Protein AF-0000000068723759 (afdb_homodimer)

Radius of gyration: 29.71 Å; Cα contacts (8 Å, |Δi|>4): 1740; chains: 2; bounding box: 50×89×69 Å

Foldseek 3Di:
DDLVVVLVVVVVVVLPDWDQDDPQRLQLLVVQVFQFPPKDWDADPVSGTIRIDGHAGAADEEEGEGQQVDAPQVNVVVCLQPQQQHLFKHKYKYFYAQDDAPGDHLVVCQQAVQLLQVQFPFDDPFADKDWQAHAHPDQTGTMIIGITGYDFFTHAAEADDQAAFDAKEKEKEWAPDDLVLSVLLVVLLCVPCCVPPPHYYYHYHYDDDPRYTDFTWIWMKMWTAHPVGAIEIFIDIFDTPPDDDGDRSNNRSNVRSVVSVQQQQLTWRHTQNCLLVNVSSQQQHAQDKHKTKGGDHDPVNVVSQVVSCSNRVWDWDKDWDQPPPDSRHGIIIMTMTGYPHHGSVSDDPD/DDLVVVLVVVVVVVLPDWDQDDPQVLQLLVVQVFQFPPKDWDADPVSGTIRIDGHAGAADEEEGEGQQVDAPQVNVVVCLLPQQQHLFKHKYKYFYAQDDAPGDHLVVCQQAVQLLQVQFPFDDPFADKDWQAHAHPDQTGTMIIGITGYDFFTHFAEADDQAAFDAKEKEKEWAPDDLVLSVLLVVLLCVPCCVPPPHYYYHYHYDDDNRYTDFTWIWMKMWTAHPVGAIEIFIDIFDTPPDDDGDRSNNRSNVRSVVSVQQQQLTWRHTQNCLLVNVSSQQQHAQDKHKTKGGDHDPVNVVSQVVSCSNRVWDWDKDWDQPPDDDRHGIIIMTMTGYPHHGSVSDDPD

InterPro domains:
  IPR000228 RNA 3'-terminal phosphate cyclase [PTHR11096] (21-342)
  IPR013791 RNA 3'-terminal phosphate cyclase, insert domain [PF05189] (160-264)
  IPR013792 RNA 3'-terminal phosphate cyclase/enolpyruvate transferase, alpha/beta [SSF55205] (10-211)
  IPR016443 RNA 3'-terminal phosphate cyclase type 2 [TIGR03400] (21-349)
  IPR016443 RNA 3'-terminal phosphate cyclase type 2 [cd00875] (21-320)
  IPR020719 RNA 3'-terminal phosphate cyclase-like, conserved site [PS01287] (134-144)
  IPR023797 RNA 3'-terminal phosphate cyclase domain [PF01137] (21-318)
  IPR036553 RNA 3'-terminal phosphate cyclase, insert domain superfamily [G3DSA:3.30.360.20] (161-261)
  IPR037136 RNA 3'-terminal phosphate cyclase domain superfamily [G3DSA:3.65.10.20] (20-320)

Structure (mmCIF, N/CA/C/O backbone):
data_AF-0000000068723759-model_v1
#
loop_
_entity.id
_entity.type
_entity.pdbx_description
1 polymer 'RNA terminal phosphate cyclase like 1'
#
loop_
_atom_site.group_PDB
_atom_site.id
_atom_site.type_symbol
_atom_site.label_atom_id
_atom_site.label_alt_id
_atom_site.label_comp_id
_atom_site.label_asym_id
_atom_site.label_entity_id
_atom_site.label_seq_id
_atom_site.pdbx_PDB_ins_code
_atom_site.Cartn_x
_atom_site.Cartn_y
_atom_site.Cartn_z
_atom_site.occupancy
_atom_site.B_iso_or_equiv
_atom_site.auth_seq_id
_atom_site.auth_comp_id
_atom_site.auth_asym_id
_atom_site.auth_atom_id
_atom_site.pdbx_PDB_model_num
ATOM 1 N N . MET A 1 1 ? -5 13.57 7.414 1 76.38 1 MET A N 1
ATOM 2 C CA . MET A 1 1 ? -5.289 13.078 6.07 1 76.38 1 MET A CA 1
ATOM 3 C C . MET A 1 1 ? -6.277 11.914 6.121 1 76.38 1 MET A C 1
ATOM 5 O O . MET A 1 1 ? -6.234 11.102 7.043 1 76.38 1 MET A O 1
ATOM 9 N N . SER A 1 2 ? -7.227 11.914 5.184 1 74.19 2 SER A N 1
ATOM 10 C CA . SER A 1 2 ? -8.086 10.742 5.023 1 74.19 2 SER A CA 1
ATOM 11 C C . SER A 1 2 ? -7.316 9.57 4.426 1 74.19 2 SER A C 1
ATOM 13 O O . SER A 1 2 ? -6.219 9.75 3.889 1 74.19 2 SER A O 1
ATOM 15 N N . SER A 1 3 ? -7.891 8.438 4.551 1 76.38 3 SER A N 1
ATOM 16 C CA . SER A 1 3 ? -7.277 7.234 3.996 1 76.38 3 SER A CA 1
ATOM 17 C C . SER A 1 3 ? -7.105 7.348 2.486 1 76.38 3 SER A C 1
ATOM 19 O O . SER A 1 3 ? -6.055 7 1.946 1 76.38 3 SER A O 1
ATOM 21 N N . VAL A 1 4 ? -8.109 7.891 1.827 1 76.44 4 VAL A N 1
ATOM 22 C CA . VAL A 1 4 ? -8.062 8.016 0.374 1 76.44 4 VAL A CA 1
ATOM 23 C C . VAL A 1 4 ? -6.973 9.008 -0.023 1 76.44 4 VAL A C 1
ATOM 25 O O . VAL A 1 4 ? -6.195 8.75 -0.947 1 76.44 4 VAL A O 1
ATOM 28 N N . ALA A 1 5 ? -6.918 10.055 0.69 1 82.06 5 ALA A N 1
ATOM 29 C CA . ALA A 1 5 ? -5.906 11.062 0.397 1 82.06 5 ALA A CA 1
ATOM 30 C C . ALA A 1 5 ? -4.5 10.508 0.597 1 82.06 5 ALA A C 1
ATOM 32 O O . ALA A 1 5 ? -3.613 10.727 -0.232 1 82.06 5 ALA A O 1
ATOM 33 N N . GLU A 1 6 ? -4.375 9.82 1.655 1 84.62 6 GLU A N 1
ATOM 34 C CA . GLU A 1 6 ? -3.084 9.203 1.943 1 84.62 6 GLU A CA 1
ATOM 35 C C . GLU A 1 6 ? -2.674 8.242 0.834 1 84.62 6 GLU A C 1
ATOM 37 O O . GLU A 1 6 ? -1.534 8.266 0.367 1 84.62 6 GLU A O 1
ATOM 42 N N . GLU A 1 7 ? -3.551 7.434 0.396 1 80.06 7 GLU A N 1
ATOM 43 C CA . GLU A 1 7 ? -3.293 6.48 -0.678 1 80.06 7 GLU A CA 1
ATOM 44 C C . GLU A 1 7 ? -2.873 7.191 -1.961 1 80.06 7 GLU A C 1
ATOM 46 O O . GLU A 1 7 ? -1.942 6.758 -2.643 1 80.06 7 GLU A O 1
ATOM 51 N N . LEU A 1 8 ? -3.531 8.242 -2.264 1 82.56 8 LEU A N 1
ATOM 52 C CA . LEU A 1 8 ? -3.258 8.977 -3.494 1 82.56 8 LEU A CA 1
ATOM 53 C C . LEU A 1 8 ? -1.903 9.672 -3.42 1 82.56 8 LEU A C 1
ATOM 55 O O . LEU A 1 8 ? -1.195 9.773 -4.426 1 82.56 8 LEU A O 1
ATOM 59 N N . VAL A 1 9 ? -1.598 10.109 -2.242 1 87.19 9 VAL A N 1
ATOM 60 C CA . VAL A 1 9 ? -0.291 10.727 -2.029 1 87.19 9 VAL A CA 1
ATOM 61 C C . VAL A 1 9 ? 0.81 9.695 -2.27 1 87.19 9 VAL A C 1
ATOM 63 O O . VAL A 1 9 ? 1.765 9.961 -3.004 1 87.19 9 VAL A O 1
ATOM 66 N N . PHE A 1 10 ? 0.662 8.57 -1.723 1 85.06 10 PHE A N 1
ATOM 67 C CA . PHE A 1 10 ? 1.65 7.512 -1.88 1 85.06 10 PHE A CA 1
ATOM 68 C C . PHE A 1 10 ? 1.758 7.086 -3.34 1 85.06 10 PHE A C 1
ATOM 70 O O . PHE A 1 10 ? 2.859 6.852 -3.844 1 85.06 10 PHE A O 1
ATOM 77 N N . LEU A 1 11 ? 0.631 7.012 -3.939 1 81.69 11 LEU A N 1
ATOM 78 C CA . LEU A 1 11 ? 0.623 6.629 -5.348 1 81.69 11 LEU A CA 1
ATOM 79 C C . LEU A 1 11 ? 1.367 7.652 -6.195 1 81.69 11 LEU A C 1
ATOM 81 O O . LEU A 1 11 ? 2.135 7.285 -7.086 1 81.69 11 LEU A O 1
ATOM 85 N N . SER A 1 12 ? 1.143 8.883 -5.945 1 82.88 12 SER A N 1
ATOM 86 C CA . SER A 1 12 ? 1.802 9.953 -6.684 1 82.88 12 SER A CA 1
ATOM 87 C C . SER A 1 12 ? 3.314 9.906 -6.496 1 82.88 12 SER A C 1
ATOM 89 O O . SER A 1 12 ? 4.07 10.102 -7.449 1 82.88 12 SER A O 1
ATOM 91 N N . LEU A 1 13 ? 3.686 9.68 -5.305 1 82.69 13 LEU A N 1
ATOM 92 C CA . LEU A 1 13 ? 5.113 9.594 -5.012 1 82.69 13 LEU A CA 1
ATOM 93 C C . LEU A 1 13 ? 5.723 8.352 -5.648 1 82.69 13 LEU A C 1
ATOM 95 O O . LEU A 1 13 ? 6.84 8.398 -6.168 1 82.69 13 LEU A O 1
ATOM 99 N N . PHE A 1 14 ? 4.988 7.332 -5.648 1 78.31 14 PHE A N 1
ATOM 100 C CA . PHE A 1 14 ? 5.461 6.082 -6.234 1 78.31 14 PHE A CA 1
ATOM 101 C C . PHE A 1 14 ? 5.711 6.246 -7.73 1 78.31 14 PHE A C 1
ATOM 103 O O . PHE A 1 14 ? 6.707 5.75 -8.258 1 78.31 14 PHE A O 1
ATOM 110 N N . MET A 1 15 ? 4.836 6.918 -8.367 1 75.69 15 MET A N 1
ATOM 111 C CA . MET A 1 15 ? 4.922 7.086 -9.82 1 75.69 15 MET A CA 1
ATOM 112 C C . MET A 1 15 ? 6.133 7.926 -10.195 1 75.69 15 MET A C 1
ATOM 114 O O . MET A 1 15 ? 6.652 7.809 -11.312 1 75.69 15 MET A O 1
ATOM 118 N N . GLY A 1 16 ? 6.566 8.656 -9.297 1 73.62 16 GLY A N 1
ATOM 119 C CA . GLY A 1 16 ? 7.703 9.516 -9.578 1 73.62 16 GLY A CA 1
ATOM 120 C C . GLY A 1 16 ? 9.031 8.891 -9.219 1 73.62 16 GLY A C 1
ATOM 121 O O . GLY A 1 16 ? 10.094 9.477 -9.445 1 73.62 16 GLY A O 1
ATOM 122 N N . ARG A 1 17 ? 8.992 7.688 -8.773 1 74.31 17 ARG A N 1
ATOM 123 C CA . ARG A 1 17 ? 10.203 7.059 -8.25 1 74.31 17 ARG A CA 1
ATOM 124 C C . ARG A 1 17 ? 10.953 6.32 -9.352 1 74.31 17 ARG A C 1
ATOM 126 O O . ARG A 1 17 ? 10.336 5.734 -10.25 1 74.31 17 ARG A O 1
ATOM 133 N N . LYS A 1 18 ? 12.273 6.461 -9.172 1 71 18 LYS A N 1
ATOM 134 C CA . LYS A 1 18 ? 13.148 5.637 -10.008 1 71 18 LYS A CA 1
ATOM 135 C C . LYS A 1 18 ? 13.266 4.223 -9.453 1 71 18 LYS A C 1
ATOM 137 O O . LYS A 1 18 ? 13.648 4.035 -8.297 1 71 18 LYS A O 1
ATOM 142 N N . LEU A 1 19 ? 12.875 3.279 -10.273 1 70.19 19 LEU A N 1
ATOM 143 C CA . LEU A 1 19 ? 12.938 1.896 -9.82 1 70.19 19 LEU A CA 1
ATOM 144 C C . LEU A 1 19 ? 14.172 1.197 -10.367 1 70.19 19 LEU A C 1
ATOM 146 O O . LEU A 1 19 ? 14.453 1.269 -11.562 1 70.19 19 LEU A O 1
ATOM 150 N N . LYS A 1 20 ? 15.047 0.812 -9.523 1 72.88 20 LYS A N 1
ATOM 151 C CA . LYS A 1 20 ? 16.109 -0.106 -9.938 1 72.88 20 LYS A CA 1
ATOM 152 C C . LYS A 1 20 ? 15.547 -1.509 -10.18 1 72.88 20 LYS A C 1
ATOM 154 O O . LYS A 1 20 ? 15.078 -2.16 -9.242 1 72.88 20 LYS A O 1
ATOM 159 N N . LEU A 1 21 ? 15.555 -1.873 -11.398 1 78.88 21 LEU A N 1
ATOM 160 C CA . LEU A 1 21 ? 14.844 -3.098 -11.75 1 78.88 21 LEU A CA 1
ATOM 161 C C . LEU A 1 21 ? 15.82 -4.195 -12.156 1 78.88 21 LEU A C 1
ATOM 163 O O . LEU A 1 21 ? 16.812 -3.932 -12.836 1 78.88 21 LEU A O 1
ATOM 167 N N . ARG A 1 22 ? 15.625 -5.406 -11.742 1 87 22 ARG A N 1
ATOM 168 C CA . ARG A 1 22 ? 16.25 -6.602 -12.297 1 87 22 ARG A CA 1
ATOM 169 C C . ARG A 1 22 ? 15.656 -6.934 -13.664 1 87 22 ARG A C 1
ATOM 171 O O . ARG A 1 22 ? 14.555 -6.484 -14 1 87 22 ARG A O 1
ATOM 178 N N . ASP A 1 23 ? 16.297 -7.703 -14.383 1 86.56 23 ASP A N 1
ATOM 179 C CA . ASP A 1 23 ? 15.914 -7.992 -15.758 1 86.56 23 ASP A CA 1
ATOM 180 C C . ASP A 1 23 ? 14.492 -8.547 -15.828 1 86.56 23 ASP A C 1
ATOM 182 O O . ASP A 1 23 ? 13.711 -8.164 -16.703 1 86.56 23 ASP A O 1
ATOM 186 N N . PHE A 1 24 ? 14.203 -9.43 -14.93 1 91.19 24 PHE A N 1
ATOM 187 C CA . PHE A 1 24 ? 12.891 -10.062 -15 1 91.19 24 PHE A CA 1
ATOM 188 C C . PHE A 1 24 ? 11.797 -9.086 -14.586 1 91.19 24 PHE A C 1
ATOM 190 O O . PHE A 1 24 ? 10.656 -9.188 -15.047 1 91.19 24 PHE A O 1
ATOM 197 N N . GLU A 1 25 ? 12.117 -8.156 -13.797 1 88.94 25 GLU A N 1
ATOM 198 C CA . GLU A 1 25 ? 11.164 -7.113 -13.43 1 88.94 25 GLU A CA 1
ATOM 199 C C . GLU A 1 25 ? 10.922 -6.152 -14.586 1 88.94 25 GLU A C 1
ATOM 201 O O . GLU A 1 25 ? 9.797 -5.711 -14.812 1 88.94 25 GLU A O 1
ATOM 206 N N . ALA A 1 26 ? 12.031 -5.84 -15.242 1 86.88 26 ALA A N 1
ATOM 207 C CA . ALA A 1 26 ? 11.883 -5.031 -16.438 1 86.88 26 ALA A CA 1
ATOM 208 C C . ALA A 1 26 ? 11.008 -5.734 -17.469 1 86.88 26 ALA A C 1
ATOM 210 O O . ALA A 1 26 ? 10.156 -5.102 -18.109 1 86.88 26 ALA A O 1
ATOM 211 N N . SER A 1 27 ? 11.258 -6.996 -17.594 1 92.06 27 SER A N 1
ATOM 212 C CA . SER A 1 27 ? 10.438 -7.797 -18.5 1 92.06 27 SER A CA 1
ATOM 213 C C . SER A 1 27 ? 8.969 -7.77 -18.078 1 92.06 27 SER A C 1
ATOM 215 O O . SER A 1 27 ? 8.078 -7.699 -18.922 1 92.06 27 SER A O 1
ATOM 217 N N . PHE A 1 28 ? 8.766 -7.758 -16.875 1 93.69 28 PHE A N 1
ATOM 218 C CA . PHE A 1 28 ? 7.406 -7.723 -16.344 1 93.69 28 PHE A CA 1
ATOM 219 C C . PHE A 1 28 ? 6.734 -6.391 -16.656 1 93.69 28 PHE A C 1
ATOM 221 O O . PHE A 1 28 ? 5.562 -6.355 -17.031 1 93.69 28 PHE A O 1
ATOM 228 N N . ILE A 1 29 ? 7.375 -5.375 -16.484 1 88.94 29 ILE A N 1
ATOM 229 C CA . ILE A 1 29 ? 6.828 -4.051 -16.766 1 88.94 29 ILE A CA 1
ATOM 230 C C . ILE A 1 29 ? 6.484 -3.941 -18.25 1 88.94 29 ILE A C 1
ATOM 232 O O . ILE A 1 29 ? 5.465 -3.354 -18.609 1 88.94 29 ILE A O 1
ATOM 236 N N . ARG A 1 30 ? 7.348 -4.512 -19.078 1 91.31 30 ARG A N 1
ATOM 237 C CA . ARG A 1 30 ? 7.059 -4.531 -20.516 1 91.31 30 ARG A CA 1
ATOM 238 C C . ARG A 1 30 ? 5.785 -5.316 -20.797 1 91.31 30 ARG A C 1
ATOM 240 O O . ARG A 1 30 ? 5.012 -4.945 -21.688 1 91.31 30 ARG A O 1
ATOM 247 N N . LEU A 1 31 ? 5.656 -6.34 -20.094 1 95.81 31 LEU A N 1
ATOM 248 C CA . LEU A 1 31 ? 4.43 -7.121 -20.219 1 95.81 31 LEU A CA 1
ATOM 249 C C . LEU A 1 31 ? 3.213 -6.289 -19.828 1 95.81 31 LEU A C 1
ATOM 251 O O . LEU A 1 31 ? 2.211 -6.27 -20.547 1 95.81 31 LEU A O 1
ATOM 255 N N . LEU A 1 32 ? 3.281 -5.613 -18.719 1 93.75 32 LEU A N 1
ATOM 256 C CA . LEU A 1 32 ? 2.182 -4.777 -18.234 1 93.75 32 LEU A CA 1
ATOM 257 C C . LEU A 1 32 ? 1.841 -3.697 -19.266 1 93.75 32 LEU A C 1
ATOM 259 O O . LEU A 1 32 ? 0.667 -3.381 -19.469 1 93.75 32 LEU A O 1
ATOM 263 N N . ASP A 1 33 ? 2.838 -3.205 -19.812 1 91.38 33 ASP A N 1
ATOM 264 C CA . ASP A 1 33 ? 2.639 -2.176 -20.828 1 91.38 33 ASP A CA 1
ATOM 265 C C . ASP A 1 33 ? 1.841 -2.721 -22.016 1 91.38 33 ASP A C 1
ATOM 267 O O . ASP A 1 33 ? 1.005 -2.016 -22.578 1 91.38 33 ASP A O 1
ATOM 271 N N . LYS A 1 34 ? 2.084 -3.918 -22.375 1 95.62 34 LYS A N 1
ATOM 272 C CA . LYS A 1 34 ? 1.424 -4.531 -23.516 1 95.62 34 LYS A CA 1
ATOM 273 C C . LYS A 1 34 ? -0.052 -4.793 -23.234 1 95.62 34 LYS A C 1
ATOM 275 O O . LYS A 1 34 ? -0.878 -4.789 -24.141 1 95.62 34 LYS A O 1
ATOM 280 N N . ILE A 1 35 ? -0.362 -4.984 -21.969 1 96 35 ILE A N 1
ATOM 281 C CA . ILE A 1 35 ? -1.723 -5.422 -21.672 1 96 35 ILE A CA 1
ATOM 282 C C . ILE A 1 35 ? -2.531 -4.254 -21.109 1 96 35 ILE A C 1
ATOM 284 O O . ILE A 1 35 ? -3.654 -4.441 -20.641 1 96 35 ILE A O 1
ATOM 288 N N . THR A 1 36 ? -2.01 -3.104 -21.062 1 92.25 36 THR A N 1
ATOM 289 C CA . THR A 1 36 ? -2.699 -1.906 -20.594 1 92.25 36 THR A CA 1
ATOM 290 C C . THR A 1 36 ? -2.754 -0.849 -21.703 1 92.25 36 THR A C 1
ATOM 292 O O . THR A 1 36 ? -2.043 -0.95 -22.703 1 92.25 36 THR A O 1
ATOM 295 N N . ASN A 1 37 ? -3.662 0.015 -21.531 1 87.44 37 ASN A N 1
ATOM 296 C CA . ASN A 1 37 ? -3.783 1.169 -22.422 1 87.44 37 ASN A CA 1
ATOM 297 C C . ASN A 1 37 ? -3.441 2.469 -21.688 1 87.44 37 ASN A C 1
ATOM 299 O O . ASN A 1 37 ? -3.975 2.744 -20.625 1 87.44 37 ASN A O 1
ATOM 303 N N . GLY A 1 38 ? -2.547 3.234 -22.234 1 82.12 38 GLY A N 1
ATOM 304 C CA . GLY A 1 38 ? -2.219 4.531 -21.672 1 82.12 38 GLY A CA 1
ATOM 305 C C . GLY A 1 38 ? -1.057 4.484 -20.703 1 82.12 38 GLY A C 1
ATOM 306 O O . GLY A 1 38 ? -0.849 5.418 -19.922 1 82.12 38 GLY A O 1
ATOM 307 N N . SER A 1 39 ? -0.367 3.383 -20.609 1 83.88 39 SER A N 1
ATOM 308 C CA . SER A 1 39 ? 0.806 3.305 -19.734 1 83.88 39 SER A CA 1
ATOM 309 C C . SER A 1 39 ? 1.962 4.129 -20.297 1 83.88 39 SER A C 1
ATOM 311 O O . SER A 1 39 ? 2.014 4.398 -21.5 1 83.88 39 SER A O 1
ATOM 313 N N . ARG A 1 40 ? 2.768 4.594 -19.391 1 80.88 40 ARG A N 1
ATOM 314 C CA . ARG A 1 40 ? 3.969 5.332 -19.781 1 80.88 40 ARG A CA 1
ATOM 315 C C . ARG A 1 40 ? 5.211 4.715 -19.141 1 80.88 40 ARG A C 1
ATOM 317 O O . ARG A 1 40 ? 5.215 4.406 -17.953 1 80.88 40 ARG A O 1
ATOM 324 N N . ILE A 1 41 ? 6.211 4.363 -20.047 1 79.38 41 ILE A N 1
ATOM 325 C CA . ILE A 1 41 ? 7.473 3.797 -19.578 1 79.38 41 ILE A CA 1
ATOM 326 C C . ILE A 1 41 ? 8.633 4.691 -20.016 1 79.38 41 ILE A C 1
ATOM 328 O O . ILE A 1 41 ? 8.719 5.078 -21.188 1 79.38 41 ILE A O 1
ATOM 332 N N . GLU A 1 42 ? 9.352 5.16 -19.031 1 74.12 42 GLU A N 1
ATOM 333 C CA . GLU A 1 42 ? 10.586 5.871 -19.344 1 74.12 42 GLU A CA 1
ATOM 334 C C . GLU A 1 42 ? 11.805 5.133 -18.797 1 74.12 42 GLU A C 1
ATOM 336 O O . GLU A 1 42 ? 11.906 4.902 -17.594 1 74.12 42 GLU A O 1
ATOM 341 N N . ILE A 1 43 ? 12.531 4.484 -19.703 1 64.75 43 ILE A N 1
ATOM 342 C CA . ILE A 1 43 ? 13.719 3.734 -19.297 1 64.75 43 ILE A CA 1
ATOM 343 C C . ILE A 1 43 ? 14.969 4.559 -19.594 1 64.75 43 ILE A C 1
ATOM 345 O O . ILE A 1 43 ? 15.094 5.145 -20.672 1 64.75 43 ILE A O 1
ATOM 349 N N . ASN A 1 44 ? 15.727 4.719 -18.547 1 62.56 44 ASN A N 1
ATOM 350 C CA . ASN A 1 44 ? 16.969 5.422 -18.812 1 62.56 44 ASN A CA 1
ATOM 351 C C . ASN A 1 44 ? 17.906 4.598 -19.703 1 62.56 44 ASN A C 1
ATOM 353 O O . ASN A 1 44 ? 17.641 3.418 -19.953 1 62.56 44 ASN A O 1
ATOM 357 N N . GLN A 1 45 ? 18.906 5.34 -20.156 1 56.09 45 GLN A N 1
ATOM 358 C CA . GLN A 1 45 ? 19.844 4.805 -21.141 1 56.09 45 GLN A CA 1
ATOM 359 C C . GLN A 1 45 ? 20.484 3.512 -20.641 1 56.09 45 GLN A C 1
ATOM 361 O O . GLN A 1 45 ? 20.688 2.576 -21.406 1 56.09 45 GLN A O 1
ATOM 366 N N . THR A 1 46 ? 20.719 3.561 -19.312 1 55.12 46 THR A N 1
ATOM 367 C CA . THR A 1 46 ? 21.438 2.404 -18.781 1 55.12 46 THR A CA 1
ATOM 368 C C . THR A 1 46 ? 20.469 1.249 -18.516 1 55.12 46 THR A C 1
ATOM 370 O O . THR A 1 46 ? 20.906 0.141 -18.188 1 55.12 46 THR A O 1
ATOM 373 N N . GLY A 1 47 ? 19.203 1.452 -18.781 1 56.06 47 GLY A N 1
ATOM 374 C CA . GLY A 1 47 ? 18.188 0.432 -18.656 1 56.06 47 GLY A CA 1
ATOM 375 C C . GLY A 1 47 ? 17.844 0.078 -17.219 1 56.06 47 GLY A C 1
ATOM 376 O O . GLY A 1 47 ? 17.078 -0.851 -16.969 1 56.06 47 GLY A O 1
ATOM 377 N N . THR A 1 48 ? 18.594 0.781 -16.281 1 55.84 48 THR A N 1
ATOM 378 C CA . THR A 1 48 ? 18.5 0.332 -14.898 1 55.84 48 THR A CA 1
ATOM 379 C C . THR A 1 48 ? 17.422 1.117 -14.148 1 55.84 48 THR A C 1
ATOM 381 O O . THR A 1 48 ? 16.984 0.703 -13.078 1 55.84 48 THR A O 1
ATOM 384 N N . THR A 1 49 ? 17.125 2.203 -14.703 1 59.62 49 THR A N 1
ATOM 385 C CA . THR A 1 49 ? 16.156 2.994 -13.953 1 59.62 49 THR A CA 1
ATOM 386 C C . THR A 1 49 ? 14.93 3.314 -14.805 1 59.62 49 THR A C 1
ATOM 388 O O . THR A 1 49 ? 15.062 3.658 -15.984 1 59.62 49 THR A O 1
ATOM 391 N N . LEU A 1 50 ? 13.75 2.887 -14.273 1 70.12 50 LEU A N 1
ATOM 392 C CA . LEU A 1 50 ? 12.531 3.027 -15.062 1 70.12 50 LEU A CA 1
ATOM 393 C C . LEU A 1 50 ? 11.477 3.816 -14.297 1 70.12 50 LEU A C 1
ATOM 395 O O . LEU A 1 50 ? 11.359 3.689 -13.078 1 70.12 50 LEU A O 1
ATOM 399 N N . TYR A 1 51 ? 10.961 4.887 -15.07 1 70 51 TYR A N 1
ATOM 400 C CA . TYR A 1 51 ? 9.703 5.492 -14.656 1 70 51 TYR A CA 1
ATOM 401 C C . TYR A 1 51 ? 8.523 4.801 -15.328 1 70 51 TYR A C 1
ATOM 403 O O . TYR A 1 51 ? 8.531 4.582 -16.547 1 70 51 TYR A O 1
ATOM 411 N N . TYR A 1 52 ? 7.629 4.316 -14.453 1 76.88 52 TYR A N 1
ATOM 412 C CA . TYR A 1 52 ? 6.484 3.59 -14.992 1 76.88 52 TYR A CA 1
ATOM 413 C C . TYR A 1 52 ? 5.176 4.188 -14.484 1 76.88 52 TYR A C 1
ATOM 415 O O . TYR A 1 52 ? 4.996 4.379 -13.281 1 76.88 52 TYR A O 1
ATOM 423 N N . GLN A 1 53 ? 4.305 4.602 -15.367 1 77.62 53 GLN A N 1
ATOM 424 C CA . GLN A 1 53 ? 2.92 4.973 -15.094 1 77.62 53 GLN A CA 1
ATOM 425 C C . GLN A 1 53 ? 1.95 3.938 -15.656 1 77.62 53 GLN A C 1
ATOM 427 O O . GLN A 1 53 ? 1.834 3.787 -16.875 1 77.62 53 GLN A O 1
ATOM 432 N N . PRO A 1 54 ? 1.257 3.266 -14.734 1 80.19 54 PRO A N 1
ATOM 433 C CA . PRO A 1 54 ? 0.354 2.221 -15.227 1 80.19 54 PRO A CA 1
ATOM 434 C C . PRO A 1 54 ? -0.832 2.783 -16 1 80.19 54 PRO A C 1
ATOM 436 O O . PRO A 1 54 ? -1.326 3.869 -15.688 1 80.19 54 PRO A O 1
ATOM 439 N N . GLY A 1 55 ? -1.226 2.076 -16.969 1 81.88 55 GLY A N 1
ATOM 440 C CA . GLY A 1 55 ? -2.439 2.387 -17.703 1 81.88 55 GLY A CA 1
ATOM 441 C C . GLY A 1 55 ? -3.631 1.554 -17.266 1 81.88 55 GLY A C 1
ATOM 442 O O . GLY A 1 55 ? -3.586 0.886 -16.234 1 81.88 55 GLY A O 1
ATOM 443 N N . LEU A 1 56 ? -4.723 1.696 -18.031 1 83.94 56 LEU A N 1
ATOM 444 C CA . LEU A 1 56 ? -5.914 0.905 -17.75 1 83.94 56 LEU A CA 1
ATOM 445 C C . LEU A 1 56 ? -5.781 -0.499 -18.328 1 83.94 56 LEU A C 1
ATOM 447 O O . LEU A 1 56 ? -5.281 -0.671 -19.438 1 83.94 56 LEU A O 1
ATOM 451 N N . LEU A 1 57 ? -6.234 -1.489 -17.609 1 89.88 57 LEU A N 1
ATOM 452 C CA . LEU A 1 57 ? -6.188 -2.871 -18.078 1 89.88 57 LEU A CA 1
ATOM 453 C C . LEU A 1 57 ? -6.984 -3.039 -19.359 1 89.88 57 LEU A C 1
ATOM 455 O O . LEU A 1 57 ? -8.156 -2.672 -19.422 1 89.88 57 LEU A O 1
ATOM 459 N N . TYR A 1 58 ? -6.383 -3.598 -20.359 1 92.75 58 TYR A N 1
ATOM 460 C CA . TYR A 1 58 ? -6.984 -3.643 -21.688 1 92.75 58 TYR A CA 1
ATOM 461 C C . TYR A 1 58 ? -7.176 -5.082 -22.156 1 92.75 58 TYR A C 1
ATOM 463 O O . TYR A 1 58 ? -8.289 -5.496 -22.484 1 92.75 58 TYR A O 1
ATOM 471 N N . GLY A 1 59 ? -6.164 -5.941 -22.156 1 95.31 59 GLY A N 1
ATOM 472 C CA . GLY A 1 59 ? -6.207 -7.316 -22.609 1 95.31 59 GLY A CA 1
ATOM 473 C C . GLY A 1 59 ? -5.949 -7.457 -24.109 1 95.31 59 GLY A C 1
ATOM 474 O O . GLY A 1 59 ? -5.051 -6.816 -24.641 1 95.31 59 GLY A O 1
ATOM 475 N N . GLY A 1 60 ? -6.645 -8.367 -24.734 1 96.19 60 GLY A N 1
ATOM 476 C CA . GLY A 1 60 ? -6.438 -8.602 -26.156 1 96.19 60 GLY A CA 1
ATOM 477 C C . GLY A 1 60 ? -5.453 -9.719 -26.453 1 96.19 60 GLY A C 1
ATOM 478 O O . GLY A 1 60 ? -5.207 -10.57 -25.594 1 96.19 60 GLY A O 1
ATOM 479 N N . SER A 1 61 ? -5.051 -9.781 -27.734 1 97.94 61 SER A N 1
ATOM 480 C CA . SER A 1 61 ? -4.094 -10.789 -28.188 1 97.94 61 SER A CA 1
ATOM 481 C C . SER A 1 61 ? -2.668 -10.25 -28.156 1 97.94 61 SER A C 1
ATOM 483 O O . SER A 1 61 ? -2.332 -9.32 -28.875 1 97.94 61 SER A O 1
ATOM 485 N N . VAL A 1 62 ? -1.838 -10.898 -27.297 1 97.94 62 VAL A N 1
ATOM 486 C CA . VAL A 1 62 ? -0.49 -10.375 -27.094 1 97.94 62 VAL A CA 1
ATOM 487 C C . VAL A 1 62 ? 0.508 -11.531 -27.031 1 97.94 62 VAL A C 1
ATOM 489 O O . VAL A 1 62 ? 0.119 -12.688 -26.859 1 97.94 62 VAL A O 1
ATOM 492 N N . GLU A 1 63 ? 1.72 -11.227 -27.312 1 98.62 63 GLU A N 1
ATOM 493 C CA . GLU A 1 63 ? 2.836 -12.148 -27.109 1 98.62 63 GLU A CA 1
ATOM 494 C C . GLU A 1 63 ? 3.928 -11.508 -26.25 1 98.62 63 GLU A C 1
ATOM 496 O O . GLU A 1 63 ? 4.141 -10.297 -26.312 1 98.62 63 GLU A O 1
ATOM 501 N N . HIS A 1 64 ? 4.602 -12.312 -25.5 1 98.5 64 HIS A N 1
ATOM 502 C CA . HIS A 1 64 ? 5.641 -11.773 -24.625 1 98.5 64 HIS A CA 1
ATOM 503 C C . HIS A 1 64 ? 6.762 -12.789 -24.406 1 98.5 64 HIS A C 1
ATOM 505 O O . HIS A 1 64 ? 6.5 -13.953 -24.094 1 98.5 64 HIS A O 1
ATOM 511 N N . ASP A 1 65 ? 7.957 -12.336 -24.547 1 98.19 65 ASP A N 1
ATOM 512 C CA . ASP A 1 65 ? 9.141 -13.133 -24.219 1 98.19 65 ASP A CA 1
ATOM 513 C C . ASP A 1 65 ? 9.602 -12.859 -22.797 1 98.19 65 ASP A C 1
ATOM 515 O O . ASP A 1 65 ? 10.164 -11.797 -22.5 1 98.19 65 ASP A O 1
ATOM 519 N N . CYS A 1 66 ? 9.453 -13.852 -21.953 1 97.75 66 CYS A N 1
ATOM 520 C CA . CYS A 1 66 ? 9.805 -13.711 -20.547 1 97.75 66 CYS A CA 1
ATOM 521 C C . CYS A 1 66 ? 11.312 -13.828 -20.344 1 97.75 66 CYS A C 1
ATOM 523 O O . CYS A 1 66 ? 11.992 -14.531 -21.109 1 97.75 66 CYS A O 1
ATOM 525 N N . SER A 1 67 ? 11.82 -13.125 -19.297 1 95.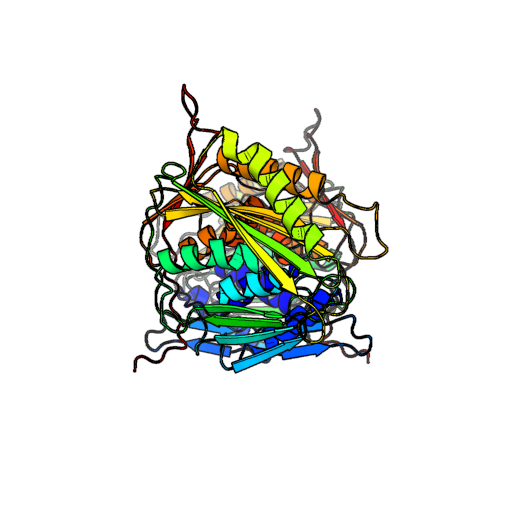94 67 SER A N 1
ATOM 526 C CA . SER A 1 67 ? 13.203 -13.359 -18.891 1 95.94 67 SER A CA 1
ATOM 527 C C . SER A 1 67 ? 13.406 -14.789 -18.391 1 95.94 67 SER A C 1
ATOM 529 O O . SER A 1 67 ? 12.555 -15.32 -17.672 1 95.94 67 SER A O 1
ATOM 531 N N . VAL A 1 68 ? 14.523 -15.383 -18.703 1 96.06 68 VAL A N 1
ATOM 532 C CA . VAL A 1 68 ? 14.773 -16.781 -18.344 1 96.06 68 VAL A CA 1
ATOM 533 C C . VAL A 1 68 ? 15.195 -16.859 -16.875 1 96.06 68 VAL A C 1
ATOM 535 O O . VAL A 1 68 ? 15.312 -17.969 -16.328 1 96.06 68 VAL A O 1
ATOM 538 N N . LEU A 1 69 ? 15.344 -15.727 -16.281 1 94.81 69 LEU A N 1
ATOM 539 C CA . LEU A 1 69 ? 15.766 -15.703 -14.883 1 94.81 69 LEU A CA 1
ATOM 540 C C . LEU A 1 69 ? 14.625 -16.094 -13.953 1 94.81 69 LEU A C 1
ATOM 542 O O . LEU A 1 69 ? 14.844 -16.422 -12.789 1 94.81 69 LEU A O 1
ATOM 546 N N . ARG A 1 70 ? 13.445 -15.992 -14.5 1 96.25 70 ARG A N 1
ATOM 547 C CA . ARG A 1 70 ? 12.25 -16.438 -13.789 1 96.25 70 ARG A CA 1
ATOM 548 C C . ARG A 1 70 ? 11.383 -17.328 -14.68 1 96.25 70 ARG A C 1
ATOM 550 O O . ARG A 1 70 ? 11.492 -17.266 -15.906 1 96.25 70 ARG A O 1
ATOM 557 N N . GLY A 1 71 ? 10.625 -18.141 -14.023 1 97.44 71 GLY A N 1
ATOM 558 C CA . GLY A 1 71 ? 9.703 -18.969 -14.781 1 97.44 71 GLY A CA 1
ATOM 559 C C . GLY A 1 71 ? 8.508 -18.203 -15.305 1 97.44 71 GLY A C 1
ATOM 560 O O . GLY A 1 71 ? 8.203 -17.109 -14.828 1 97.44 71 GLY A O 1
ATOM 561 N N . ILE A 1 72 ? 7.891 -18.812 -16.297 1 98.19 72 ILE A N 1
ATOM 562 C CA . ILE A 1 72 ? 6.672 -18.234 -16.844 1 98.19 72 ILE A CA 1
ATOM 563 C C . ILE A 1 72 ? 5.621 -18.094 -15.75 1 98.19 72 ILE A C 1
ATOM 565 O O . ILE A 1 72 ? 4.797 -17.188 -15.781 1 98.19 72 ILE A O 1
ATOM 569 N N . GLY A 1 73 ? 5.707 -18.953 -14.781 1 97.69 73 GLY A N 1
ATOM 570 C CA . GLY A 1 73 ? 4.785 -18.891 -13.656 1 97.69 73 GLY A CA 1
ATOM 571 C C . GLY A 1 73 ? 4.812 -17.562 -12.938 1 97.69 73 GLY A C 1
ATOM 572 O O . GLY A 1 73 ? 3.781 -17.094 -12.438 1 97.69 73 GLY A O 1
ATOM 573 N N . TYR A 1 74 ? 5.984 -16.922 -12.906 1 96.69 74 TYR A N 1
ATOM 574 C CA . TYR A 1 74 ? 6.152 -15.609 -12.312 1 96.69 74 TYR A CA 1
ATOM 575 C C . TYR A 1 74 ? 5.242 -14.586 -12.984 1 96.69 74 TYR A C 1
ATOM 577 O O . TYR A 1 74 ? 4.594 -13.781 -12.312 1 96.69 74 TYR A O 1
ATOM 585 N N . TYR A 1 75 ? 5.113 -14.641 -14.203 1 97.75 75 TYR A N 1
ATOM 586 C CA . TYR A 1 75 ? 4.305 -13.719 -15 1 97.75 75 TYR A CA 1
ATOM 587 C C . TYR A 1 75 ? 2.836 -14.125 -14.969 1 97.75 75 TYR A C 1
ATOM 589 O O . TYR A 1 75 ? 1.954 -13.273 -14.828 1 97.75 75 TYR A O 1
ATOM 597 N N . LEU A 1 76 ? 2.709 -15.383 -15.016 1 97.5 76 LEU A N 1
ATOM 598 C CA . LEU A 1 76 ? 1.357 -15.93 -15.086 1 97.5 76 LEU A CA 1
ATOM 599 C C . LEU A 1 76 ? 0.589 -15.633 -13.797 1 97.5 76 LEU A C 1
ATOM 601 O O . LEU A 1 76 ? -0.615 -15.367 -13.836 1 97.5 76 LEU A O 1
ATOM 605 N N . GLU A 1 77 ? 1.209 -15.727 -12.711 1 96.38 77 GLU A N 1
ATOM 606 C CA . GLU A 1 77 ? 0.555 -15.414 -11.445 1 96.38 77 GLU A CA 1
ATOM 607 C C . GLU A 1 77 ? -0.069 -14.023 -11.469 1 96.38 77 GLU A C 1
ATOM 609 O O . GLU A 1 77 ? -1.192 -13.828 -11 1 96.38 77 GLU A O 1
ATOM 614 N N . SER A 1 78 ? 0.64 -13.086 -12.016 1 96.12 78 SER A N 1
ATOM 615 C CA . SER A 1 78 ? 0.134 -11.719 -12.125 1 96.12 78 SER A CA 1
ATOM 616 C C . SER A 1 78 ? -1.02 -11.633 -13.117 1 96.12 78 SER A C 1
ATOM 618 O O . SER A 1 78 ? -2.006 -10.938 -12.875 1 96.12 78 SER A O 1
ATOM 620 N N . LEU A 1 79 ? -0.855 -12.359 -14.172 1 97.62 79 LEU A N 1
ATOM 621 C CA . LEU A 1 79 ? -1.894 -12.344 -15.203 1 97.62 79 LEU A CA 1
ATOM 622 C C . LEU A 1 79 ? -3.189 -12.945 -14.672 1 97.62 79 LEU A C 1
ATOM 624 O O . LEU A 1 79 ? -4.281 -12.477 -15.008 1 97.62 79 LEU A O 1
ATOM 628 N N . LEU A 1 80 ? -3.029 -13.961 -13.875 1 97.31 80 LEU A N 1
ATOM 629 C CA . LEU A 1 80 ? -4.203 -14.609 -13.289 1 97.31 80 LEU A CA 1
ATOM 630 C C . LEU A 1 80 ? -4.961 -13.633 -12.391 1 97.31 80 LEU A C 1
ATOM 632 O O . LEU A 1 80 ? -6.188 -13.711 -12.281 1 97.31 80 LEU A O 1
ATOM 636 N N . CYS A 1 81 ? -4.254 -12.734 -11.812 1 95.81 81 CYS A N 1
ATOM 637 C CA . CYS A 1 81 ? -4.844 -11.727 -10.938 1 95.81 81 CYS A CA 1
ATOM 638 C C . CYS A 1 81 ? -5.539 -10.641 -11.742 1 95.81 81 CYS A C 1
ATOM 640 O O . CYS A 1 81 ? -6.523 -10.055 -11.297 1 95.81 81 CYS A O 1
ATOM 642 N N . LEU A 1 82 ? -5.094 -10.344 -12.953 1 95.31 82 LEU A N 1
ATOM 643 C CA . LEU A 1 82 ? -5.48 -9.133 -13.664 1 95.31 82 LEU A CA 1
ATOM 644 C C . LEU A 1 82 ? -6.457 -9.445 -14.789 1 95.31 82 LEU A C 1
ATOM 646 O O . LEU A 1 82 ? -7.367 -8.664 -15.062 1 95.31 82 LEU A O 1
ATOM 650 N N . ALA A 1 83 ? -6.312 -10.578 -15.414 1 96 83 ALA A N 1
ATOM 651 C CA . ALA A 1 83 ? -6.941 -10.883 -16.688 1 96 83 ALA A CA 1
ATOM 652 C C . ALA A 1 83 ? -8.461 -10.805 -16.594 1 96 83 ALA A C 1
ATOM 654 O O . ALA A 1 83 ? -9.117 -10.266 -17.5 1 96 83 ALA A O 1
ATOM 655 N N . PRO A 1 84 ? -9.039 -11.258 -15.516 1 94.25 84 PRO A N 1
ATOM 656 C CA . PRO A 1 84 ? -10.5 -11.227 -15.438 1 94.25 84 PRO A CA 1
ATOM 657 C C . PRO A 1 84 ? -11.062 -9.805 -15.445 1 94.25 84 PRO A C 1
ATOM 659 O O . PRO A 1 84 ? -12.258 -9.617 -15.672 1 94.25 84 PRO A O 1
ATOM 662 N N . PHE A 1 85 ? -10.242 -8.828 -15.25 1 91.75 85 PHE A N 1
ATOM 663 C CA . PHE A 1 85 ? -10.734 -7.469 -15.039 1 91.75 85 PHE A CA 1
ATOM 664 C C . PHE A 1 85 ? -10.312 -6.559 -16.188 1 91.75 85 PHE A C 1
ATOM 666 O O . PHE A 1 85 ? -10.414 -5.336 -16.094 1 91.75 85 PHE A O 1
ATOM 673 N N . MET A 1 86 ? -9.875 -7.145 -17.188 1 92.19 86 MET A N 1
ATOM 674 C CA . MET A 1 86 ? -9.43 -6.367 -18.328 1 92.19 86 MET A CA 1
ATOM 675 C C . MET A 1 86 ? -10.617 -5.945 -19.188 1 92.19 86 MET A C 1
ATOM 677 O O . MET A 1 86 ? -11.734 -6.43 -19 1 92.19 86 MET A O 1
ATOM 681 N N . LYS A 1 87 ? -10.422 -4.969 -20.078 1 90.75 87 LYS A N 1
ATOM 682 C CA . LYS A 1 87 ? -11.453 -4.473 -20.984 1 90.75 87 LYS A CA 1
ATOM 683 C C . LYS A 1 87 ? -11.852 -5.539 -22 1 90.75 87 LYS A C 1
ATOM 685 O O . LYS A 1 87 ? -13.031 -5.695 -22.312 1 90.75 87 LYS A O 1
ATOM 690 N N . HIS A 1 88 ? -10.859 -6.238 -22.531 1 93.81 88 HIS A N 1
ATOM 691 C CA . HIS A 1 88 ? -11.055 -7.324 -23.484 1 93.81 88 HIS A CA 1
ATOM 692 C C . HIS A 1 88 ? -10.453 -8.625 -22.969 1 93.81 88 HIS A C 1
ATOM 694 O O . HIS A 1 88 ? -9.461 -8.609 -22.25 1 93.81 88 HIS A O 1
ATOM 700 N N . PRO A 1 89 ? -11.07 -9.75 -23.359 1 95.75 89 PRO A N 1
ATOM 701 C CA . PRO A 1 89 ? -10.453 -11.031 -23 1 95.75 89 PRO A CA 1
ATOM 702 C C . PRO A 1 89 ? -8.984 -11.117 -23.406 1 95.75 89 PRO A C 1
ATOM 704 O O . PRO A 1 89 ? -8.602 -10.602 -24.469 1 95.75 89 PRO A O 1
ATOM 707 N N . LEU A 1 90 ? -8.25 -11.742 -22.594 1 97.38 90 LEU A N 1
ATOM 708 C CA . LEU A 1 90 ? -6.816 -11.859 -22.828 1 97.38 90 LEU A CA 1
ATOM 709 C C . LEU A 1 90 ? -6.484 -13.172 -23.531 1 97.38 90 LEU A C 1
ATOM 711 O O . LEU A 1 90 ? -6.977 -14.234 -23.125 1 97.38 90 LEU A O 1
ATOM 715 N N . LYS A 1 91 ? -5.801 -13.141 -24.578 1 98.44 91 LYS A N 1
ATOM 716 C CA . LYS A 1 91 ? -5.098 -14.273 -25.188 1 98.44 91 LYS A CA 1
ATOM 717 C C . LYS A 1 91 ? -3.611 -13.969 -25.344 1 98.44 91 LYS A C 1
ATOM 719 O O . LYS A 1 91 ? -3.227 -13.125 -26.156 1 98.44 91 LYS A O 1
ATOM 724 N N . ILE A 1 92 ? -2.785 -14.734 -24.625 1 98.69 92 ILE A N 1
ATOM 725 C CA . ILE A 1 92 ? -1.379 -14.344 -24.625 1 98.69 92 ILE A CA 1
ATOM 726 C C . ILE A 1 92 ? -0.499 -15.578 -24.828 1 98.69 92 ILE A C 1
ATOM 728 O O . ILE A 1 92 ? -0.793 -16.656 -24.297 1 98.69 92 ILE A O 1
ATOM 732 N N . VAL A 1 93 ? 0.518 -15.375 -25.594 1 98.81 93 VAL A N 1
ATOM 733 C CA . VAL A 1 93 ? 1.582 -16.359 -25.75 1 98.81 93 VAL A CA 1
ATOM 734 C C . VAL A 1 93 ? 2.801 -15.938 -24.938 1 98.81 93 VAL A C 1
ATOM 736 O O . VAL A 1 93 ? 3.354 -14.852 -25.141 1 98.81 93 VAL A O 1
ATOM 739 N N . LEU A 1 94 ? 3.201 -16.781 -24 1 98.69 94 LEU A N 1
ATOM 740 C CA . LEU A 1 94 ? 4.379 -16.531 -23.172 1 98.69 94 LEU A CA 1
ATOM 741 C C . LEU A 1 94 ? 5.508 -17.484 -23.531 1 98.69 94 LEU A C 1
ATOM 743 O O . LEU A 1 94 ? 5.281 -18.703 -23.656 1 98.69 94 LEU A O 1
ATOM 747 N N . ARG A 1 95 ? 6.645 -16.953 -23.688 1 98.56 95 ARG A N 1
ATOM 748 C CA . ARG A 1 95 ? 7.805 -17.781 -24 1 98.56 95 ARG A CA 1
ATOM 749 C C . ARG A 1 95 ? 8.883 -17.641 -22.922 1 98.56 95 ARG A C 1
ATOM 751 O O . ARG A 1 95 ? 9.117 -16.531 -22.422 1 98.56 95 ARG A O 1
ATOM 758 N N . GLY A 1 96 ? 9.5 -18.766 -22.562 1 97.94 96 GLY A N 1
ATOM 759 C CA . GLY A 1 96 ? 10.539 -18.766 -21.562 1 97.94 96 GLY A CA 1
ATOM 760 C C . GLY A 1 96 ? 10.695 -20.094 -20.844 1 97.94 96 GLY A C 1
ATOM 761 O O . GLY A 1 96 ? 10.711 -21.141 -21.469 1 97.94 96 GLY A O 1
ATOM 762 N N . VAL A 1 97 ? 10.906 -20.016 -19.531 1 97.94 97 VAL A N 1
ATOM 763 C CA . VAL A 1 97 ? 11.094 -21.203 -18.688 1 97.94 97 VAL A CA 1
ATOM 764 C C . VAL A 1 97 ? 9.75 -21.656 -18.125 1 97.94 97 VAL A C 1
ATOM 766 O O . VAL A 1 97 ? 9.094 -20.906 -17.391 1 97.94 97 VAL A O 1
ATOM 769 N N . THR A 1 98 ? 9.297 -22.844 -18.469 1 97.5 98 THR A N 1
ATOM 770 C CA . THR A 1 98 ? 7.973 -23.312 -18.047 1 97.5 98 THR A CA 1
ATOM 771 C C . THR A 1 98 ? 8.016 -23.875 -16.641 1 97.5 98 THR A C 1
ATOM 773 O O . THR A 1 98 ? 7.012 -23.859 -15.922 1 97.5 98 THR A O 1
ATOM 776 N N . ASN A 1 99 ? 9.172 -24.453 -16.297 1 95.81 99 ASN A N 1
ATOM 777 C CA . ASN A 1 99 ? 9.328 -25.109 -15.008 1 95.81 99 ASN A CA 1
ATOM 778 C C . ASN A 1 99 ? 10.695 -24.812 -14.391 1 95.81 99 ASN A C 1
ATOM 780 O O . ASN A 1 99 ? 11.727 -25 -15.039 1 95.81 99 ASN A O 1
ATOM 784 N N . ASP A 1 100 ? 10.664 -24.328 -13.219 1 94.88 100 ASP A N 1
ATOM 785 C CA . ASP A 1 100 ? 11.898 -24.141 -12.453 1 94.88 100 ASP A CA 1
ATOM 786 C C . ASP A 1 100 ? 11.68 -24.453 -10.977 1 94.88 100 ASP A C 1
ATOM 788 O O . ASP A 1 100 ? 10.695 -25.109 -10.609 1 94.88 100 ASP A O 1
ATOM 792 N N . GLN A 1 101 ? 12.625 -24.141 -10.164 1 94.25 101 GLN A N 1
ATOM 793 C CA . GLN A 1 101 ? 12.555 -24.516 -8.758 1 94.25 101 GLN A CA 1
ATOM 794 C C . GLN A 1 101 ? 12.078 -23.344 -7.902 1 94.25 101 GLN A C 1
ATOM 796 O O . GLN A 1 101 ? 11.859 -23.5 -6.699 1 94.25 101 GLN A O 1
ATOM 801 N N . VAL A 1 102 ? 11.836 -22.203 -8.523 1 92.94 102 VAL A N 1
ATOM 802 C CA . VAL A 1 102 ? 11.586 -20.984 -7.766 1 92.94 102 VAL A CA 1
ATOM 803 C C . VAL A 1 102 ? 10.117 -20.594 -7.879 1 92.94 102 VAL A C 1
ATOM 805 O O . VAL A 1 102 ? 9.453 -20.359 -6.867 1 92.94 102 VAL A O 1
ATOM 808 N N . ASP A 1 103 ? 9.609 -20.594 -9.055 1 95.56 103 ASP A N 1
ATOM 809 C CA . ASP A 1 103 ? 8.258 -20.125 -9.32 1 95.56 103 ASP A CA 1
ATOM 810 C C . ASP A 1 103 ? 7.285 -21.297 -9.492 1 95.56 103 ASP A C 1
ATOM 812 O O . ASP A 1 103 ? 7.688 -22.391 -9.891 1 95.56 103 ASP A O 1
ATOM 816 N N . PRO A 1 104 ? 6.027 -21.031 -9.18 1 96.31 104 PRO A N 1
ATOM 817 C CA . PRO A 1 104 ? 5.066 -22.078 -9.516 1 96.31 104 PRO A CA 1
ATOM 818 C C . PRO A 1 104 ? 5.09 -22.453 -11 1 96.31 104 PRO A C 1
ATOM 820 O O . PRO A 1 104 ? 5.172 -21.578 -11.859 1 96.31 104 PRO A O 1
ATOM 823 N N . SER A 1 105 ? 5.039 -23.719 -11.242 1 97.19 105 SER A N 1
ATOM 824 C CA . SER A 1 105 ? 5.09 -24.156 -12.633 1 97.19 105 SER A CA 1
ATOM 825 C C . SER A 1 105 ? 3.756 -23.938 -13.336 1 97.19 105 SER A C 1
ATOM 827 O O . SER A 1 105 ? 2.725 -23.766 -12.688 1 97.19 105 SER A O 1
ATOM 829 N N . VAL A 1 106 ? 3.814 -23.938 -14.617 1 97.38 106 VAL A N 1
ATOM 830 C CA . VAL A 1 106 ? 2.615 -23.812 -15.438 1 97.38 106 VAL A CA 1
ATOM 831 C C . VAL A 1 106 ? 1.675 -24.984 -15.18 1 97.38 106 VAL A C 1
ATOM 833 O O . VAL A 1 106 ? 0.454 -24.812 -15.156 1 97.38 106 VAL A O 1
ATOM 836 N N . ASP A 1 107 ? 2.234 -26.125 -14.906 1 97.12 107 ASP A N 1
ATOM 837 C CA . ASP A 1 107 ? 1.438 -27.328 -14.625 1 97.12 107 ASP A CA 1
ATOM 838 C C . ASP A 1 107 ? 0.599 -27.141 -13.359 1 97.12 107 ASP A C 1
ATOM 840 O O . ASP A 1 107 ? -0.6 -27.422 -13.359 1 97.12 107 ASP A O 1
ATOM 844 N N . VAL A 1 108 ? 1.237 -26.672 -12.391 1 97.06 108 VAL A N 1
ATOM 845 C CA . VAL A 1 108 ? 0.571 -26.516 -11.102 1 97.06 108 VAL A CA 1
ATOM 846 C C . VAL A 1 108 ? -0.492 -25.422 -11.203 1 97.06 108 VAL A C 1
ATOM 848 O O . VAL A 1 108 ? -1.602 -25.578 -10.688 1 97.06 108 VAL A O 1
ATOM 851 N N . LEU A 1 109 ? -0.18 -24.344 -11.82 1 97.69 109 LEU A N 1
ATOM 852 C CA . LEU A 1 109 ? -1.138 -23.25 -11.977 1 97.69 109 LEU A CA 1
ATOM 853 C C . LEU A 1 109 ? -2.346 -23.703 -12.789 1 97.69 109 LEU A C 1
ATOM 855 O O . LEU A 1 109 ? -3.482 -23.359 -12.469 1 97.69 109 LEU A O 1
ATOM 859 N N . LYS A 1 110 ? -2.078 -24.484 -13.789 1 97.44 110 LYS A N 1
ATOM 860 C CA . LYS A 1 110 ? -3.16 -25.031 -14.609 1 97.44 110 LYS A CA 1
ATOM 861 C C . LYS A 1 110 ? -4.086 -25.906 -13.773 1 97.44 110 LYS A C 1
ATOM 863 O O . LYS A 1 110 ? -5.309 -25.812 -13.883 1 97.44 110 LYS A O 1
ATOM 868 N N . ALA A 1 111 ? -3.535 -26.625 -12.945 1 96.94 111 ALA A N 1
ATOM 869 C CA . ALA A 1 111 ? -4.285 -27.641 -12.211 1 96.94 111 ALA A CA 1
ATOM 870 C C . ALA A 1 111 ? -4.988 -27.031 -11 1 96.94 111 ALA A C 1
ATOM 872 O O . ALA A 1 111 ? -6.008 -27.562 -10.539 1 96.94 111 ALA A O 1
ATOM 873 N N . THR A 1 112 ? -4.453 -25.969 -10.508 1 97.69 112 THR A N 1
ATOM 874 C CA . THR A 1 112 ? -4.973 -25.5 -9.219 1 97.69 112 THR A CA 1
ATOM 875 C C . THR A 1 112 ? -5.57 -24.109 -9.344 1 97.69 112 THR A C 1
ATOM 877 O O . THR A 1 112 ? -6.645 -23.844 -8.805 1 97.69 112 THR A O 1
ATOM 880 N N . ALA A 1 113 ? -4.934 -23.203 -10.039 1 97.56 113 ALA A N 1
ATOM 881 C CA . ALA A 1 113 ? -5.387 -21.828 -10.117 1 97.56 113 ALA A CA 1
ATOM 882 C C . ALA A 1 113 ? -6.641 -21.703 -10.977 1 97.56 113 ALA A C 1
ATOM 884 O O . ALA A 1 113 ? -7.562 -20.953 -10.641 1 97.56 113 ALA A O 1
ATOM 885 N N . LEU A 1 114 ? -6.664 -22.438 -12.086 1 97.12 114 LEU A N 1
ATOM 886 C CA . LEU A 1 114 ? -7.785 -22.312 -13.008 1 97.12 114 LEU A CA 1
ATOM 887 C C . LEU A 1 114 ? -9.086 -22.766 -12.352 1 97.12 114 LEU A C 1
ATOM 889 O O . LEU A 1 114 ? -10.086 -22.047 -12.383 1 97.12 114 LEU A O 1
ATOM 893 N N . PRO A 1 115 ? -9.086 -23.922 -11.75 1 96.31 115 PRO A N 1
ATOM 894 C CA . PRO A 1 115 ? -10.312 -24.312 -11.055 1 96.31 115 PRO A CA 1
ATOM 895 C C . PRO A 1 115 ? -10.719 -23.328 -9.969 1 96.31 115 PRO A C 1
ATOM 897 O O . PRO A 1 115 ? -11.914 -23.125 -9.734 1 96.31 115 PRO A O 1
ATOM 900 N N . LEU A 1 116 ? -9.781 -22.781 -9.305 1 97.12 116 LEU A N 1
ATOM 901 C CA . LEU A 1 116 ? -10.07 -21.781 -8.289 1 97.12 116 LEU A CA 1
ATOM 902 C C . LEU A 1 116 ? -10.781 -20.578 -8.898 1 97.12 116 LEU A C 1
ATOM 904 O O . LEU A 1 116 ? -11.781 -20.094 -8.352 1 97.12 116 LEU A O 1
ATOM 908 N N . LEU A 1 117 ? -10.242 -20.062 -10.008 1 97.56 117 LEU A N 1
ATOM 909 C CA . LEU A 1 117 ? -10.859 -18.938 -10.703 1 97.56 117 LEU A CA 1
ATOM 910 C C . LEU A 1 117 ? -12.289 -19.266 -11.117 1 97.56 117 LEU A C 1
ATOM 912 O O . LEU A 1 117 ? -13.18 -18.422 -11.047 1 97.56 117 LEU A O 1
ATOM 916 N N . LYS A 1 118 ? -12.484 -20.516 -11.492 1 96.31 118 LYS A N 1
ATOM 917 C CA . LYS A 1 118 ? -13.812 -20.953 -11.898 1 96.31 118 LYS A CA 1
ATOM 918 C C . LYS A 1 118 ? -14.805 -20.875 -10.734 1 96.31 118 LYS A C 1
ATOM 920 O O . LYS A 1 118 ? -15.984 -20.594 -10.938 1 96.31 118 LYS A O 1
ATOM 925 N N . GLN A 1 119 ? -14.359 -21.094 -9.555 1 95.94 119 GLN A N 1
ATOM 926 C CA . GLN A 1 119 ? -15.203 -20.984 -8.367 1 95.94 119 GLN A CA 1
ATOM 927 C C . GLN A 1 119 ? -15.727 -19.562 -8.195 1 95.94 119 GLN A C 1
ATOM 929 O O . GLN A 1 119 ? -16.797 -19.359 -7.617 1 95.94 119 GLN A O 1
ATOM 934 N N . PHE A 1 120 ? -15 -18.578 -8.695 1 96.5 120 PHE A N 1
ATOM 935 C CA . PHE A 1 120 ? -15.383 -17.188 -8.57 1 96.5 120 PHE A CA 1
ATOM 936 C C . PHE A 1 120 ? -16.203 -16.734 -9.781 1 96.5 120 PHE A C 1
ATOM 938 O O . PHE A 1 120 ? -16.531 -15.555 -9.914 1 96.5 120 PHE A O 1
ATOM 945 N N . GLY A 1 121 ? -16.422 -17.656 -10.688 1 94.5 121 GLY A N 1
ATOM 946 C CA . GLY A 1 121 ? -17.297 -17.359 -11.82 1 94.5 121 GLY A CA 1
ATOM 947 C C . GLY A 1 121 ? -16.531 -17.062 -13.094 1 94.5 121 GLY A C 1
ATOM 948 O O . GLY A 1 121 ? -17.141 -16.688 -14.109 1 94.5 121 GLY A O 1
ATOM 949 N N . ILE A 1 122 ? -15.289 -17.109 -13.016 1 94.69 122 ILE A N 1
ATOM 950 C CA . ILE A 1 122 ? -14.492 -16.906 -14.227 1 94.69 122 ILE A CA 1
ATOM 951 C C . ILE A 1 122 ? -14.445 -18.203 -15.039 1 94.69 122 ILE A C 1
ATOM 953 O O . ILE A 1 122 ? -13.641 -19.094 -14.75 1 94.69 122 ILE A O 1
ATOM 957 N N . ASP A 1 123 ? -15.461 -18.172 -15.82 1 87.25 123 ASP A N 1
ATOM 958 C CA . ASP A 1 123 ? -15.602 -19.391 -16.609 1 87.25 123 ASP A CA 1
ATOM 959 C C . ASP A 1 123 ? -15.992 -19.078 -18.047 1 87.25 123 ASP A C 1
ATOM 961 O O . ASP A 1 123 ? -16.281 -17.922 -18.375 1 87.25 123 ASP A O 1
ATOM 965 N N . GLY A 1 124 ? -15.578 -19.828 -18.984 1 82.31 124 GLY A N 1
ATOM 966 C CA . GLY A 1 124 ? -15.883 -19.641 -20.391 1 82.31 124 GLY A CA 1
ATOM 967 C C . GLY A 1 124 ? -15.102 -20.578 -21.297 1 82.31 124 GLY A C 1
ATOM 968 O O . GLY A 1 124 ? -14.117 -21.188 -20.875 1 82.31 124 GLY A O 1
ATOM 969 N N . GLU A 1 125 ? -15.578 -20.594 -22.422 1 81.19 125 GLU A N 1
ATOM 970 C CA . GLU A 1 125 ? -15.016 -21.547 -23.375 1 81.19 125 GLU A CA 1
ATOM 971 C C . GLU A 1 125 ? -13.57 -21.188 -23.719 1 81.19 125 GLU A C 1
ATOM 973 O O . GLU A 1 125 ? -12.758 -22.078 -23.984 1 81.19 125 GLU A O 1
ATOM 978 N N . SER A 1 126 ? -13.305 -19.922 -23.516 1 88.88 126 SER A N 1
ATOM 979 C CA . SER A 1 126 ? -11.969 -19.516 -23.953 1 88.88 126 SER A CA 1
ATOM 980 C C . SER A 1 126 ? -10.992 -19.5 -22.781 1 88.88 126 SER A C 1
ATOM 982 O O . SER A 1 126 ? -9.812 -19.188 -22.953 1 88.88 126 SER A O 1
ATOM 984 N N . PHE A 1 127 ? -11.43 -20 -21.625 1 95.75 127 PHE A N 1
ATOM 985 C CA . PHE A 1 127 ? -10.547 -20 -20.469 1 95.75 127 PHE A CA 1
ATOM 986 C C . PHE A 1 127 ? -9.633 -21.219 -20.484 1 95.75 127 PHE A C 1
ATOM 988 O O . PHE A 1 127 ? -10.078 -22.344 -20.219 1 95.75 127 PHE A O 1
ATOM 995 N N . GLU A 1 128 ? -8.32 -20.984 -20.828 1 96.38 128 GLU A N 1
ATOM 996 C CA . GLU A 1 128 ? -7.441 -22.125 -21.031 1 96.38 128 GLU A CA 1
ATOM 997 C C . GLU A 1 128 ? -5.984 -21.766 -20.781 1 96.38 128 GLU A C 1
ATOM 999 O O . GLU A 1 128 ? -5.586 -20.609 -20.984 1 96.38 128 GLU A O 1
ATOM 1004 N N . LEU A 1 129 ? -5.258 -22.688 -20.266 1 97.81 129 LEU A N 1
ATOM 1005 C CA . LEU A 1 129 ? -3.805 -22.641 -20.141 1 97.81 129 LEU A CA 1
ATOM 1006 C C . LEU A 1 129 ? -3.168 -23.875 -20.766 1 97.81 129 LEU A C 1
ATOM 1008 O O . LEU A 1 129 ? -3.389 -25 -20.297 1 97.81 129 LEU A O 1
ATOM 1012 N N . LYS A 1 130 ? -2.395 -23.625 -21.828 1 97.06 130 LYS A N 1
ATOM 1013 C CA . LYS A 1 130 ? -1.847 -24.734 -22.594 1 97.06 130 LYS A CA 1
ATOM 1014 C C . LYS A 1 130 ? -0.327 -24.641 -22.703 1 97.06 130 LYS A C 1
ATOM 1016 O O . LYS A 1 130 ? 0.212 -23.594 -23.047 1 97.06 130 LYS A O 1
ATOM 1021 N N . ILE A 1 131 ? 0.292 -25.75 -22.375 1 95.94 131 ILE A N 1
ATOM 1022 C CA . ILE A 1 131 ? 1.731 -25.844 -22.594 1 95.94 131 ILE A CA 1
ATOM 1023 C C . ILE A 1 131 ? 2.008 -26.344 -24 1 95.94 131 ILE A C 1
ATOM 1025 O O . ILE A 1 131 ? 1.688 -27.484 -24.328 1 95.94 131 ILE A O 1
ATOM 1029 N N . VAL A 1 132 ? 2.574 -25.547 -24.844 1 95.56 132 VAL A N 1
ATOM 1030 C CA . VAL A 1 132 ? 2.877 -25.906 -26.219 1 95.56 132 VAL A CA 1
ATOM 1031 C C . VAL A 1 132 ? 4.234 -26.594 -26.281 1 95.56 132 VAL A C 1
ATOM 1033 O O . VAL A 1 132 ? 4.391 -27.609 -26.984 1 95.56 132 VAL A O 1
ATOM 1036 N N . ARG A 1 133 ? 5.129 -26 -25.594 1 95.25 133 ARG A N 1
ATOM 1037 C CA . ARG A 1 133 ? 6.5 -26.484 -25.5 1 95.25 133 ARG A CA 1
ATOM 1038 C C . ARG A 1 133 ? 7.086 -26.219 -24.109 1 95.25 133 ARG A C 1
ATOM 1040 O O . ARG A 1 133 ? 6.867 -25.156 -23.531 1 95.25 133 ARG A O 1
ATOM 1047 N N . ARG A 1 134 ? 7.82 -27.312 -23.703 1 96.12 134 ARG A N 1
ATOM 1048 C CA . ARG A 1 134 ? 8.438 -27.125 -22.391 1 96.12 134 ARG A CA 1
ATOM 1049 C C . ARG A 1 134 ? 9.844 -26.547 -22.516 1 96.12 134 ARG A C 1
ATOM 1051 O O . ARG A 1 134 ? 10.555 -26.828 -23.469 1 96.12 134 ARG A O 1
ATOM 1058 N N . GLY A 1 135 ? 10.156 -25.672 -21.594 1 96.44 135 GLY A N 1
ATOM 1059 C CA . GLY A 1 135 ? 11.484 -25.094 -21.516 1 96.44 135 GLY A CA 1
ATOM 1060 C C . GLY A 1 135 ? 12.047 -25.094 -20.094 1 96.44 135 GLY A C 1
ATOM 1061 O O . GLY A 1 135 ? 11.43 -24.562 -19.172 1 96.44 135 GLY A O 1
ATOM 1062 N N . MET A 1 136 ? 13.273 -25.641 -19.953 1 96.19 136 MET A N 1
ATOM 1063 C CA . MET A 1 136 ? 13.961 -25.703 -18.656 1 96.19 136 MET A CA 1
ATOM 1064 C C . MET A 1 136 ? 15.055 -24.656 -18.562 1 96.19 136 MET A C 1
ATOM 1066 O O . MET A 1 136 ? 15.539 -24.172 -19.594 1 96.19 136 MET A O 1
ATOM 1070 N N . PRO A 1 137 ? 15.281 -24.25 -17.328 1 95.62 137 PRO A N 1
ATOM 1071 C CA . PRO A 1 137 ? 16.453 -23.375 -17.188 1 95.62 137 PRO A CA 1
ATOM 1072 C C . PRO A 1 137 ? 17.766 -24.109 -17.484 1 95.62 137 PRO A C 1
ATOM 1074 O O . PRO A 1 137 ? 17.844 -25.328 -17.312 1 95.62 137 PRO A O 1
ATOM 1077 N N . PRO A 1 138 ? 18.781 -23.328 -17.875 1 95.25 138 PRO A N 1
ATOM 1078 C CA . PRO A 1 138 ? 18.859 -21.875 -17.984 1 95.25 138 PRO A CA 1
ATOM 1079 C C . PRO A 1 138 ? 18.422 -21.375 -19.359 1 95.25 138 PRO A C 1
ATOM 1081 O O . PRO A 1 138 ? 18.25 -20.156 -19.562 1 95.25 138 PRO A O 1
ATOM 1084 N N . GLY A 1 139 ? 18.266 -22.281 -20.312 1 95.19 139 GLY A N 1
ATOM 1085 C CA . GLY A 1 139 ? 18.094 -21.859 -21.703 1 95.19 139 GLY A CA 1
ATOM 1086 C C . GLY A 1 139 ? 16.641 -21.531 -22.047 1 95.19 139 GLY A C 1
ATOM 1087 O O . GLY A 1 139 ? 16.375 -20.875 -23.062 1 95.19 139 GLY A O 1
ATOM 1088 N N . GLY A 1 140 ? 15.789 -22 -21.344 1 96.38 140 GLY A N 1
ATOM 1089 C CA . GLY A 1 140 ? 14.375 -21.766 -21.609 1 96.38 140 GLY A CA 1
ATOM 1090 C C . GLY A 1 140 ? 13.898 -22.375 -22.906 1 96.38 140 GLY A C 1
ATOM 1091 O O . GLY A 1 140 ? 14.133 -23.562 -23.156 1 96.38 140 GLY A O 1
ATOM 1092 N N . GLY A 1 141 ? 13.18 -21.609 -23.656 1 96.12 141 GLY A N 1
ATOM 1093 C CA . GLY A 1 141 ? 12.688 -22.109 -24.922 1 96.12 141 GLY A CA 1
ATOM 1094 C C . GLY A 1 141 ? 11.281 -22.672 -24.844 1 96.12 141 GLY A C 1
ATOM 1095 O O . GLY A 1 141 ? 10.797 -23.297 -25.797 1 96.12 141 GLY A O 1
ATOM 1096 N N . GLY A 1 142 ? 10.641 -22.547 -23.812 1 97.31 142 GLY A N 1
ATOM 1097 C CA . GLY A 1 142 ? 9.266 -23 -23.656 1 97.31 142 GLY A CA 1
ATOM 1098 C C . GLY A 1 142 ? 8.25 -22.016 -24.188 1 97.31 142 GLY A C 1
ATOM 1099 O O . GLY A 1 142 ? 8.586 -20.859 -24.484 1 97.31 142 GLY A O 1
ATOM 1100 N N . GLU A 1 143 ? 7.07 -22.516 -24.297 1 97.69 143 GLU A N 1
ATOM 1101 C CA . GLU A 1 143 ? 5.973 -21.703 -24.812 1 97.69 143 GLU A CA 1
ATOM 1102 C C . GLU A 1 143 ? 4.641 -22.141 -24.203 1 97.69 143 GLU A C 1
ATOM 1104 O O . GLU A 1 143 ? 4.332 -23.328 -24.141 1 97.69 143 GLU A O 1
ATOM 1109 N N . VAL A 1 144 ? 3.924 -21.156 -23.797 1 98.12 144 VAL A N 1
ATOM 1110 C CA . VAL A 1 144 ? 2.635 -21.375 -23.156 1 98.12 144 VAL A CA 1
ATOM 1111 C C . VAL A 1 144 ? 1.596 -20.422 -23.719 1 98.12 144 VAL A C 1
ATOM 1113 O O . VAL A 1 144 ? 1.908 -19.266 -24.016 1 98.12 144 VAL A O 1
ATOM 1116 N N . VAL A 1 145 ? 0.396 -20.891 -23.891 1 98.5 145 VAL A N 1
ATOM 1117 C CA . VAL A 1 145 ? -0.721 -20.047 -24.312 1 98.5 145 VAL A CA 1
ATOM 1118 C C . VAL A 1 145 ? -1.73 -19.938 -23.172 1 98.5 145 VAL A C 1
ATOM 1120 O O . VAL A 1 145 ? -2.182 -20.953 -22.625 1 98.5 145 VAL A O 1
ATOM 1123 N N . PHE A 1 146 ? -2.031 -18.766 -22.828 1 98.56 146 PHE A N 1
ATOM 1124 C CA . PHE A 1 146 ? -3.008 -18.484 -21.781 1 98.56 146 PHE A CA 1
ATOM 1125 C C . PHE A 1 146 ? -4.145 -17.625 -22.312 1 98.56 146 PHE A C 1
ATOM 1127 O O . PHE A 1 146 ? -3.9 -16.594 -22.953 1 98.56 146 PHE A O 1
ATOM 1134 N N . SER A 1 147 ? -5.301 -18.094 -22.141 1 98.25 147 SER A N 1
ATOM 1135 C CA . SER A 1 147 ? -6.504 -17.359 -22.516 1 98.25 147 SER A CA 1
ATOM 1136 C C . SER A 1 147 ? -7.461 -17.219 -21.328 1 98.25 147 SER A C 1
ATOM 1138 O O . SER A 1 147 ? -7.734 -18.203 -20.641 1 98.25 147 SER A O 1
ATOM 1140 N N . CYS A 1 148 ? -7.977 -16.047 -21.141 1 97.44 148 CYS A N 1
ATOM 1141 C CA . CYS A 1 148 ? -8.852 -15.797 -20 1 97.44 148 CYS A CA 1
ATOM 1142 C C . CYS A 1 148 ? -9.977 -14.844 -20.375 1 97.44 148 CYS A C 1
ATOM 1144 O O . CYS A 1 148 ? -9.727 -13.766 -20.922 1 97.44 148 CYS A O 1
ATOM 1146 N N . PRO A 1 149 ? -11.203 -15.211 -20.125 1 95.94 149 PRO A N 1
ATOM 1147 C CA . PRO A 1 149 ? -12.328 -14.297 -20.344 1 95.94 149 PRO A CA 1
ATOM 1148 C C . PRO A 1 149 ? -12.391 -13.195 -19.281 1 95.94 149 PRO A C 1
ATOM 1150 O O . PRO A 1 149 ? -11.688 -13.258 -18.266 1 95.94 149 PRO A O 1
ATOM 1153 N N . VAL A 1 150 ? -13.211 -12.18 -19.547 1 93.44 150 VAL A N 1
ATOM 1154 C CA . VAL A 1 150 ? -13.422 -11.086 -18.609 1 93.44 150 VAL A CA 1
ATOM 1155 C C . VAL A 1 150 ? -14.758 -11.273 -17.891 1 93.44 150 VAL A C 1
ATOM 1157 O O . VAL A 1 150 ? -15.68 -11.891 -18.422 1 93.44 150 VAL A O 1
ATOM 1160 N N . ARG A 1 151 ? -14.766 -10.82 -16.719 1 89.75 151 ARG A N 1
ATOM 1161 C CA . ARG A 1 151 ? -16 -10.891 -15.938 1 89.75 151 ARG A CA 1
ATOM 1162 C C . ARG A 1 151 ? -16.312 -9.539 -15.305 1 89.75 151 ARG A C 1
ATOM 1164 O O . ARG A 1 151 ? -15.422 -8.859 -14.797 1 89.75 151 ARG A O 1
ATOM 1171 N N . LYS A 1 152 ? -17.594 -9.211 -15.305 1 85.38 152 LYS A N 1
ATOM 1172 C CA . LYS A 1 152 ? -18 -7.938 -14.719 1 85.38 152 LYS A CA 1
ATOM 1173 C C . LYS A 1 152 ? -17.953 -7.996 -13.195 1 85.38 152 LYS A C 1
ATOM 1175 O O . LYS A 1 152 ? -17.516 -7.047 -12.547 1 85.38 152 LYS A O 1
ATOM 1180 N N . VAL A 1 153 ? -18.453 -9.148 -12.727 1 89 153 VAL A N 1
ATOM 1181 C CA . VAL A 1 153 ? -18.516 -9.281 -11.273 1 89 153 VAL A CA 1
ATOM 1182 C C . VAL A 1 153 ? -18.078 -10.68 -10.859 1 89 153 VAL A C 1
ATOM 1184 O O . VAL A 1 153 ? -18.375 -11.664 -11.539 1 89 153 VAL A O 1
ATOM 1187 N N . LEU A 1 154 ? -17.391 -10.742 -9.734 1 93.56 154 LEU A N 1
ATOM 1188 C CA . LEU A 1 154 ? -16.984 -12.023 -9.164 1 93.56 154 LEU A CA 1
ATOM 1189 C C . LEU A 1 154 ? -18.031 -12.531 -8.172 1 93.56 154 LEU A C 1
ATOM 1191 O O . LEU A 1 154 ? -18.594 -11.75 -7.41 1 93.56 154 LEU A O 1
ATOM 1195 N N . LYS A 1 155 ? -18.234 -13.781 -8.172 1 94.19 155 LYS A N 1
ATOM 1196 C CA . LYS A 1 155 ? -19.188 -14.406 -7.254 1 94.19 155 LYS A CA 1
ATOM 1197 C C . LYS A 1 155 ? -18.562 -14.633 -5.879 1 94.19 155 LYS A C 1
ATOM 1199 O O . LYS A 1 155 ? -17.422 -15.055 -5.773 1 94.19 155 LYS A O 1
ATOM 1204 N N . PRO A 1 156 ? -19.391 -14.242 -4.828 1 96.5 156 PRO A N 1
ATOM 1205 C CA . PRO A 1 156 ? -18.891 -14.609 -3.5 1 96.5 156 PRO A CA 1
ATOM 1206 C C . PRO A 1 156 ? -18.781 -16.125 -3.307 1 96.5 156 PRO A C 1
ATOM 1208 O O . PRO A 1 156 ? -19.531 -16.875 -3.922 1 96.5 156 PRO A O 1
ATOM 1211 N N . ILE A 1 157 ? -17.922 -16.562 -2.43 1 97.31 157 ILE A N 1
ATOM 1212 C CA . ILE A 1 157 ? -17.703 -18 -2.275 1 97.31 157 ILE A CA 1
ATOM 1213 C C . ILE A 1 157 ? -17.906 -18.406 -0.815 1 97.31 157 ILE A C 1
ATOM 1215 O O . ILE A 1 157 ? -17.781 -17.562 0.084 1 97.31 157 ILE A O 1
ATOM 1219 N N . GLN A 1 158 ? -18.281 -19.641 -0.607 1 97.38 158 GLN A N 1
ATOM 1220 C CA . GLN A 1 158 ? -18.328 -20.328 0.679 1 97.38 158 GLN A CA 1
ATOM 1221 C C . GLN A 1 158 ? -17.547 -21.641 0.623 1 97.38 158 GLN A C 1
ATOM 1223 O O . GLN A 1 158 ? -18.125 -22.703 0.431 1 97.38 158 GLN A O 1
ATOM 1228 N N . LEU A 1 159 ? -16.266 -21.547 0.807 1 97.25 159 LEU A N 1
ATOM 1229 C CA . LEU A 1 159 ? -15.383 -22.719 0.765 1 97.25 159 LEU A CA 1
ATOM 1230 C C . LEU A 1 159 ? -14.891 -23.078 2.162 1 97.25 159 LEU A C 1
ATOM 1232 O O . LEU A 1 159 ? -13.781 -22.688 2.547 1 97.25 159 LEU A O 1
ATOM 1236 N N . THR A 1 160 ? -15.633 -23.828 2.883 1 95.69 160 THR A N 1
ATOM 1237 C CA . THR A 1 160 ? -15.305 -24.078 4.281 1 95.69 160 THR A CA 1
ATOM 1238 C C . THR A 1 160 ? -15.133 -25.578 4.531 1 95.69 160 THR A C 1
ATOM 1240 O O . THR A 1 160 ? -14.758 -25.984 5.633 1 95.69 160 THR A O 1
ATOM 1243 N N . ASP A 1 161 ? -15.375 -26.375 3.533 1 93.94 161 ASP A N 1
ATOM 1244 C CA . ASP A 1 161 ? -15.203 -27.828 3.635 1 93.94 161 ASP A CA 1
ATOM 1245 C C . ASP A 1 161 ? -14.156 -28.328 2.645 1 93.94 161 ASP A C 1
ATOM 1247 O O . ASP A 1 161 ? -14.438 -28.453 1.45 1 93.94 161 ASP A O 1
ATOM 1251 N N . PRO A 1 162 ? -13.055 -28.688 3.121 1 92.25 162 PRO A N 1
ATOM 1252 C CA . PRO A 1 162 ? -12.008 -29.141 2.207 1 92.25 162 PRO A CA 1
ATOM 1253 C C . PRO A 1 162 ? -12.328 -30.5 1.571 1 92.25 162 PRO A C 1
ATOM 1255 O O . PRO A 1 162 ? -11.82 -30.812 0.492 1 92.25 162 PRO A O 1
ATOM 1258 N N . GLY A 1 163 ? -13.109 -31.281 2.266 1 92.75 163 GLY A N 1
ATOM 1259 C CA . GLY A 1 163 ? -13.406 -32.625 1.762 1 92.75 163 GLY A CA 1
ATOM 1260 C C . GLY A 1 163 ? -12.281 -33.594 1.989 1 92.75 163 GLY A C 1
ATOM 1261 O O . GLY A 1 163 ? -11.305 -33.312 2.67 1 92.75 163 GLY A O 1
ATOM 1262 N N . LYS A 1 164 ? -12.469 -34.844 1.475 1 94.06 164 LYS A N 1
ATOM 1263 C CA . LYS A 1 164 ? -11.477 -35.906 1.543 1 94.06 164 LYS A CA 1
ATOM 1264 C C . LYS A 1 164 ? -10.75 -36.062 0.209 1 94.06 164 LYS A C 1
ATOM 1266 O O . LYS A 1 164 ? -11.281 -35.688 -0.841 1 94.06 164 LYS A O 1
ATOM 1271 N N . ILE A 1 165 ? -9.562 -36.562 0.303 1 96.31 165 ILE A N 1
ATOM 1272 C CA . ILE A 1 165 ? -8.812 -36.781 -0.927 1 96.31 165 ILE A CA 1
ATOM 1273 C C . ILE A 1 165 ? -9.469 -37.875 -1.754 1 96.31 165 ILE A C 1
ATOM 1275 O O . ILE A 1 165 ? -9.633 -39 -1.278 1 96.31 165 ILE A O 1
ATOM 1279 N N . LYS A 1 166 ? -9.82 -37.531 -2.938 1 96.62 166 LYS A N 1
ATOM 1280 C CA . LYS A 1 166 ? -10.508 -38.438 -3.859 1 96.62 166 LYS A CA 1
ATOM 1281 C C . LYS A 1 166 ? -9.516 -39.156 -4.762 1 96.62 166 LYS A C 1
ATOM 1283 O O . LYS A 1 166 ? -9.664 -40.344 -5.016 1 96.62 166 LYS A O 1
ATOM 1288 N N . ARG A 1 167 ? -8.602 -38.469 -5.234 1 98.19 167 ARG A N 1
ATOM 1289 C CA . ARG A 1 167 ? -7.617 -39 -6.16 1 98.19 167 ARG A CA 1
ATOM 1290 C C . ARG A 1 167 ? -6.402 -38.094 -6.281 1 98.19 167 ARG A C 1
ATOM 1292 O O . ARG A 1 167 ? -6.449 -36.938 -5.891 1 98.19 167 ARG A O 1
ATOM 1299 N N . ILE A 1 168 ? -5.34 -38.688 -6.836 1 98.62 168 ILE A N 1
ATOM 1300 C CA . ILE A 1 168 ? -4.113 -37.938 -7.09 1 98.62 168 ILE A CA 1
ATOM 1301 C C . ILE A 1 168 ? -3.738 -38.062 -8.562 1 98.62 168 ILE A C 1
ATOM 1303 O O . ILE A 1 168 ? -3.797 -39.156 -9.148 1 98.62 168 ILE A O 1
ATOM 1307 N N . ARG A 1 169 ? -3.531 -36.969 -9.156 1 98.38 169 ARG A N 1
ATOM 1308 C CA . ARG A 1 169 ? -3.006 -36.906 -10.516 1 98.38 169 ARG A CA 1
ATOM 1309 C C . ARG A 1 169 ? -1.648 -36.219 -10.547 1 98.38 169 ARG A C 1
ATOM 1311 O O . ARG A 1 169 ? -1.265 -35.562 -9.578 1 98.38 169 ARG A O 1
ATOM 1318 N N . GLY A 1 170 ? -0.951 -36.469 -11.648 1 98.31 170 GLY A N 1
ATOM 1319 C CA . GLY A 1 170 ? 0.346 -35.812 -11.758 1 98.31 170 GLY A CA 1
ATOM 1320 C C . GLY A 1 170 ? 0.87 -35.75 -13.18 1 98.31 170 GLY A C 1
ATOM 1321 O O . GLY A 1 170 ? 0.236 -36.281 -14.102 1 98.31 170 GLY A O 1
ATOM 1322 N N . MET A 1 171 ? 1.961 -35.031 -13.328 1 98.19 171 MET A N 1
ATOM 1323 C CA . MET A 1 171 ? 2.688 -34.906 -14.586 1 98.19 171 MET A CA 1
ATOM 1324 C C . MET A 1 171 ? 4.191 -35 -14.359 1 98.19 171 MET A C 1
ATOM 1326 O O . MET A 1 171 ? 4.797 -34.156 -13.727 1 98.19 171 MET A O 1
ATOM 1330 N N . ALA A 1 172 ? 4.742 -36.125 -14.805 1 98.5 172 ALA A N 1
ATOM 1331 C CA . ALA A 1 172 ? 6.191 -36.281 -14.844 1 98.5 172 ALA A CA 1
ATOM 1332 C C . ALA A 1 172 ? 6.742 -35.906 -16.219 1 98.5 172 ALA A C 1
ATOM 1334 O O . ALA A 1 172 ? 6.348 -36.469 -17.234 1 98.5 172 ALA A O 1
ATOM 1335 N N . TYR A 1 173 ? 7.621 -34.969 -16.25 1 97 173 TYR A N 1
ATOM 1336 C CA . TYR A 1 173 ? 8.133 -34.5 -17.547 1 97 173 TYR A CA 1
ATOM 1337 C C . TYR A 1 173 ? 9.641 -34.688 -17.625 1 97 173 TYR A C 1
ATOM 1339 O O . TYR A 1 173 ? 10.336 -34.688 -16.609 1 97 173 TYR A O 1
ATOM 1347 N N . SER A 1 174 ? 10.117 -34.938 -18.797 1 96 174 SER A N 1
ATOM 1348 C CA . SER A 1 174 ? 11.531 -35 -19.156 1 96 174 SER A CA 1
ATOM 1349 C C . SER A 1 174 ? 11.828 -34.281 -20.453 1 96 174 SER A C 1
ATOM 1351 O O . SER A 1 174 ? 11.156 -34.469 -21.453 1 96 174 SER A O 1
ATOM 1353 N N . VAL A 1 175 ? 12.742 -33.375 -20.406 1 95.12 175 VAL A N 1
ATOM 1354 C CA . VAL A 1 175 ? 13.094 -32.531 -21.547 1 95.12 175 VAL A CA 1
ATOM 1355 C C . VAL A 1 175 ? 14.555 -32.781 -21.922 1 95.12 175 VAL A C 1
ATOM 1357 O O . VAL A 1 175 ? 15.461 -32.531 -21.109 1 95.12 175 VAL A O 1
ATOM 1360 N N . ARG A 1 176 ? 14.836 -33.219 -23.125 1 94 176 ARG A N 1
ATOM 1361 C CA . ARG A 1 176 ? 16.172 -33.438 -23.672 1 94 176 ARG A CA 1
ATOM 1362 C C . ARG A 1 176 ? 16.969 -34.406 -22.828 1 94 176 ARG A C 1
ATOM 1364 O O . ARG A 1 176 ? 18.188 -34.281 -22.688 1 94 176 ARG A O 1
ATOM 1371 N N . VAL A 1 177 ? 16.344 -35.25 -22.141 1 93.44 177 VAL A N 1
ATOM 1372 C CA . VAL A 1 177 ? 16.938 -36.375 -21.406 1 93.44 177 VAL A CA 1
ATOM 1373 C C . VAL A 1 177 ? 16.188 -37.656 -21.75 1 93.44 177 VAL A C 1
ATOM 1375 O O . VAL A 1 177 ? 15.195 -37.625 -22.484 1 93.44 177 VAL A O 1
ATOM 1378 N N . SER A 1 178 ? 16.641 -38.75 -21.188 1 92.88 178 SER A N 1
ATOM 1379 C CA . SER A 1 178 ? 16.016 -40.031 -21.484 1 92.88 178 SER A CA 1
ATOM 1380 C C . SER A 1 178 ? 14.586 -40.094 -20.969 1 92.88 178 SER A C 1
ATOM 1382 O O . SER A 1 178 ? 14.289 -39.594 -19.875 1 92.88 178 SER A O 1
ATOM 1384 N N . PRO A 1 179 ? 13.68 -40.594 -21.812 1 92.81 179 PRO A N 1
ATOM 1385 C CA . PRO A 1 179 ? 12.305 -40.781 -21.359 1 92.81 179 PRO A CA 1
ATOM 1386 C C . PRO A 1 179 ? 12.203 -41.656 -20.109 1 92.81 179 PRO A C 1
ATOM 1388 O O . PRO A 1 179 ? 11.234 -41.531 -19.359 1 92.81 179 PRO A O 1
ATOM 1391 N N . GLN A 1 180 ? 13.227 -42.469 -19.906 1 95.19 180 GLN A N 1
ATOM 1392 C CA . GLN A 1 180 ? 13.258 -43.344 -18.734 1 95.19 180 GLN A CA 1
ATOM 1393 C C . GLN A 1 180 ? 13.25 -42.531 -17.438 1 95.19 180 GLN A C 1
ATOM 1395 O O . GLN A 1 180 ? 12.758 -43 -16.422 1 95.19 180 GLN A O 1
ATOM 1400 N N . MET A 1 181 ? 13.742 -41.375 -17.531 1 94.94 181 MET A N 1
ATOM 1401 C CA . MET A 1 181 ? 13.781 -40.531 -16.359 1 94.94 181 MET A CA 1
ATOM 1402 C C . MET A 1 181 ? 12.383 -40.312 -15.805 1 94.94 181 MET A C 1
ATOM 1404 O O . MET A 1 181 ? 12.148 -40.438 -14.602 1 94.94 181 MET A O 1
ATOM 1408 N N . ALA A 1 182 ? 11.445 -40 -16.672 1 96.62 182 ALA A N 1
ATOM 1409 C CA . ALA A 1 182 ? 10.07 -39.75 -16.266 1 96.62 182 ALA A CA 1
ATOM 1410 C C . ALA A 1 182 ? 9.445 -41 -15.648 1 96.62 182 ALA A C 1
ATOM 1412 O O . ALA A 1 182 ? 8.727 -40.938 -14.648 1 96.62 182 ALA A O 1
ATOM 1413 N N . ASN A 1 183 ? 9.75 -42.125 -16.188 1 97.25 183 ASN A N 1
ATOM 1414 C CA . ASN A 1 183 ? 9.203 -43.375 -15.68 1 97.25 183 ASN A CA 1
ATOM 1415 C C . ASN A 1 183 ? 9.727 -43.688 -14.281 1 97.25 183 ASN A C 1
ATOM 1417 O O . ASN A 1 183 ? 8.969 -44.156 -13.422 1 97.25 183 ASN A O 1
ATOM 1421 N N . ARG A 1 184 ? 10.969 -43.469 -14.156 1 97.94 184 ARG A N 1
ATOM 1422 C CA . ARG A 1 184 ? 11.586 -43.656 -12.852 1 97.94 184 ARG A CA 1
ATOM 1423 C C . ARG A 1 184 ? 10.969 -42.75 -11.797 1 97.94 184 ARG A C 1
ATOM 1425 O O . ARG A 1 184 ? 10.75 -43.188 -10.656 1 97.94 184 ARG A O 1
ATOM 1432 N N . ILE A 1 185 ? 10.664 -41.594 -12.148 1 98.5 185 ILE A N 1
ATOM 1433 C CA . ILE A 1 185 ? 10.023 -40.625 -11.266 1 98.5 185 ILE A CA 1
ATOM 1434 C C . ILE A 1 185 ? 8.633 -41.125 -10.883 1 98.5 185 ILE A C 1
ATOM 1436 O O . ILE A 1 185 ? 8.266 -41.094 -9.703 1 98.5 185 ILE A O 1
ATOM 1440 N N . VAL A 1 186 ? 7.891 -41.594 -11.867 1 98.5 186 VAL A N 1
ATOM 1441 C CA . VAL A 1 186 ? 6.527 -42.062 -11.664 1 98.5 186 VAL A CA 1
ATOM 1442 C C . VAL A 1 186 ? 6.531 -43.219 -10.672 1 98.5 186 VAL A C 1
ATOM 1444 O O . VAL A 1 186 ? 5.773 -43.219 -9.695 1 98.5 186 VAL A O 1
ATOM 1447 N N . ASP A 1 187 ? 7.438 -44.125 -10.898 1 98.38 187 ASP A N 1
ATOM 1448 C CA . ASP A 1 187 ? 7.504 -45.312 -10.07 1 98.38 187 ASP A CA 1
ATOM 1449 C C . ASP A 1 187 ? 7.84 -44.969 -8.625 1 98.38 187 ASP A C 1
ATOM 1451 O O . ASP A 1 187 ? 7.23 -45.469 -7.688 1 98.38 187 ASP A O 1
ATOM 1455 N N . SER A 1 188 ? 8.766 -44.156 -8.508 1 98.38 188 SER A N 1
ATOM 1456 C CA . SER A 1 188 ? 9.211 -43.781 -7.168 1 98.38 188 SER A CA 1
ATOM 1457 C C . SER A 1 188 ? 8.133 -43 -6.426 1 98.38 188 SER A C 1
ATOM 1459 O O . SER A 1 188 ? 7.938 -43.188 -5.223 1 98.38 188 SER A O 1
ATOM 1461 N N . ALA A 1 189 ? 7.449 -42.062 -7.07 1 98.69 189 ALA A N 1
ATOM 1462 C CA . ALA A 1 189 ? 6.363 -41.312 -6.453 1 98.69 189 ALA A CA 1
ATOM 1463 C C . ALA A 1 189 ? 5.227 -42.219 -6.02 1 98.69 189 ALA A C 1
ATOM 1465 O O . ALA A 1 189 ? 4.707 -42.094 -4.91 1 98.69 189 ALA A O 1
ATOM 1466 N N . ARG A 1 190 ? 4.875 -43.125 -6.859 1 98.06 190 ARG A N 1
ATOM 1467 C CA . ARG A 1 190 ? 3.785 -44.062 -6.59 1 98.06 190 ARG A CA 1
ATOM 1468 C C . ARG A 1 190 ? 4.129 -44.969 -5.422 1 98.06 190 ARG A C 1
ATOM 1470 O O . ARG A 1 190 ? 3.24 -45.406 -4.672 1 98.06 190 ARG A O 1
ATOM 1477 N N . SER A 1 191 ? 5.383 -45.312 -5.34 1 97.88 191 SER A N 1
ATOM 1478 C CA . SER A 1 191 ? 5.812 -46.188 -4.25 1 97.88 191 SER A CA 1
ATOM 1479 C C . SER A 1 191 ? 5.449 -45.594 -2.893 1 97.88 191 SER A C 1
ATOM 1481 O O . SER A 1 191 ? 5.219 -46.312 -1.932 1 97.88 191 SER A O 1
ATOM 1483 N N . ILE A 1 192 ? 5.402 -44.344 -2.82 1 98.25 192 ILE A N 1
ATOM 1484 C CA . ILE A 1 192 ? 5.059 -43.656 -1.58 1 98.25 192 ILE A CA 1
ATOM 1485 C C . ILE A 1 192 ? 3.549 -43.438 -1.509 1 98.25 192 ILE A C 1
ATOM 1487 O O . ILE A 1 192 ? 2.912 -43.812 -0.518 1 98.25 192 ILE A O 1
ATOM 1491 N N . LEU A 1 193 ? 2.943 -42.969 -2.533 1 98.38 193 LEU A N 1
ATOM 1492 C CA . LEU A 1 193 ? 1.573 -42.438 -2.525 1 98.38 193 LEU A CA 1
ATOM 1493 C C . LEU A 1 193 ? 0.573 -43.594 -2.482 1 98.38 193 LEU A C 1
ATOM 1495 O O . LEU A 1 193 ? -0.51 -43.469 -1.907 1 98.38 193 LEU A O 1
ATOM 1499 N N . ASN A 1 194 ? 0.967 -44.688 -3.012 1 97.44 194 ASN A N 1
ATOM 1500 C CA . ASN A 1 194 ? 0.062 -45.844 -3.078 1 97.44 194 ASN A CA 1
ATOM 1501 C C . ASN A 1 194 ? -0.229 -46.406 -1.691 1 97.44 194 ASN A C 1
ATOM 1503 O O . ASN A 1 194 ? -1.184 -47.156 -1.514 1 97.44 194 ASN A O 1
ATOM 1507 N N . LYS A 1 195 ? 0.559 -46.062 -0.787 1 96.62 195 LYS A N 1
ATOM 1508 C CA . LYS A 1 195 ? 0.323 -46.5 0.589 1 96.62 195 LYS A CA 1
ATOM 1509 C C . LYS A 1 195 ? -0.889 -45.781 1.186 1 96.62 195 LYS A C 1
ATOM 1511 O O . LYS A 1 195 ? -1.457 -46.25 2.18 1 96.62 195 LYS A O 1
ATOM 1516 N N . PHE A 1 196 ? -1.297 -44.781 0.612 1 94.94 196 PHE A N 1
ATOM 1517 C CA . PHE A 1 196 ? -2.312 -43.938 1.237 1 94.94 196 PHE A CA 1
ATOM 1518 C C . PHE A 1 196 ? -3.605 -43.969 0.429 1 94.94 196 PHE A C 1
ATOM 1520 O O . PHE A 1 196 ? -4.699 -43.906 0.994 1 94.94 196 PHE A O 1
ATOM 1527 N N . ILE A 1 197 ? -3.469 -44 -0.873 1 95.12 197 ILE A N 1
ATOM 1528 C CA . ILE A 1 197 ? -4.652 -44 -1.726 1 95.12 197 ILE A CA 1
ATOM 1529 C C . ILE A 1 197 ? -4.387 -44.781 -2.996 1 95.12 197 ILE A C 1
ATOM 1531 O O . ILE A 1 197 ? -3.289 -44.75 -3.553 1 95.12 197 ILE A O 1
ATOM 1535 N N . PRO A 1 198 ? -5.344 -45.438 -3.471 1 94.94 198 PRO A N 1
ATOM 1536 C CA . PRO A 1 198 ? -5.137 -46.312 -4.629 1 94.94 198 PRO A CA 1
ATO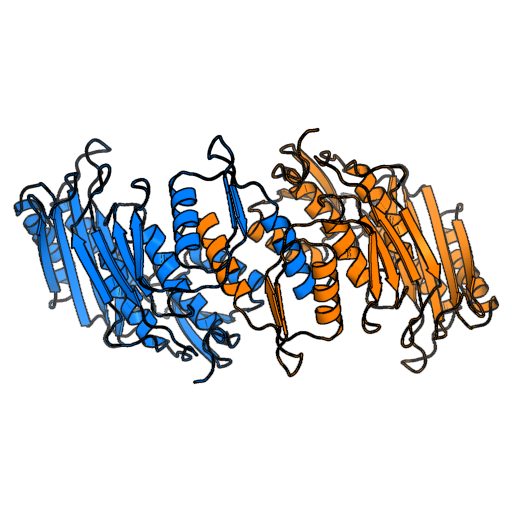M 1537 C C . PRO A 1 198 ? -5.273 -45.594 -5.957 1 94.94 198 PRO A C 1
ATOM 1539 O O . PRO A 1 198 ? -4.621 -45.938 -6.941 1 94.94 198 PRO A O 1
ATOM 1542 N N . ASP A 1 199 ? -6.141 -44.562 -6.07 1 97.56 199 ASP A N 1
ATOM 1543 C CA . ASP A 1 199 ? -6.426 -43.906 -7.336 1 97.56 199 ASP A CA 1
ATOM 1544 C C . ASP A 1 199 ? -5.379 -42.812 -7.641 1 97.56 199 ASP A C 1
ATOM 1546 O O . ASP A 1 199 ? -5.621 -41.625 -7.43 1 97.56 199 ASP A O 1
ATOM 1550 N N . ILE A 1 200 ? -4.312 -43.312 -8.125 1 98.12 200 ILE A N 1
ATOM 1551 C CA . ILE A 1 200 ? -3.201 -42.438 -8.5 1 98.12 200 ILE A CA 1
ATOM 1552 C C . ILE A 1 200 ? -2.893 -42.625 -9.992 1 98.12 200 ILE A C 1
ATOM 1554 O O . ILE A 1 200 ? -2.777 -43.75 -10.477 1 98.12 200 ILE A O 1
ATOM 1558 N N . TYR A 1 201 ? -2.824 -41.594 -10.711 1 98.19 201 TYR A N 1
ATOM 1559 C CA . TYR A 1 201 ? -2.383 -41.625 -12.102 1 98.19 201 TYR A CA 1
ATOM 1560 C C . TYR A 1 201 ? -1.437 -40.469 -12.414 1 98.19 201 TYR A C 1
ATOM 1562 O O . TYR A 1 201 ? -1.799 -39.312 -12.258 1 98.19 201 TYR A O 1
ATOM 1570 N N . ILE A 1 202 ? -0.25 -40.812 -12.828 1 98.31 202 ILE A N 1
ATOM 1571 C CA . ILE A 1 202 ? 0.759 -39.812 -13.188 1 98.31 202 ILE A CA 1
ATOM 1572 C C . ILE A 1 202 ? 1.075 -39.938 -14.68 1 98.31 202 ILE A C 1
ATOM 1574 O O . ILE A 1 202 ? 1.583 -40.938 -15.141 1 98.31 202 ILE A O 1
ATOM 1578 N N . TYR A 1 203 ? 0.789 -38.844 -15.367 1 97.56 203 TYR A N 1
ATOM 1579 C CA . TYR A 1 203 ? 1.091 -38.812 -16.797 1 97.56 203 TYR A CA 1
ATOM 1580 C C . TYR A 1 203 ? 2.576 -38.562 -17.031 1 97.56 203 TYR A C 1
ATOM 1582 O O . TYR A 1 203 ? 3.266 -38 -16.156 1 97.56 203 TYR A O 1
ATOM 1590 N N . THR A 1 204 ? 3.037 -39 -18.172 1 96.81 204 THR A N 1
ATOM 1591 C CA . THR A 1 204 ? 4.41 -38.719 -18.578 1 96.81 204 THR A CA 1
ATOM 1592 C C . THR A 1 204 ? 4.441 -37.844 -19.828 1 96.81 204 THR A C 1
ATOM 1594 O O . THR A 1 204 ? 3.646 -38.031 -20.75 1 96.81 204 THR A O 1
ATOM 1597 N N . ASP A 1 205 ? 5.207 -36.812 -19.75 1 94.69 205 ASP A N 1
ATOM 1598 C CA . ASP A 1 205 ? 5.41 -35.906 -20.875 1 94.69 205 ASP A CA 1
ATOM 1599 C C . ASP A 1 205 ? 6.883 -35.844 -21.266 1 94.69 205 ASP A C 1
ATOM 1601 O O . ASP A 1 205 ? 7.672 -35.156 -20.625 1 94.69 205 ASP A O 1
ATOM 1605 N N . HIS A 1 206 ? 7.223 -36.5 -22.328 1 93.62 206 HIS A N 1
ATOM 1606 C CA . HIS A 1 206 ? 8.594 -36.5 -22.828 1 93.62 206 HIS A CA 1
ATOM 1607 C C . HIS A 1 206 ? 8.719 -35.656 -24.094 1 93.62 206 HIS A C 1
ATOM 1609 O O . HIS A 1 206 ? 8.047 -35.906 -25.094 1 93.62 206 HIS A O 1
ATOM 1615 N N . MET A 1 207 ? 9.523 -34.656 -24 1 89.19 207 MET A N 1
ATOM 1616 C CA . MET A 1 207 ? 9.695 -33.75 -25.125 1 89.19 207 MET A CA 1
ATOM 1617 C C . MET A 1 207 ? 11.117 -33.812 -25.672 1 89.19 207 MET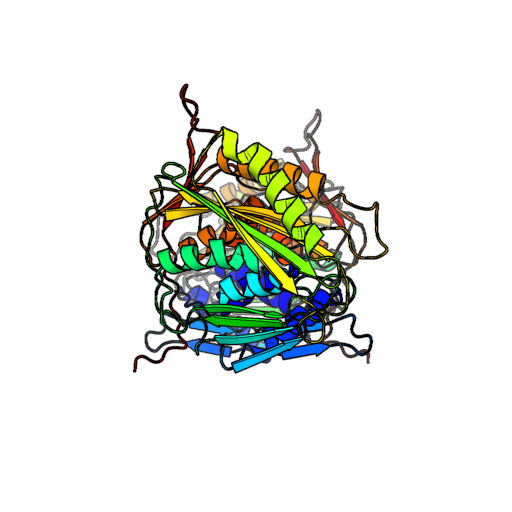 A C 1
ATOM 1619 O O . MET A 1 207 ? 12.078 -33.812 -24.906 1 89.19 207 MET A O 1
ATOM 1623 N N . LYS A 1 208 ? 11.164 -33.938 -27.016 1 85.69 208 LYS A N 1
ATOM 1624 C CA . LYS A 1 208 ? 12.453 -34 -27.703 1 85.69 208 LYS A CA 1
ATOM 1625 C C . LYS A 1 208 ? 12.414 -33.156 -29 1 85.69 208 LYS A C 1
ATOM 1627 O O . LYS A 1 208 ? 11.336 -32.781 -29.453 1 85.69 208 LYS A O 1
ATOM 1632 N N . GLY A 1 209 ? 13.516 -32.812 -29.438 1 83.5 209 GLY A N 1
ATOM 1633 C CA . GLY A 1 209 ? 13.633 -32.125 -30.719 1 83.5 209 GLY A CA 1
ATOM 1634 C C . GLY A 1 209 ? 13.07 -30.734 -30.703 1 83.5 209 GLY A C 1
ATOM 1635 O O . GLY A 1 209 ? 13.398 -29.938 -29.812 1 83.5 209 GLY A O 1
ATOM 1636 N N . VAL A 1 210 ? 12.195 -30.422 -31.625 1 80.12 210 VAL A N 1
ATOM 1637 C CA . VAL A 1 210 ? 11.703 -29.062 -31.859 1 80.12 210 VAL A CA 1
ATOM 1638 C C . VAL A 1 210 ? 10.688 -28.688 -30.781 1 80.12 210 VAL A C 1
ATOM 1640 O O . VAL A 1 210 ? 10.492 -27.516 -30.484 1 80.12 210 VAL A O 1
ATOM 1643 N N . ASN A 1 211 ? 10.211 -29.688 -30.203 1 82.5 211 ASN A N 1
ATOM 1644 C CA . ASN A 1 211 ? 9.18 -29.453 -29.203 1 82.5 211 ASN A CA 1
ATOM 1645 C C . ASN A 1 211 ? 9.789 -29.266 -27.812 1 82.5 211 ASN A C 1
ATOM 1647 O O . ASN A 1 211 ? 9.062 -29.094 -26.828 1 82.5 211 ASN A O 1
ATOM 1651 N N . SER A 1 212 ? 11.062 -29.375 -27.828 1 88.44 212 SER A N 1
ATOM 1652 C CA . SER A 1 212 ? 11.75 -29.219 -26.562 1 88.44 212 SER A CA 1
ATOM 1653 C C . SER A 1 212 ? 12.453 -27.875 -26.469 1 88.44 212 SER A C 1
ATOM 1655 O O . SER A 1 212 ? 12.844 -27.297 -27.484 1 88.44 212 SER A O 1
ATOM 1657 N N . GLY A 1 213 ? 12.586 -27.328 -25.297 1 92.75 213 GLY A N 1
ATOM 1658 C CA . GLY A 1 213 ? 13.336 -26.109 -25.062 1 92.75 213 GLY A CA 1
ATOM 1659 C C . GLY A 1 213 ? 14.828 -26.266 -25.297 1 92.75 213 GLY A C 1
ATOM 1660 O O . GLY A 1 213 ? 15.258 -27.141 -26.047 1 92.75 213 GLY A O 1
ATOM 1661 N N . LYS A 1 214 ? 15.531 -25.422 -24.75 1 94.62 214 LYS A N 1
ATOM 1662 C CA . LYS A 1 214 ? 16.953 -25.297 -25.078 1 94.62 214 LYS A CA 1
ATOM 1663 C C . LYS A 1 214 ? 17.812 -25.984 -24.031 1 94.62 214 LYS A C 1
ATOM 1665 O O . LYS A 1 214 ? 19.031 -26.109 -24.203 1 94.62 214 LYS A O 1
ATOM 1670 N N . SER A 1 215 ? 17.234 -26.438 -22.938 1 95.19 215 SER A N 1
ATOM 1671 C CA . SER A 1 215 ? 18.016 -27.016 -21.844 1 95.19 215 SER A CA 1
ATOM 1672 C C . SER A 1 215 ? 17.406 -28.328 -21.375 1 95.19 215 SER A C 1
ATOM 1674 O O . SER A 1 215 ? 16.188 -28.516 -21.406 1 95.19 215 SER A O 1
ATOM 1676 N N . PRO A 1 216 ? 18.266 -29.219 -20.969 1 94.94 216 PRO A N 1
ATOM 1677 C CA . PRO A 1 216 ? 17.734 -30.484 -20.406 1 94.94 216 PRO A CA 1
ATOM 1678 C C . PRO A 1 216 ? 17.188 -30.312 -18.984 1 94.94 216 PRO A C 1
ATOM 1680 O O . PRO A 1 216 ? 17.578 -29.375 -18.281 1 94.94 216 PRO A O 1
ATOM 1683 N N . GLY A 1 217 ? 16.312 -31.203 -18.609 1 95.19 217 GLY A N 1
ATOM 1684 C CA . GLY A 1 217 ? 15.766 -31.203 -17.266 1 95.19 217 GLY A CA 1
ATOM 1685 C C . GLY A 1 217 ? 14.586 -32.156 -17.109 1 95.19 217 GLY A C 1
ATOM 1686 O O . GLY A 1 217 ? 14.117 -32.719 -18.094 1 95.19 217 GLY A O 1
ATOM 1687 N N . PHE A 1 218 ? 14.203 -32.406 -15.906 1 96.62 218 PHE A N 1
ATOM 1688 C CA . PHE A 1 218 ? 13.031 -33.219 -15.602 1 96.62 218 PHE A CA 1
ATOM 1689 C C . PHE A 1 218 ? 12.383 -32.75 -14.297 1 96.62 218 PHE A C 1
ATOM 1691 O O . PHE A 1 218 ? 12.969 -31.984 -13.547 1 96.62 218 PHE A O 1
ATOM 1698 N N . GLY A 1 219 ? 11.172 -33.219 -14.102 1 97.75 219 GLY A N 1
ATOM 1699 C CA . GLY A 1 219 ? 10.445 -32.812 -12.898 1 97.75 219 GLY A CA 1
ATOM 1700 C C . GLY A 1 219 ? 9.109 -33.5 -12.75 1 97.75 219 GLY A C 1
ATOM 1701 O O . GLY A 1 219 ? 8.773 -34.406 -13.539 1 97.75 219 GLY A O 1
ATOM 1702 N N . LEU A 1 220 ? 8.453 -33.188 -11.664 1 98.62 220 LEU A N 1
ATOM 1703 C CA . LEU A 1 220 ? 7.18 -33.812 -11.305 1 98.62 220 LEU A CA 1
ATOM 1704 C C . LEU A 1 220 ? 6.242 -32.812 -10.656 1 98.62 220 LEU A C 1
ATOM 1706 O O . LEU A 1 220 ? 6.668 -32 -9.805 1 98.62 220 LEU A O 1
ATOM 1710 N N . SER A 1 221 ? 5.059 -32.75 -11.18 1 98.5 221 SER A N 1
ATOM 1711 C CA . SER A 1 221 ? 3.975 -32.062 -10.5 1 98.5 221 SER A CA 1
ATOM 1712 C C . SER A 1 221 ? 2.867 -33.031 -10.086 1 98.5 221 SER A C 1
ATOM 1714 O O . SER A 1 221 ? 2.484 -33.906 -10.867 1 98.5 221 SER A O 1
ATOM 1716 N N . LEU A 1 222 ? 2.441 -32.906 -8.852 1 98.75 222 LEU A N 1
ATOM 1717 C CA . LEU A 1 222 ? 1.378 -33.75 -8.305 1 98.75 222 LEU A CA 1
ATOM 1718 C C . LEU A 1 222 ? 0.205 -32.906 -7.828 1 98.75 222 LEU A C 1
ATOM 1720 O O . LEU A 1 222 ? 0.402 -31.781 -7.312 1 98.75 222 LEU A O 1
ATOM 1724 N N . VAL A 1 223 ? -1.004 -33.406 -7.984 1 98.62 223 VAL A N 1
ATOM 1725 C CA . VAL A 1 223 ? -2.205 -32.688 -7.562 1 98.62 223 VAL A CA 1
ATOM 1726 C C . VAL A 1 223 ? -3.172 -33.656 -6.891 1 98.62 223 VAL A C 1
ATOM 1728 O O . VAL A 1 223 ? -3.523 -34.688 -7.465 1 98.62 223 VAL A O 1
ATOM 1731 N N . ALA A 1 224 ? -3.533 -33.375 -5.719 1 98.5 224 ALA A N 1
ATOM 1732 C CA . ALA A 1 224 ? -4.57 -34.125 -5.012 1 98.5 224 ALA A CA 1
ATOM 1733 C C . ALA A 1 224 ? -5.926 -33.438 -5.141 1 98.5 224 ALA A C 1
ATOM 1735 O O . ALA A 1 224 ? -6.062 -32.281 -4.824 1 98.5 224 ALA A O 1
ATOM 1736 N N . GLU A 1 225 ? -6.836 -34.156 -5.613 1 97.88 225 GLU A N 1
ATOM 1737 C CA . GLU A 1 225 ? -8.203 -33.656 -5.746 1 97.88 225 GLU A CA 1
ATOM 1738 C C . GLU A 1 225 ? -9.086 -34.156 -4.609 1 97.88 225 GLU A C 1
ATOM 1740 O O . GLU A 1 225 ? -9.047 -35.344 -4.266 1 97.88 225 GLU A O 1
ATOM 1745 N N . THR A 1 226 ? -9.852 -33.281 -4.008 1 96.88 226 THR A N 1
ATOM 1746 C CA . THR A 1 226 ? -10.734 -33.656 -2.918 1 96.88 226 THR A CA 1
ATOM 1747 C C . THR A 1 226 ? -12.164 -33.844 -3.424 1 96.88 226 THR A C 1
ATOM 1749 O O . THR A 1 226 ? -12.484 -33.5 -4.559 1 96.88 226 THR A O 1
ATOM 1752 N N . THR A 1 227 ? -13.031 -34.344 -2.6 1 96.31 227 THR A N 1
ATOM 1753 C CA . THR A 1 227 ? -14.438 -34.594 -2.92 1 96.31 227 THR A CA 1
ATOM 1754 C C . THR A 1 227 ? -15.195 -33.25 -3.023 1 96.31 227 THR A C 1
ATOM 1756 O O . THR A 1 227 ? -16.25 -33.188 -3.645 1 96.31 227 THR A O 1
ATOM 1759 N N . SER A 1 228 ? -14.672 -32.219 -2.496 1 94.94 228 SER A N 1
ATOM 1760 C CA . SER A 1 228 ? -15.328 -30.922 -2.498 1 94.94 228 SER A CA 1
ATOM 1761 C C . SER A 1 228 ? -14.812 -30.047 -3.639 1 94.94 228 SER A C 1
ATOM 1763 O O . SER A 1 228 ? -15.18 -28.875 -3.74 1 94.94 228 SER A O 1
ATOM 1765 N N . GLY A 1 229 ? -13.945 -30.547 -4.438 1 93.44 229 GLY A N 1
ATOM 1766 C CA . GLY A 1 229 ? -13.469 -29.812 -5.594 1 93.44 229 GLY A CA 1
ATOM 1767 C C . GLY A 1 229 ? -12.25 -28.953 -5.297 1 93.44 229 GLY A C 1
ATOM 1768 O O . GLY A 1 229 ? -11.984 -27.984 -6 1 93.44 229 GLY A O 1
ATOM 1769 N N . THR A 1 230 ? -11.57 -29.281 -4.227 1 95 230 THR A N 1
ATOM 1770 C CA . THR A 1 230 ? -10.32 -28.609 -3.881 1 95 230 THR A CA 1
ATOM 1771 C C . THR A 1 230 ? -9.125 -29.344 -4.496 1 95 230 THR A C 1
ATOM 1773 O O . THR A 1 230 ? -9.102 -30.578 -4.535 1 95 230 THR A O 1
ATOM 1776 N N . PHE A 1 231 ? -8.188 -28.578 -4.938 1 97.88 231 PHE A N 1
ATOM 1777 C CA . PHE A 1 231 ? -6.965 -29.141 -5.512 1 97.88 231 PHE A CA 1
ATOM 1778 C C . PHE A 1 231 ? -5.742 -28.688 -4.715 1 97.88 231 PHE A C 1
ATOM 1780 O O . PHE A 1 231 ? -5.508 -27.5 -4.547 1 97.88 231 PHE A O 1
ATOM 1787 N N . LEU A 1 232 ? -5 -29.641 -4.207 1 97.81 232 LEU A N 1
ATOM 1788 C CA . LEU A 1 232 ? -3.75 -29.406 -3.494 1 97.81 232 LEU A CA 1
ATOM 1789 C C . LEU A 1 232 ? -2.561 -29.906 -4.305 1 97.81 232 LEU A C 1
ATOM 1791 O O . LEU A 1 232 ? -2.596 -31.016 -4.848 1 97.81 232 LEU A O 1
ATOM 1795 N N . SER A 1 233 ? -1.539 -29.078 -4.363 1 98.19 233 SER A N 1
ATOM 1796 C CA . SER A 1 233 ? -0.497 -29.453 -5.312 1 98.19 233 SER A CA 1
ATOM 1797 C C . SER A 1 233 ? 0.882 -29.422 -4.66 1 98.19 233 SER A C 1
ATOM 1799 O O . SER A 1 233 ? 1.056 -28.812 -3.598 1 98.19 233 SER A O 1
ATOM 1801 N N . ALA A 1 234 ? 1.791 -30.094 -5.266 1 98.19 234 ALA A N 1
ATOM 1802 C CA . ALA A 1 234 ? 3.225 -30.078 -4.992 1 98.19 234 ALA A CA 1
ATOM 1803 C C . ALA A 1 234 ? 4.031 -30.328 -6.262 1 98.19 234 ALA A C 1
ATOM 1805 O O . ALA A 1 234 ? 3.545 -30.984 -7.191 1 98.19 234 ALA A O 1
ATOM 1806 N N . GLU A 1 235 ? 5.215 -29.781 -6.258 1 98.38 235 GLU A N 1
ATOM 1807 C CA . GLU A 1 235 ? 6.039 -29.984 -7.449 1 98.38 235 GLU A CA 1
ATOM 1808 C C . GLU A 1 235 ? 7.527 -29.906 -7.105 1 98.38 235 GLU A C 1
ATOM 1810 O O . GLU A 1 235 ? 7.91 -29.328 -6.09 1 98.38 235 GLU A O 1
ATOM 1815 N N . LEU A 1 236 ? 8.305 -30.562 -7.895 1 97.81 236 LEU A N 1
ATOM 1816 C CA . LEU A 1 236 ? 9.758 -30.516 -7.812 1 97.81 236 LEU A CA 1
ATOM 1817 C C . LEU A 1 236 ? 10.383 -30.609 -9.203 1 97.81 236 LEU A C 1
ATOM 1819 O O . LEU A 1 236 ? 9.867 -31.312 -10.078 1 97.81 236 LEU A O 1
ATOM 1823 N N . ALA A 1 237 ? 11.422 -29.906 -9.406 1 96.88 237 ALA A N 1
ATOM 1824 C CA . ALA A 1 237 ? 12.156 -29.922 -10.672 1 96.88 237 ALA A CA 1
ATOM 1825 C C . ALA A 1 237 ? 13.641 -30.219 -10.43 1 96.88 237 ALA A C 1
ATOM 1827 O O . ALA A 1 237 ? 14.164 -29.969 -9.344 1 96.88 237 ALA A O 1
ATOM 1828 N N . SER A 1 238 ? 14.258 -30.75 -11.422 1 95.81 238 SER A N 1
ATOM 1829 C CA . SER A 1 238 ? 15.688 -31 -11.359 1 95.81 238 SER A CA 1
ATOM 1830 C C . SER A 1 238 ? 16.484 -29.703 -11.367 1 95.81 238 SER A C 1
ATOM 1832 O O . SER A 1 238 ? 15.938 -28.641 -11.695 1 95.81 238 SER A O 1
ATOM 1834 N N . ASN A 1 239 ? 17.719 -29.828 -10.977 1 94.25 239 ASN A N 1
ATOM 1835 C CA . ASN A 1 239 ? 18.609 -28.656 -11.031 1 94.25 239 ASN A CA 1
ATOM 1836 C C . ASN A 1 239 ? 18.906 -28.25 -12.469 1 94.25 239 ASN A C 1
ATOM 1838 O O . ASN A 1 239 ? 19 -29.109 -13.352 1 94.25 239 ASN A O 1
ATOM 1842 N N . PRO A 1 240 ? 19.016 -26.953 -12.633 1 92.19 240 PRO A N 1
ATOM 1843 C CA . PRO A 1 240 ? 19.422 -26.547 -13.977 1 92.19 240 PRO A CA 1
ATOM 1844 C C . PRO A 1 240 ? 20.766 -27.156 -14.398 1 92.19 240 PRO A C 1
ATOM 1846 O O . PRO A 1 240 ? 21.609 -27.422 -13.547 1 92.19 240 PRO A O 1
ATOM 1849 N N . GLN A 1 241 ? 20.797 -27.281 -15.664 1 88.12 241 GLN A N 1
ATOM 1850 C CA . GLN A 1 241 ? 22.016 -27.875 -16.188 1 88.12 241 GLN A CA 1
ATOM 1851 C C . GLN A 1 241 ? 23.25 -27.109 -15.727 1 88.12 241 GLN A C 1
ATOM 1853 O O . GLN A 1 241 ? 23.312 -25.891 -15.844 1 88.12 241 GLN A O 1
ATOM 1858 N N . GLY A 1 242 ? 24.109 -27.781 -15.219 1 85.38 242 GLY A N 1
ATOM 1859 C CA . GLY A 1 242 ? 25.375 -27.203 -14.812 1 85.38 242 GLY A CA 1
ATOM 1860 C C . GLY A 1 242 ? 25.328 -26.594 -13.422 1 85.38 242 GLY A C 1
ATOM 1861 O O . GLY A 1 242 ? 26.312 -26 -12.969 1 85.38 242 GLY A O 1
ATOM 1862 N N . GLN A 1 243 ? 24.234 -26.625 -12.812 1 86.31 243 GLN A N 1
ATOM 1863 C CA . GLN A 1 243 ? 24.094 -26 -11.5 1 86.31 243 GLN A CA 1
ATOM 1864 C C . GLN A 1 243 ? 23.688 -27.016 -10.445 1 86.31 243 GLN A C 1
ATOM 1866 O O . GLN A 1 243 ? 22.688 -27.719 -10.609 1 86.31 243 GLN A O 1
ATOM 1871 N N . GLY A 1 244 ? 24.438 -27.078 -9.406 1 84.19 244 GLY A N 1
ATOM 1872 C CA . GLY A 1 244 ? 24.078 -27.906 -8.273 1 84.19 244 GLY A CA 1
ATOM 1873 C C . GLY A 1 244 ? 24.391 -29.375 -8.484 1 84.19 244 GLY A C 1
ATOM 1874 O O . GLY A 1 244 ? 25 -29.734 -9.492 1 84.19 244 GLY A O 1
ATOM 1875 N N . ALA A 1 245 ? 24.047 -30.219 -7.508 1 85.31 245 ALA A N 1
ATOM 1876 C CA . ALA A 1 245 ? 24.266 -31.656 -7.555 1 85.31 245 ALA A CA 1
ATOM 1877 C C . ALA A 1 245 ? 23.203 -32.344 -8.406 1 85.31 245 ALA A C 1
ATOM 1879 O O . ALA A 1 245 ? 22.078 -31.844 -8.539 1 85.31 245 ALA A O 1
ATOM 1880 N N . ALA A 1 246 ? 23.656 -33.406 -9.055 1 85.12 246 ALA A N 1
ATOM 1881 C CA . ALA A 1 246 ? 22.719 -34.188 -9.859 1 85.12 246 ALA A CA 1
ATOM 1882 C C . ALA A 1 246 ? 21.578 -34.75 -9.008 1 85.12 246 ALA A C 1
ATOM 1884 O O . ALA A 1 246 ? 21.812 -35.219 -7.895 1 85.12 246 ALA A O 1
ATOM 1885 N N . VAL A 1 247 ? 20.406 -34.562 -9.43 1 90.31 247 VAL A N 1
ATOM 1886 C CA . VAL A 1 247 ? 19.219 -35.094 -8.758 1 90.31 247 VAL A CA 1
ATOM 1887 C C . VAL A 1 247 ? 18.797 -36.406 -9.383 1 90.31 247 VAL A C 1
ATOM 1889 O O . VAL A 1 247 ? 18.625 -36.5 -10.594 1 90.31 247 VAL A O 1
ATOM 1892 N N . LEU A 1 248 ? 18.734 -37.406 -8.531 1 94.62 248 LEU A N 1
ATOM 1893 C CA . LEU A 1 248 ? 18.25 -38.688 -9.016 1 94.62 248 LEU A CA 1
ATOM 1894 C C . LEU A 1 248 ? 16.734 -38.688 -9.188 1 94.62 248 LEU A C 1
ATOM 1896 O O . LEU A 1 248 ? 16.016 -38.188 -8.328 1 94.62 248 LEU A O 1
ATOM 1900 N N . PRO A 1 249 ? 16.297 -39.219 -10.297 1 96.81 249 PRO A N 1
ATOM 1901 C CA . PRO A 1 249 ? 14.844 -39.25 -10.539 1 96.81 249 PRO A CA 1
ATOM 1902 C C . PRO A 1 249 ? 14.07 -39.906 -9.398 1 96.81 249 PRO A C 1
ATOM 1904 O O . PRO A 1 249 ? 12.969 -39.438 -9.055 1 96.81 249 PRO A O 1
ATOM 1907 N N . GLU A 1 250 ? 14.656 -40.938 -8.844 1 97.88 250 GLU A N 1
ATOM 1908 C CA . GLU A 1 250 ? 14 -41.656 -7.742 1 97.88 250 GLU A CA 1
ATOM 1909 C C . GLU A 1 250 ? 13.805 -40.75 -6.539 1 97.88 250 GLU A C 1
ATOM 1911 O O . GLU A 1 250 ? 12.734 -40.719 -5.93 1 97.88 250 GLU A O 1
ATOM 1916 N N . ASP A 1 251 ? 14.805 -40.062 -6.273 1 97.56 251 ASP A N 1
ATOM 1917 C CA . ASP A 1 251 ? 14.727 -39.125 -5.145 1 97.56 251 ASP A CA 1
ATOM 1918 C C . ASP A 1 251 ? 13.727 -38 -5.418 1 97.56 251 ASP A C 1
ATOM 1920 O O . ASP A 1 251 ? 12.977 -37.594 -4.523 1 97.56 251 ASP A O 1
ATOM 1924 N N . LEU A 1 252 ? 13.758 -37.531 -6.57 1 98.06 252 LEU A N 1
ATOM 1925 C CA . LEU A 1 252 ? 12.828 -36.469 -6.957 1 98.06 252 LEU A CA 1
ATOM 1926 C C . LEU A 1 252 ? 11.383 -36.938 -6.809 1 98.06 252 LEU A C 1
ATOM 1928 O O . LEU A 1 252 ? 10.555 -36.219 -6.246 1 98.06 252 LEU A O 1
ATOM 1932 N N . GLY A 1 253 ? 11.086 -38.125 -7.305 1 98.5 253 GLY A N 1
ATOM 1933 C CA . GLY A 1 253 ? 9.742 -38.688 -7.188 1 98.5 253 GLY A CA 1
ATOM 1934 C C . GLY A 1 253 ? 9.289 -38.844 -5.75 1 98.5 253 GLY A C 1
ATOM 1935 O O . GLY A 1 253 ? 8.188 -38.438 -5.387 1 98.5 253 GLY A O 1
ATOM 1936 N N . ARG A 1 254 ? 10.188 -39.406 -4.93 1 98.38 254 ARG A N 1
ATOM 1937 C CA . ARG A 1 254 ? 9.859 -39.625 -3.525 1 98.38 254 ARG A CA 1
ATOM 1938 C C . ARG A 1 254 ? 9.656 -38.312 -2.791 1 98.38 254 ARG A C 1
ATOM 1940 O O . ARG A 1 254 ? 8.688 -38.156 -2.047 1 98.38 254 ARG A O 1
ATOM 1947 N N . ASN A 1 255 ? 10.578 -37.469 -3.008 1 98.25 255 ASN A N 1
ATOM 1948 C CA . ASN A 1 255 ? 10.516 -36.156 -2.32 1 98.25 255 ASN A CA 1
ATOM 1949 C C . ASN A 1 255 ? 9.266 -35.375 -2.705 1 98.25 255 ASN A C 1
ATOM 1951 O O . ASN A 1 255 ? 8.656 -34.719 -1.858 1 98.25 255 ASN A O 1
ATOM 1955 N N . CYS A 1 256 ? 8.922 -35.438 -3.973 1 98.62 256 CYS A N 1
ATOM 1956 C CA . CYS A 1 256 ? 7.723 -34.719 -4.422 1 98.62 256 CYS A CA 1
ATOM 1957 C C . CYS A 1 256 ? 6.477 -35.344 -3.787 1 98.62 256 CYS A C 1
ATOM 1959 O O . CYS A 1 256 ? 5.555 -34.625 -3.4 1 98.62 256 CYS A O 1
ATOM 1961 N N . ALA A 1 257 ? 6.449 -36.625 -3.705 1 98.69 257 ALA A N 1
ATOM 1962 C CA . ALA A 1 257 ? 5.336 -37.312 -3.053 1 98.69 257 ALA A CA 1
ATOM 1963 C C . ALA A 1 257 ? 5.195 -36.875 -1.601 1 98.69 257 ALA A C 1
ATOM 1965 O O . ALA A 1 257 ? 4.09 -36.594 -1.135 1 98.69 257 ALA A O 1
ATOM 1966 N N . TRP A 1 258 ? 6.301 -36.781 -0.96 1 98.31 258 TRP A N 1
ATOM 1967 C CA . TRP A 1 258 ? 6.289 -36.344 0.431 1 98.31 258 TRP A CA 1
ATOM 1968 C C . TRP A 1 258 ? 5.793 -34.906 0.543 1 98.31 258 TRP A C 1
ATOM 1970 O O . TRP A 1 258 ? 5.07 -34.562 1.481 1 98.31 258 TRP A O 1
ATOM 1980 N N . LEU A 1 259 ? 6.211 -34.094 -0.351 1 98.12 259 LEU A N 1
ATOM 1981 C CA . LEU A 1 259 ? 5.758 -32.719 -0.354 1 98.12 259 LEU A CA 1
ATOM 1982 C C . LEU A 1 259 ? 4.242 -32.625 -0.526 1 98.12 259 LEU A C 1
ATOM 1984 O O . LEU A 1 259 ? 3.586 -31.797 0.089 1 98.12 259 LEU A O 1
ATOM 1988 N N . LEU A 1 260 ? 3.738 -33.469 -1.392 1 98.5 260 LEU A N 1
ATOM 1989 C CA . LEU A 1 260 ? 2.289 -33.469 -1.568 1 98.5 260 LEU A CA 1
ATOM 1990 C C . LEU A 1 260 ? 1.59 -33.906 -0.279 1 98.5 260 LEU A C 1
ATOM 1992 O O . LEU A 1 260 ? 0.575 -33.312 0.1 1 98.5 260 LEU A O 1
ATOM 1996 N N . LEU A 1 261 ? 2.143 -34.906 0.383 1 97.69 261 LEU A N 1
ATOM 1997 C CA . LEU A 1 261 ? 1.56 -35.344 1.64 1 97.69 261 LEU A CA 1
ATOM 1998 C C . LEU A 1 261 ? 1.599 -34.25 2.691 1 97.69 261 LEU A C 1
ATOM 2000 O O . LEU A 1 261 ? 0.661 -34.094 3.479 1 97.69 261 LEU A O 1
ATOM 2004 N N . GLU A 1 262 ? 2.625 -33.531 2.688 1 96.56 262 GLU A N 1
ATOM 2005 C CA . GLU A 1 262 ? 2.709 -32.406 3.582 1 96.56 262 GLU A CA 1
ATOM 2006 C C . GLU A 1 262 ? 1.625 -31.359 3.266 1 96.56 262 GLU A C 1
ATOM 2008 O O . GLU A 1 262 ? 1.011 -30.797 4.176 1 96.56 262 GLU A O 1
ATOM 2013 N N . GLU A 1 263 ? 1.457 -31.094 1.994 1 96.75 263 GLU A N 1
ATOM 2014 C CA . GLU A 1 263 ? 0.421 -30.156 1.572 1 96.75 263 GLU A CA 1
ATOM 2015 C C . GLU A 1 263 ? -0.965 -30.641 1.985 1 96.75 263 GLU A C 1
ATOM 2017 O O . GLU A 1 263 ? -1.804 -29.859 2.422 1 96.75 263 GLU A O 1
ATOM 2022 N N . ILE A 1 264 ? -1.16 -31.891 1.835 1 96.06 264 ILE A N 1
ATOM 2023 C CA . ILE A 1 264 ? -2.426 -32.5 2.234 1 96.06 264 ILE A CA 1
ATOM 2024 C C . ILE A 1 264 ? -2.617 -32.344 3.742 1 96.06 264 ILE A C 1
ATOM 2026 O O . ILE A 1 264 ? -3.721 -32.062 4.211 1 96.06 264 ILE A O 1
ATOM 2030 N N . TYR A 1 265 ? -1.543 -32.5 4.449 1 94.56 265 TYR A N 1
ATOM 2031 C CA . TYR A 1 265 ? -1.581 -32.344 5.898 1 94.56 265 TYR A CA 1
ATOM 2032 C C . TYR A 1 265 ? -1.951 -30.906 6.285 1 94.56 265 TYR A C 1
ATOM 2034 O O . TYR A 1 265 ? -2.736 -30.688 7.211 1 94.56 265 TYR A O 1
ATOM 2042 N N . ARG A 1 266 ? -1.34 -29.922 5.645 1 93.44 266 ARG A N 1
ATOM 2043 C CA . ARG A 1 266 ? -1.688 -28.516 5.883 1 93.44 266 ARG A CA 1
ATOM 2044 C C . ARG A 1 266 ? -3.168 -28.266 5.609 1 93.44 266 ARG A C 1
ATOM 2046 O O . ARG A 1 266 ? -3.838 -27.578 6.375 1 93.44 266 ARG A O 1
ATOM 2053 N N . GLY A 1 267 ? -3.602 -28.797 4.465 1 92.75 267 GLY A N 1
ATOM 2054 C CA . GLY A 1 267 ? -5.023 -28.828 4.148 1 92.75 267 GLY A CA 1
ATOM 2055 C C . GLY A 1 267 ? -5.566 -27.484 3.717 1 92.75 267 GLY A C 1
ATOM 2056 O O . GLY A 1 267 ? -4.828 -26.641 3.189 1 92.75 267 GLY A O 1
ATOM 2057 N N . GLY A 1 268 ? -6.922 -27.328 3.953 1 94.62 268 GLY A N 1
ATOM 2058 C CA . GLY A 1 268 ? -7.625 -26.141 3.5 1 94.62 268 GLY A CA 1
ATOM 2059 C C . GLY A 1 268 ? -8.352 -26.344 2.182 1 94.62 268 GLY A C 1
ATOM 2060 O O . GLY A 1 268 ? -8.25 -27.406 1.568 1 94.62 268 GLY A O 1
ATOM 2061 N N . CYS A 1 269 ? -9.07 -25.375 1.823 1 97.25 269 CYS A N 1
ATOM 2062 C CA . CYS A 1 269 ? -9.867 -25.438 0.604 1 97.25 269 CYS A CA 1
ATOM 2063 C C . CYS A 1 269 ? -9.109 -24.859 -0.582 1 97.25 269 CYS A C 1
ATOM 2065 O O . CYS A 1 269 ? -9.586 -24.922 -1.718 1 97.25 269 CYS A O 1
ATOM 2067 N N . VAL A 1 270 ? -7.988 -24.25 -0.347 1 97.25 270 VAL A N 1
ATOM 2068 C CA . VAL A 1 270 ? -7.082 -23.703 -1.354 1 97.25 270 VAL A CA 1
ATOM 2069 C C . VAL A 1 270 ? -5.645 -24.094 -1.021 1 97.25 270 VAL A C 1
ATOM 2071 O O . VAL A 1 270 ? -5.238 -24.062 0.143 1 97.25 270 VAL A O 1
ATOM 2074 N N . ASP A 1 271 ? -4.945 -24.531 -1.999 1 95.62 271 ASP A N 1
ATOM 2075 C CA . ASP A 1 271 ? -3.568 -24.938 -1.729 1 95.62 271 ASP A CA 1
ATOM 2076 C C . ASP A 1 271 ? -2.713 -23.734 -1.337 1 95.62 271 ASP A C 1
ATOM 2078 O O . ASP A 1 271 ? -3.1 -22.578 -1.573 1 95.62 271 ASP A O 1
ATOM 2082 N N . SER A 1 272 ? -1.54 -23.953 -0.828 1 94.25 272 SER A N 1
ATOM 2083 C CA . SER A 1 272 ? -0.651 -22.906 -0.304 1 94.25 272 SER A CA 1
ATOM 2084 C C . SER A 1 272 ? -0.244 -21.922 -1.396 1 94.25 272 SER A C 1
ATOM 2086 O O . SER A 1 272 ? -0.077 -20.734 -1.133 1 94.25 272 SER A O 1
ATOM 2088 N N . THR A 1 273 ? -0.132 -22.359 -2.596 1 93.5 273 THR A N 1
ATOM 2089 C CA . THR A 1 273 ? 0.35 -21.547 -3.711 1 93.5 273 THR A CA 1
ATOM 2090 C C . THR A 1 273 ? -0.68 -20.5 -4.102 1 93.5 273 THR A C 1
ATOM 2092 O O . THR A 1 273 ? -0.32 -19.406 -4.555 1 93.5 273 THR A O 1
ATOM 2095 N N . ASN A 1 274 ? -1.929 -20.797 -3.842 1 96.44 274 ASN A N 1
ATOM 2096 C CA . ASN A 1 274 ? -2.98 -19.938 -4.387 1 96.44 274 ASN A CA 1
ATOM 2097 C C . ASN A 1 274 ? -3.721 -19.188 -3.281 1 96.44 274 ASN A C 1
ATOM 2099 O O . ASN A 1 274 ? -4.781 -18.609 -3.521 1 96.44 274 ASN A O 1
ATOM 2103 N N . GLN A 1 275 ? -3.256 -19.219 -2.102 1 96.94 275 GLN A N 1
ATOM 2104 C CA . GLN A 1 275 ? -3.93 -18.531 -1.007 1 96.94 275 GLN A CA 1
ATOM 2105 C C . GLN A 1 275 ? -4.148 -17.062 -1.338 1 96.94 275 GLN A C 1
ATOM 2107 O O . GLN A 1 275 ? -5.258 -16.547 -1.186 1 96.94 275 GLN A O 1
ATOM 2112 N N . SER A 1 276 ? -3.098 -16.406 -1.79 1 96.12 276 SER A N 1
ATOM 2113 C CA . SER A 1 276 ? -3.154 -14.977 -2.078 1 96.12 276 SER A CA 1
ATOM 2114 C C . SER A 1 276 ? -4.141 -14.672 -3.201 1 96.12 276 SER A C 1
ATOM 2116 O O . SER A 1 276 ? -4.863 -13.68 -3.15 1 96.12 276 SER A O 1
ATOM 2118 N N . LEU A 1 277 ? -4.145 -15.562 -4.176 1 96.94 277 LEU A N 1
ATOM 2119 C CA . LEU A 1 277 ? -5.082 -15.391 -5.281 1 96.94 277 LEU A CA 1
ATOM 2120 C C . LEU A 1 277 ? -6.523 -15.461 -4.785 1 96.94 277 LEU A C 1
ATOM 2122 O O . LEU A 1 277 ? -7.352 -14.625 -5.156 1 96.94 277 LEU A O 1
ATOM 2126 N N . ALA A 1 278 ? -6.805 -16.391 -3.977 1 98 278 ALA A N 1
ATOM 2127 C CA . ALA A 1 278 ? -8.141 -16.531 -3.408 1 98 278 ALA A CA 1
ATOM 2128 C C . ALA A 1 278 ? -8.547 -15.281 -2.633 1 98 278 ALA A C 1
ATOM 2130 O O . ALA A 1 278 ? -9.648 -14.766 -2.809 1 98 278 ALA A O 1
ATOM 2131 N N . LEU A 1 279 ? -7.676 -14.82 -1.862 1 97.81 279 LEU A N 1
ATOM 2132 C CA . LEU A 1 279 ? -7.957 -13.664 -1.02 1 97.81 279 LEU A CA 1
ATOM 2133 C C . LEU A 1 279 ? -8.172 -12.414 -1.867 1 97.81 279 LEU A C 1
ATOM 2135 O O . LEU A 1 279 ? -9.023 -11.586 -1.548 1 97.81 279 LEU A O 1
ATOM 2139 N N . LEU A 1 280 ? -7.406 -12.273 -2.869 1 96.94 280 LEU A N 1
ATOM 2140 C CA . LEU A 1 280 ? -7.582 -11.148 -3.787 1 96.94 280 LEU A CA 1
ATOM 2141 C C . LEU A 1 280 ? -8.961 -11.195 -4.434 1 96.94 280 LEU A C 1
ATOM 2143 O O . LEU A 1 280 ? -9.664 -10.18 -4.477 1 96.94 280 LEU A O 1
ATOM 2147 N N . LEU A 1 281 ? -9.32 -12.352 -4.902 1 97.19 281 LEU A N 1
ATOM 2148 C CA . LEU A 1 281 ? -10.594 -12.5 -5.594 1 97.19 281 LEU A CA 1
ATOM 2149 C C . LEU A 1 281 ? -11.758 -12.258 -4.645 1 97.19 281 LEU A C 1
ATOM 2151 O O . LEU A 1 281 ? -12.773 -11.672 -5.035 1 97.19 281 LEU A O 1
ATOM 2155 N N . MET A 1 282 ? -11.586 -12.711 -3.439 1 97.81 282 MET A N 1
ATOM 2156 C CA . MET A 1 282 ? -12.586 -12.414 -2.422 1 97.81 282 MET A CA 1
ATOM 2157 C C . MET A 1 282 ? -12.727 -10.914 -2.217 1 97.81 282 MET A C 1
ATOM 2159 O O . MET A 1 282 ? -13.836 -10.391 -2.111 1 97.81 282 MET A O 1
ATOM 2163 N N . THR A 1 283 ? -11.594 -10.266 -2.168 1 96.19 283 THR A N 1
ATOM 2164 C CA . THR A 1 283 ? -11.547 -8.828 -1.939 1 96.19 283 THR A CA 1
ATOM 2165 C C . THR A 1 283 ? -12.25 -8.078 -3.068 1 96.19 283 THR A C 1
ATOM 2167 O O . THR A 1 283 ? -13.055 -7.176 -2.818 1 96.19 283 THR A O 1
ATOM 2170 N N . LEU A 1 284 ? -12.008 -8.477 -4.281 1 93.88 284 LEU A N 1
ATOM 2171 C CA . LEU A 1 284 ? -12.516 -7.773 -5.457 1 93.88 284 LEU A CA 1
ATOM 2172 C C . LEU A 1 284 ? -13.938 -8.227 -5.793 1 93.88 284 LEU A C 1
ATOM 2174 O O . LEU A 1 284 ? -14.547 -7.723 -6.738 1 93.88 284 LEU A O 1
ATOM 2178 N N . GLY A 1 285 ? -14.445 -9.133 -5.059 1 93.56 285 GLY A N 1
ATOM 2179 C CA . GLY A 1 285 ? -15.773 -9.688 -5.305 1 93.56 285 GLY A CA 1
ATOM 2180 C C . GLY A 1 285 ? -16.891 -8.727 -4.941 1 93.56 285 GLY A C 1
ATOM 2181 O O . GLY A 1 285 ? -16.641 -7.605 -4.508 1 93.56 285 GLY A O 1
ATOM 2182 N N . GLN A 1 286 ? -18.109 -9.219 -5.156 1 92.12 286 GLN A N 1
ATOM 2183 C CA . GLN A 1 286 ? -19.297 -8.453 -4.828 1 92.12 286 GLN A CA 1
ATOM 2184 C C . GLN A 1 286 ? -19.359 -8.141 -3.336 1 92.12 286 GLN A C 1
ATOM 2186 O O . GLN A 1 286 ? -18.734 -8.82 -2.527 1 92.12 286 GLN A O 1
ATOM 2191 N N . GLN A 1 287 ? -20.125 -7.074 -3.07 1 91.69 287 GLN A N 1
ATOM 2192 C CA . GLN A 1 287 ? -20.297 -6.695 -1.671 1 91.69 287 GLN A CA 1
ATOM 2193 C C . GLN A 1 287 ? -21.172 -7.699 -0.929 1 91.69 287 GLN A C 1
ATOM 2195 O O . GLN A 1 287 ? -22.281 -7.367 -0.499 1 91.69 287 GLN A O 1
ATOM 2200 N N . ASP A 1 288 ? -20.672 -8.844 -0.785 1 95.25 288 ASP A N 1
ATOM 2201 C CA . ASP A 1 288 ? -21.266 -9.984 -0.095 1 95.25 288 ASP A CA 1
ATOM 2202 C C . ASP A 1 288 ? -20.219 -10.773 0.675 1 95.25 288 ASP A C 1
ATOM 2204 O O . ASP A 1 288 ? -19.016 -10.656 0.398 1 95.25 288 ASP A O 1
ATOM 2208 N N . VAL A 1 289 ? -20.656 -11.539 1.606 1 97.12 289 VAL A N 1
ATOM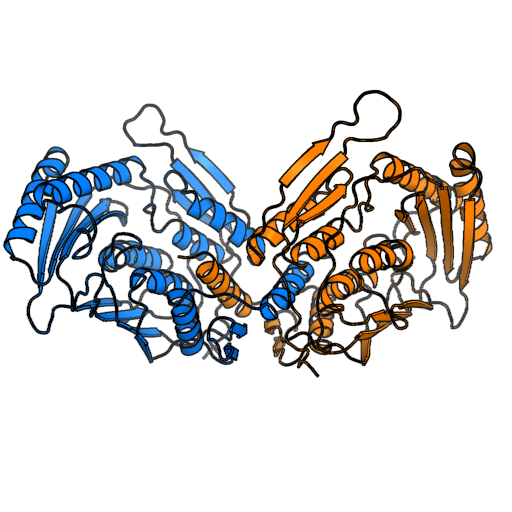 2209 C CA . VAL A 1 289 ? -19.734 -12.25 2.49 1 97.12 289 VAL A CA 1
ATOM 2210 C C . VAL A 1 289 ? -19.125 -13.445 1.755 1 97.12 289 VAL A C 1
ATOM 2212 O O . VAL A 1 289 ? -19.859 -14.227 1.134 1 97.12 289 VAL A O 1
ATOM 2215 N N . SER A 1 290 ? -17.844 -13.547 1.769 1 98 290 SER A N 1
ATOM 2216 C CA . SER A 1 290 ? -17.125 -14.727 1.303 1 98 290 SER A CA 1
ATOM 2217 C C . SER A 1 290 ? -16.328 -15.375 2.438 1 98 290 SER A C 1
ATOM 2219 O O . SER A 1 290 ? -15.828 -14.68 3.328 1 98 290 SER A O 1
ATOM 2221 N N . LYS A 1 291 ? -16.234 -16.688 2.416 1 98.25 291 LYS A N 1
ATOM 2222 C CA . LYS A 1 291 ? -15.492 -17.469 3.402 1 98.25 291 LYS A CA 1
ATOM 2223 C C . LYS A 1 291 ? -14.609 -18.516 2.727 1 98.25 291 LYS A C 1
ATOM 2225 O O . LYS A 1 291 ? -15.016 -19.141 1.739 1 98.25 291 LYS A O 1
ATOM 2230 N N . VAL A 1 292 ? -13.461 -18.672 3.275 1 98.25 292 VAL A N 1
ATOM 2231 C CA . VAL A 1 292 ? -12.586 -19.719 2.77 1 98.25 292 VAL A CA 1
ATOM 2232 C C . VAL A 1 292 ? -11.758 -20.297 3.914 1 98.25 292 VAL A C 1
ATOM 2234 O O . VAL A 1 292 ? -11.234 -19.562 4.75 1 98.25 292 VAL A O 1
ATOM 2237 N N . LEU A 1 293 ? -11.742 -21.578 4.023 1 97.56 293 LEU A N 1
ATOM 2238 C CA . LEU A 1 293 ? -10.898 -22.281 4.984 1 97.56 293 LEU A CA 1
ATOM 2239 C C . LEU A 1 293 ? -9.523 -22.578 4.387 1 97.56 293 LEU A C 1
ATOM 2241 O O . LEU A 1 293 ? -9.414 -23.297 3.391 1 97.56 293 LEU A O 1
ATOM 2245 N N . LEU A 1 294 ? -8.516 -22.016 4.996 1 97.19 294 LEU A N 1
ATOM 2246 C CA . LEU A 1 294 ? -7.152 -22.188 4.5 1 97.19 294 LEU A CA 1
ATOM 2247 C C . LEU A 1 294 ? -6.309 -22.984 5.5 1 97.19 294 LEU A C 1
ATOM 2249 O O . LEU A 1 294 ? -6.684 -23.109 6.668 1 97.19 294 LEU A O 1
ATOM 2253 N N . GLY A 1 295 ? -5.25 -23.609 4.973 1 95.56 295 GLY A N 1
ATOM 2254 C CA . GLY A 1 295 ? -4.207 -24.062 5.883 1 95.56 295 GLY A CA 1
ATOM 2255 C C . GLY A 1 295 ? -3.438 -22.922 6.52 1 95.56 295 GLY A C 1
ATOM 2256 O O . GLY A 1 295 ? -3.809 -21.766 6.367 1 95.56 295 GLY A O 1
ATOM 2257 N N . PRO A 1 296 ? -2.369 -23.297 7.191 1 94.25 296 PRO A N 1
ATOM 2258 C CA . PRO A 1 296 ? -1.542 -22.219 7.746 1 94.25 296 PRO A CA 1
ATOM 2259 C C . PRO A 1 296 ? -1.14 -21.188 6.695 1 94.25 296 PRO A C 1
ATOM 2261 O O . PRO A 1 296 ? -0.76 -21.547 5.582 1 94.25 296 PRO A O 1
ATOM 2264 N N . LEU A 1 297 ? -1.242 -19.984 7.074 1 94 297 LEU A N 1
ATOM 2265 C CA . LEU A 1 297 ? -0.907 -18.922 6.133 1 94 297 LEU A CA 1
ATOM 2266 C C . LEU A 1 297 ? 0.599 -18.844 5.902 1 94 297 LEU A C 1
ATOM 2268 O O . LEU A 1 297 ? 1.38 -18.891 6.855 1 94 297 LEU A O 1
ATOM 2272 N N . SER A 1 298 ? 0.917 -18.797 4.668 1 89.81 298 SER A N 1
ATOM 2273 C CA . SER A 1 298 ? 2.328 -18.578 4.352 1 89.81 298 SER A CA 1
ATOM 2274 C C . SER A 1 298 ? 2.762 -17.156 4.676 1 89.81 298 SER A C 1
ATOM 2276 O O . SER A 1 298 ? 1.929 -16.25 4.762 1 89.81 298 SER A O 1
ATOM 2278 N N . PRO A 1 299 ? 4.062 -16.906 4.879 1 85.88 299 PRO A N 1
ATOM 2279 C CA . PRO A 1 299 ? 4.555 -15.547 5.062 1 85.88 299 PRO A CA 1
ATOM 2280 C C . PRO A 1 299 ? 4.168 -14.617 3.914 1 85.88 299 PRO A C 1
ATOM 2282 O O . PRO A 1 299 ? 3.857 -13.445 4.137 1 85.88 299 PRO A O 1
ATOM 2285 N N . TYR A 1 300 ? 4.207 -15.156 2.787 1 86.94 300 TYR A N 1
ATOM 2286 C CA . TYR A 1 300 ? 3.799 -14.391 1.615 1 86.94 300 TYR A CA 1
ATOM 2287 C C . TYR A 1 300 ? 2.344 -13.953 1.729 1 86.94 300 TYR A C 1
ATOM 2289 O O . TYR A 1 300 ? 2.01 -12.797 1.44 1 86.94 300 TYR A O 1
ATOM 2297 N N . THR A 1 301 ? 1.545 -14.812 2.135 1 92.75 301 THR A N 1
ATOM 2298 C CA . THR A 1 301 ? 0.121 -14.523 2.244 1 92.75 301 THR A CA 1
ATOM 2299 C C . THR A 1 301 ? -0.134 -13.469 3.322 1 92.75 301 THR A C 1
ATOM 2301 O O . THR A 1 301 ? -0.992 -12.602 3.156 1 92.75 301 THR A O 1
ATOM 2304 N N . ILE A 1 302 ? 0.594 -13.539 4.348 1 89.81 302 ILE A N 1
ATOM 2305 C CA . ILE A 1 302 ? 0.454 -12.57 5.43 1 89.81 302 ILE A CA 1
ATOM 2306 C C . ILE A 1 302 ? 0.786 -11.172 4.91 1 89.81 302 ILE A C 1
ATOM 2308 O O . ILE A 1 302 ? 0.047 -10.219 5.164 1 89.81 302 ILE A O 1
ATOM 2312 N N . GLU A 1 303 ? 1.871 -11.117 4.234 1 84.81 303 GLU A N 1
ATOM 2313 C CA . GLU A 1 303 ? 2.258 -9.836 3.646 1 84.81 303 GLU A CA 1
ATOM 2314 C C . GLU A 1 303 ? 1.235 -9.375 2.611 1 84.81 303 GLU A C 1
ATOM 2316 O O . GLU A 1 303 ? 0.955 -8.18 2.5 1 84.81 303 GLU A O 1
ATOM 2321 N N . PHE A 1 304 ? 0.734 -10.289 1.959 1 90.69 304 PHE A N 1
ATOM 2322 C CA . PHE A 1 304 ? -0.262 -10 0.935 1 90.69 304 PHE A CA 1
ATOM 2323 C C . PHE A 1 304 ? -1.519 -9.398 1.557 1 90.69 304 PHE A C 1
ATOM 2325 O O . PHE A 1 304 ? -2.111 -8.477 1 1 90.69 304 PHE A O 1
ATOM 2332 N N . LEU A 1 305 ? -1.871 -9.891 2.721 1 91.75 305 LEU A N 1
ATOM 2333 C CA . LEU A 1 305 ? -3.029 -9.391 3.451 1 91.75 305 LEU A CA 1
ATOM 2334 C C . LEU A 1 305 ? -2.828 -7.934 3.852 1 91.75 305 LEU A C 1
ATOM 2336 O O . LEU A 1 305 ? -3.77 -7.137 3.805 1 91.75 305 LEU A O 1
ATOM 2340 N N . ARG A 1 306 ? -1.694 -7.664 4.188 1 84.69 306 ARG A N 1
ATOM 2341 C CA . ARG A 1 306 ? -1.378 -6.281 4.539 1 84.69 306 ARG A CA 1
ATOM 2342 C C . ARG A 1 306 ? -1.526 -5.359 3.332 1 84.69 306 ARG A C 1
ATOM 2344 O O . ARG A 1 306 ? -2.008 -4.234 3.461 1 84.69 306 ARG A O 1
ATOM 2351 N N . HIS A 1 307 ? -1.13 -5.82 2.229 1 85.38 307 HIS A N 1
ATOM 2352 C CA . HIS A 1 307 ? -1.282 -5.055 0.998 1 85.38 307 HIS A CA 1
ATOM 2353 C C . HIS A 1 307 ? -2.754 -4.859 0.648 1 85.38 307 HIS A C 1
ATOM 2355 O O . HIS A 1 307 ? -3.156 -3.775 0.221 1 85.38 307 HIS A O 1
ATOM 2361 N N . LEU A 1 308 ? -3.486 -5.875 0.836 1 90.12 308 LEU A N 1
ATOM 2362 C CA . LEU A 1 308 ? -4.914 -5.777 0.558 1 90.12 308 LEU A CA 1
ATOM 2363 C C . LEU A 1 308 ? -5.566 -4.703 1.42 1 90.12 308 LEU A C 1
ATOM 2365 O O . LEU A 1 308 ? -6.398 -3.932 0.937 1 90.12 308 LEU A O 1
ATOM 2369 N N . LYS A 1 309 ? -5.195 -4.664 2.615 1 86.5 309 LYS A N 1
ATOM 2370 C CA . LYS A 1 309 ? -5.727 -3.652 3.523 1 86.5 309 LYS A CA 1
ATOM 2371 C C . LYS A 1 309 ? -5.312 -2.25 3.088 1 86.5 309 LYS A C 1
ATOM 2373 O O . LYS A 1 309 ? -6.137 -1.332 3.064 1 86.5 309 LYS A O 1
ATOM 2378 N N . SER A 1 310 ? -4.082 -2.172 2.744 1 77.62 310 SER A N 1
ATOM 2379 C CA . SER A 1 310 ? -3.531 -0.862 2.412 1 77.62 310 SER A CA 1
ATOM 2380 C C . SER A 1 310 ? -4.133 -0.323 1.118 1 77.62 310 SER A C 1
ATOM 2382 O O . SER A 1 310 ? -4.43 0.869 1.014 1 77.62 310 SER A O 1
ATOM 2384 N N . PHE A 1 311 ? -4.352 -1.139 0.156 1 79.25 311 PHE A N 1
ATOM 2385 C CA . PHE A 1 311 ? -4.773 -0.684 -1.164 1 79.25 311 PHE A CA 1
ATOM 2386 C C . PHE A 1 311 ? -6.293 -0.637 -1.262 1 79.25 311 PHE A C 1
ATOM 2388 O O . PHE A 1 311 ? -6.852 0.204 -1.971 1 79.25 311 PHE A O 1
ATOM 2395 N N . PHE A 1 312 ? -6.938 -1.522 -0.54 1 83.62 312 PHE A N 1
ATOM 2396 C CA . PHE A 1 312 ? -8.375 -1.637 -0.758 1 83.62 312 PHE A CA 1
ATOM 2397 C C . PHE A 1 312 ? -9.141 -1.399 0.539 1 83.62 312 PHE A C 1
ATOM 2399 O O . PHE A 1 312 ? -10.367 -1.483 0.564 1 83.62 312 PHE A O 1
ATOM 2406 N N . GLN A 1 313 ? -8.445 -1.163 1.628 1 79.25 313 GLN A N 1
ATOM 2407 C CA . GLN A 1 313 ? -9.039 -0.878 2.93 1 79.25 313 GLN A CA 1
ATOM 2408 C C . GLN A 1 313 ? -9.961 -2.01 3.375 1 79.25 313 GLN A C 1
ATOM 2410 O O . GLN A 1 313 ? -11.07 -1.764 3.846 1 79.25 313 GLN A O 1
ATOM 2415 N N . ILE A 1 314 ? -9.539 -3.203 3.152 1 87.81 314 ILE A N 1
ATOM 2416 C CA . ILE A 1 314 ? -10.344 -4.359 3.533 1 87.81 314 ILE A CA 1
ATOM 2417 C C . ILE A 1 314 ? -9.656 -5.109 4.672 1 87.81 314 ILE A C 1
ATOM 2419 O O . ILE A 1 314 ? -8.43 -5.184 4.727 1 87.81 314 ILE A O 1
ATOM 2423 N N . MET A 1 315 ? -10.484 -5.531 5.605 1 89.62 315 MET A N 1
ATOM 2424 C CA . MET A 1 315 ? -9.984 -6.355 6.703 1 89.62 315 MET A CA 1
ATOM 2425 C C . MET A 1 315 ? -10.648 -7.73 6.695 1 89.62 315 MET A C 1
ATOM 2427 O O . MET A 1 315 ? -11.867 -7.832 6.555 1 89.62 315 MET A O 1
ATOM 2431 N N . PHE A 1 316 ? -9.844 -8.758 6.828 1 95.94 316 PHE A N 1
ATOM 2432 C CA . PHE A 1 316 ? -10.352 -10.117 6.93 1 95.94 316 PHE A CA 1
ATOM 2433 C C . PHE A 1 316 ? -10.57 -10.516 8.383 1 95.94 316 PHE A C 1
ATOM 2435 O O . PHE A 1 316 ? -9.75 -10.188 9.25 1 95.94 316 PHE A O 1
ATOM 2442 N N . LYS A 1 317 ? -11.711 -11.07 8.711 1 97.12 317 LYS A N 1
ATOM 2443 C CA . LYS A 1 317 ? -11.852 -11.789 9.977 1 97.12 317 LYS A CA 1
ATOM 2444 C C . LYS A 1 317 ? -11.109 -13.125 9.938 1 97.12 317 LYS A C 1
ATOM 2446 O O . LYS A 1 317 ? -11.391 -13.977 9.086 1 97.12 317 LYS A O 1
ATOM 2451 N N . ILE A 1 318 ? -10.172 -13.297 10.797 1 95.75 318 ILE A N 1
ATOM 2452 C CA . ILE A 1 318 ? -9.32 -14.484 10.812 1 95.75 318 ILE A CA 1
ATOM 2453 C C . ILE A 1 318 ? -9.625 -15.32 12.055 1 95.75 318 ILE A C 1
ATOM 2455 O O . ILE A 1 318 ? -9.469 -14.836 13.18 1 95.75 318 ILE A O 1
ATOM 2459 N N . GLU A 1 319 ? -10.07 -16.469 11.859 1 95.31 319 GLU A N 1
ATOM 2460 C CA . GLU A 1 319 ? -10.367 -17.391 12.961 1 95.31 319 GLU A CA 1
ATOM 2461 C C . GLU A 1 319 ? -9.555 -18.672 12.844 1 95.31 319 GLU A C 1
ATOM 2463 O O . GLU A 1 319 ? -9.648 -19.375 11.844 1 95.31 319 GLU A O 1
ATOM 2468 N N . THR A 1 320 ? -8.82 -18.906 13.867 1 91.62 320 THR A N 1
ATOM 2469 C CA . THR A 1 320 ? -8.086 -20.156 13.883 1 91.62 320 THR A CA 1
ATOM 2470 C C . THR A 1 320 ? -8.992 -21.312 14.273 1 91.62 320 THR A C 1
ATOM 2472 O O . THR A 1 320 ? -9.766 -21.219 15.234 1 91.62 320 THR A O 1
ATOM 2475 N N . LYS A 1 321 ? -8.977 -22.281 13.508 1 85.5 321 LYS A N 1
ATOM 2476 C CA . LYS A 1 321 ? -9.719 -23.5 13.789 1 85.5 321 LYS A CA 1
ATOM 2477 C C . LYS A 1 321 ? -8.781 -24.656 14.133 1 85.5 321 LYS A C 1
ATOM 2479 O O . LYS A 1 321 ? -8.148 -25.234 13.242 1 85.5 321 LYS A O 1
ATOM 2484 N N . PRO A 1 322 ? -8.695 -24.766 15.492 1 77.31 322 PRO A N 1
ATOM 2485 C CA . PRO A 1 322 ? -7.812 -25.859 15.867 1 77.31 322 PRO A CA 1
ATOM 2486 C C . PRO A 1 322 ? -8.32 -27.219 15.391 1 77.31 322 PRO A C 1
ATOM 2488 O O . PRO A 1 322 ? -9.531 -27.438 15.281 1 77.31 322 PRO A O 1
ATOM 2491 N N . CYS A 1 323 ? -7.488 -27.906 14.781 1 66.94 323 CYS A N 1
ATOM 2492 C CA . CYS A 1 323 ? -7.855 -29.266 14.359 1 66.94 323 CYS A CA 1
ATOM 2493 C C . CYS A 1 323 ? -8.148 -30.156 15.562 1 66.94 323 CYS A C 1
ATOM 2495 O O . CYS A 1 323 ? -7.359 -30.203 16.516 1 66.94 323 CYS A O 1
ATOM 2497 N N . GLY A 1 324 ? -9.352 -30.031 16.234 1 55.84 324 GLY A N 1
ATOM 2498 C CA . GLY A 1 324 ? -9.633 -30.938 17.328 1 55.84 324 GLY A CA 1
ATOM 2499 C C . GLY A 1 324 ? -8.828 -32.219 17.266 1 55.84 324 GLY A C 1
ATOM 2500 O O . GLY A 1 324 ? -7.93 -32.344 16.422 1 55.84 324 GLY A O 1
ATOM 2501 N N . GLU A 1 325 ? -9.094 -33.156 18.266 1 51.22 325 GLU A N 1
ATOM 2502 C CA . GLU A 1 325 ? -8.492 -34.469 18.438 1 51.22 325 GLU A CA 1
ATOM 2503 C C . GLU A 1 325 ? -8.281 -35.156 17.078 1 51.22 325 GLU A C 1
ATOM 2505 O O . GLU A 1 325 ? -7.516 -36.125 16.984 1 51.22 325 GLU A O 1
ATOM 2510 N N . GLU A 1 326 ? -9.281 -35.156 16.094 1 49.22 326 GLU A N 1
ATOM 2511 C CA . GLU A 1 326 ? -9.234 -36.125 15 1 49.22 326 GLU A CA 1
ATOM 2512 C C . GLU A 1 326 ? -8.227 -35.688 13.938 1 49.22 326 GLU A C 1
ATOM 2514 O O . GLU A 1 326 ? -7.898 -34.5 13.828 1 49.22 326 GLU A O 1
ATOM 2519 N N . LEU A 1 327 ? -7.422 -36.594 13.188 1 54.69 327 LEU A N 1
ATOM 2520 C CA . LEU A 1 327 ? -6.457 -36.875 12.133 1 54.69 327 LEU A CA 1
ATOM 2521 C C . LEU A 1 327 ? -6.668 -35.938 10.953 1 54.69 327 LEU A C 1
ATOM 2523 O O . LEU A 1 327 ? -6.5 -36.312 9.797 1 54.69 327 LEU A O 1
ATOM 2527 N N . LYS A 1 328 ? -7.223 -34.75 11.266 1 60.81 328 LYS A N 1
ATOM 2528 C CA . LYS A 1 328 ? -7.633 -34.031 10.039 1 60.81 328 LYS A CA 1
ATOM 2529 C C . LYS A 1 328 ? -6.598 -33 9.633 1 60.81 328 LYS A C 1
ATOM 2531 O O . LYS A 1 328 ? -6.934 -32 8.977 1 60.81 328 LYS A O 1
ATOM 2536 N N . GLY A 1 329 ? -5.32 -33.188 10.102 1 73 329 GLY A N 1
ATOM 2537 C CA . GLY A 1 329 ? -4.281 -32.344 9.531 1 73 329 GLY A CA 1
ATOM 2538 C C . GLY A 1 329 ? -3.908 -31.156 10.43 1 73 329 GLY A C 1
ATOM 2539 O O . GLY A 1 329 ? -4.078 -31.234 11.648 1 73 329 GLY A O 1
ATOM 2540 N N . GLY A 1 330 ? -3.164 -30.219 10 1 81.56 330 GLY A N 1
ATOM 2541 C CA . GLY A 1 330 ? -2.678 -29.078 10.742 1 81.56 330 GLY A CA 1
ATOM 2542 C C . GLY A 1 330 ? -3.76 -28.062 11.047 1 81.56 330 GLY A C 1
ATOM 2543 O O . GLY A 1 330 ? -4.914 -28.234 10.656 1 81.56 330 GLY A O 1
ATOM 2544 N N . ASP A 1 331 ? -3.482 -27.156 11.891 1 88 331 ASP A N 1
ATOM 2545 C CA . ASP A 1 331 ? -4.402 -26.078 12.211 1 88 331 ASP A CA 1
ATOM 2546 C C . ASP A 1 331 ? -4.848 -25.328 10.953 1 88 331 ASP A C 1
ATOM 2548 O O . ASP A 1 331 ? -4.066 -25.172 10.008 1 88 331 ASP A O 1
ATOM 2552 N N . LYS A 1 332 ? -6.102 -25.047 10.938 1 93.69 332 LYS A N 1
ATOM 2553 C CA . LYS A 1 332 ? -6.66 -24.328 9.797 1 93.69 332 LYS A CA 1
ATOM 2554 C C . LYS A 1 332 ? -7.059 -22.906 10.188 1 93.69 332 LYS A C 1
ATOM 2556 O O . LYS A 1 332 ? -7.113 -22.578 11.367 1 93.69 332 LYS A O 1
ATOM 2561 N N . VAL A 1 333 ? -7.207 -22.109 9.195 1 96.12 333 VAL A N 1
ATOM 2562 C CA . VAL A 1 333 ? -7.574 -20.719 9.406 1 96.12 333 VAL A CA 1
ATOM 2563 C C . VAL A 1 333 ? -8.789 -20.375 8.547 1 96.12 333 VAL A C 1
ATOM 2565 O O . VAL A 1 333 ? -8.75 -20.531 7.32 1 96.12 333 VAL A O 1
ATOM 2568 N N . LEU A 1 334 ? -9.859 -19.938 9.188 1 97.5 334 LEU A N 1
ATOM 2569 C CA . LEU A 1 334 ? -11.039 -19.5 8.461 1 97.5 334 LEU A CA 1
ATOM 2570 C C . LEU A 1 334 ? -10.961 -18 8.164 1 97.5 334 LEU A C 1
ATOM 2572 O O . LEU A 1 334 ? -10.875 -17.188 9.086 1 97.5 334 LEU A O 1
ATOM 2576 N N . MET A 1 335 ? -10.977 -17.672 6.91 1 98.19 335 MET A N 1
ATOM 2577 C CA . MET A 1 335 ? -10.93 -16.281 6.457 1 98.19 335 MET A CA 1
ATOM 2578 C C . MET A 1 335 ? -12.305 -15.805 6 1 98.19 335 MET A C 1
ATOM 2580 O O . MET A 1 335 ? -12.961 -16.469 5.195 1 98.19 335 MET A O 1
ATOM 2584 N N . THR A 1 336 ? -12.742 -14.664 6.512 1 98.31 336 THR A N 1
ATOM 2585 C CA . THR A 1 336 ? -14.031 -14.094 6.148 1 98.31 336 THR A CA 1
ATOM 2586 C C . THR A 1 336 ? -13.891 -12.617 5.781 1 98.31 336 THR A C 1
ATOM 2588 O O . THR A 1 336 ? -13.164 -11.875 6.441 1 98.31 336 THR A O 1
ATOM 2591 N N . CYS A 1 337 ? -14.516 -12.188 4.684 1 97.31 337 CYS A N 1
ATOM 2592 C CA . CYS A 1 337 ? -14.531 -10.773 4.348 1 97.31 337 CYS A CA 1
ATOM 2593 C C . CYS A 1 337 ? -15.734 -10.43 3.488 1 97.31 337 CYS A C 1
ATOM 2595 O O . CYS A 1 337 ? -16.438 -11.32 3.016 1 97.31 337 CYS A O 1
ATOM 2597 N N . VAL A 1 338 ? -16.016 -9.172 3.4 1 96.44 338 VAL A N 1
ATOM 2598 C CA . VAL A 1 338 ? -17 -8.633 2.461 1 96.44 338 VAL A CA 1
ATOM 2599 C C . VAL A 1 338 ? -16.281 -7.969 1.288 1 96.44 338 VAL A C 1
ATOM 2601 O O . VAL A 1 338 ? -15.461 -7.07 1.483 1 96.44 338 VAL A O 1
ATOM 2604 N N . GLY A 1 339 ? -16.531 -8.453 0.063 1 94.06 339 GLY A N 1
ATOM 2605 C CA . GLY A 1 339 ? -15.906 -7.871 -1.108 1 94.06 339 GLY A CA 1
ATOM 2606 C C . GLY A 1 339 ? -16.156 -6.379 -1.24 1 94.06 339 GLY A C 1
ATOM 2607 O O . GLY A 1 339 ? -17.094 -5.848 -0.661 1 94.06 339 GLY A O 1
ATOM 2608 N N . ILE A 1 340 ? -15.336 -5.715 -2.043 1 88.56 340 ILE A N 1
ATOM 2609 C CA . ILE A 1 340 ? -15.43 -4.266 -2.17 1 88.56 340 ILE A CA 1
ATOM 2610 C C . ILE A 1 340 ? -16.344 -3.91 -3.342 1 88.56 340 ILE A C 1
ATOM 2612 O O . ILE A 1 340 ? -16.656 -2.736 -3.557 1 88.56 340 ILE A O 1
ATOM 2616 N N . GLY A 1 341 ? -16.734 -4.883 -4.117 1 87.06 341 GLY A N 1
ATOM 2617 C CA . GLY A 1 341 ? -17.594 -4.621 -5.262 1 87.06 341 GLY A CA 1
ATOM 2618 C C . GLY A 1 341 ? -16.844 -4.02 -6.438 1 87.06 341 GLY A C 1
ATOM 2619 O O . GLY A 1 341 ? -17.281 -3.018 -7.012 1 87.06 341 GLY A O 1
ATOM 2620 N N . PHE A 1 342 ? -15.734 -4.621 -6.754 1 82.62 342 PHE A N 1
ATOM 2621 C CA . PHE A 1 342 ? -14.93 -4.188 -7.887 1 82.62 342 PHE A CA 1
ATOM 2622 C C . PHE A 1 342 ? -15.656 -4.457 -9.203 1 82.62 342 PHE A C 1
ATOM 2624 O O . PHE A 1 342 ? -16.188 -5.547 -9.414 1 82.62 342 PHE A O 1
ATOM 2631 N N . SER A 1 343 ? -15.992 -3.422 -9.961 1 73.69 343 SER A N 1
ATOM 2632 C CA . SER A 1 343 ? -16.641 -3.623 -11.25 1 73.69 343 SER A CA 1
ATOM 2633 C C . SER A 1 343 ? -15.797 -3.08 -12.391 1 73.69 343 SER A C 1
ATOM 2635 O O . SER A 1 343 ? -15.234 -1.987 -12.297 1 73.69 343 SER A O 1
ATOM 2637 N N . ASN A 1 344 ? -15.531 -3.994 -13.312 1 62.84 344 ASN A N 1
ATOM 2638 C CA . ASN A 1 344 ? -14.766 -3.641 -14.5 1 62.84 344 ASN A CA 1
ATOM 2639 C C . ASN A 1 344 ? -15.461 -2.557 -15.312 1 62.84 344 ASN A C 1
ATOM 2641 O O . ASN A 1 344 ? -16.578 -2.76 -15.797 1 62.84 344 ASN A O 1
ATOM 2645 N N . LEU A 1 345 ? -15.133 -1.316 -15.188 1 56.34 345 LEU A N 1
ATOM 2646 C CA . LEU A 1 345 ? -15.789 -0.2 -15.852 1 56.34 345 LEU A CA 1
ATOM 2647 C C . LEU A 1 345 ? -15.594 -0.278 -17.359 1 56.34 345 LEU A C 1
ATOM 2649 O O . LEU A 1 345 ? -16.266 0.422 -18.125 1 56.34 345 LEU A O 1
ATOM 2653 N N . SER A 1 346 ? -14.438 -0.826 -17.797 1 52.41 346 SER A N 1
ATOM 2654 C CA . SER A 1 346 ? -14.195 -0.739 -19.219 1 52.41 346 SER A CA 1
ATOM 2655 C C . SER A 1 346 ? -15.336 -1.374 -20.016 1 52.41 346 SER A C 1
ATOM 2657 O O . SER A 1 346 ? -15.375 -1.276 -21.25 1 52.41 346 SER A O 1
ATOM 2659 N N . LYS A 1 347 ? -16.234 -2.105 -19.281 1 48.25 347 LYS A N 1
ATOM 2660 C CA . LYS A 1 347 ? -17.297 -2.725 -20.094 1 48.25 347 LYS A CA 1
ATOM 2661 C C . LYS A 1 347 ? -18.484 -1.786 -20.25 1 48.25 347 LYS A C 1
ATOM 2663 O O . LYS A 1 347 ? -19.109 -1.392 -19.266 1 48.25 347 LYS A O 1
ATOM 2668 N N . THR A 1 348 ? -18.422 -0.914 -21.156 1 41.94 348 THR A N 1
ATOM 2669 C CA . THR A 1 348 ? -19.609 -0.213 -21.625 1 41.94 348 THR A CA 1
ATOM 2670 C C . THR A 1 348 ? -20.812 -1.153 -21.656 1 41.94 348 THR A C 1
ATOM 2672 O O . THR A 1 348 ? -20.719 -2.27 -22.172 1 41.94 348 THR A O 1
ATOM 2675 N N . LEU A 1 349 ? -21.719 -1.077 -20.688 1 35.16 349 LEU A N 1
ATOM 2676 C CA . LEU A 1 349 ? -22.984 -1.757 -20.891 1 35.16 349 LEU A CA 1
ATOM 2677 C C . LEU A 1 349 ? -23.359 -1.76 -22.375 1 35.16 349 LEU A C 1
ATOM 2679 O O . LEU A 1 349 ? -23.453 -0.7 -23 1 35.16 349 LEU A O 1
ATOM 2683 N N . LYS A 1 350 ? -23.094 -2.812 -23.031 1 28.23 350 LYS A N 1
ATOM 2684 C CA . LYS A 1 350 ? -23.812 -2.971 -24.297 1 28.23 350 LYS A CA 1
ATOM 2685 C C . LYS A 1 350 ? -25.281 -3.322 -24.047 1 28.23 350 LYS A C 1
ATOM 2687 O O . LYS A 1 350 ? -25.594 -4.094 -23.141 1 28.23 350 LYS A O 1
ATOM 2692 N N . MET B 1 1 ? 5.344 -14.391 -6.918 1 76.38 1 MET B N 1
ATOM 2693 C CA . MET B 1 1 ? 5.465 -13.016 -7.398 1 76.38 1 MET B CA 1
ATOM 2694 C C . MET B 1 1 ? 6.516 -12.25 -6.605 1 76.38 1 MET B C 1
ATOM 2696 O O . MET B 1 1 ? 6.66 -12.453 -5.398 1 76.38 1 MET B O 1
ATOM 2700 N N . SER B 1 2 ? 7.332 -11.461 -7.312 1 74.44 2 SER B N 1
ATOM 2701 C CA . SER B 1 2 ? 8.234 -10.539 -6.625 1 74.44 2 SER B CA 1
ATOM 2702 C C . SER B 1 2 ? 7.469 -9.391 -5.977 1 74.44 2 SER B C 1
ATOM 2704 O O . SER B 1 2 ? 6.297 -9.164 -6.293 1 74.44 2 SER B O 1
ATOM 2706 N N . SER B 1 3 ? 8.117 -8.75 -5.098 1 76.38 3 SER B N 1
ATOM 2707 C CA . SER B 1 3 ? 7.516 -7.605 -4.418 1 76.38 3 SER B CA 1
ATOM 2708 C C . SER B 1 3 ? 7.129 -6.516 -5.414 1 76.38 3 SER B C 1
ATOM 2710 O O . SER B 1 3 ? 6.035 -5.949 -5.328 1 76.38 3 SER B O 1
ATOM 2712 N N . VAL B 1 4 ? 7.992 -6.273 -6.371 1 76.81 4 VAL B N 1
ATOM 2713 C CA . VAL B 1 4 ? 7.73 -5.227 -7.359 1 76.81 4 VAL B CA 1
ATOM 2714 C C . VAL B 1 4 ? 6.535 -5.617 -8.219 1 76.81 4 VAL B C 1
ATOM 2716 O O . VAL B 1 4 ? 5.656 -4.793 -8.492 1 76.81 4 VAL B O 1
ATOM 2719 N N . ALA B 1 5 ? 6.508 -6.84 -8.578 1 82.25 5 ALA B N 1
ATOM 2720 C CA . ALA B 1 5 ? 5.398 -7.316 -9.398 1 82.25 5 ALA B CA 1
ATOM 2721 C C . ALA B 1 5 ? 4.078 -7.219 -8.648 1 82.25 5 ALA B C 1
ATOM 2723 O O . ALA B 1 5 ? 3.07 -6.77 -9.203 1 82.25 5 ALA B O 1
ATOM 2724 N N . GLU B 1 6 ? 4.152 -7.617 -7.449 1 84.81 6 GLU B N 1
ATOM 2725 C CA . GLU B 1 6 ? 2.959 -7.539 -6.613 1 84.81 6 GLU B CA 1
ATOM 2726 C C . GLU B 1 6 ? 2.463 -6.102 -6.488 1 84.81 6 GLU B C 1
ATOM 2728 O O . GLU B 1 6 ? 1.269 -5.836 -6.637 1 84.81 6 GLU B O 1
ATOM 2733 N N . GLU B 1 7 ? 3.314 -5.199 -6.262 1 80.31 7 GLU B N 1
ATOM 2734 C CA . GLU B 1 7 ? 2.973 -3.783 -6.148 1 80.31 7 GLU B CA 1
ATOM 2735 C C . GLU B 1 7 ? 2.33 -3.266 -7.434 1 80.31 7 GLU B C 1
ATOM 2737 O O . GLU B 1 7 ? 1.343 -2.527 -7.383 1 80.31 7 GLU B O 1
ATOM 2742 N N . LEU B 1 8 ? 2.877 -3.656 -8.523 1 82.69 8 LEU B N 1
ATOM 2743 C CA . LEU B 1 8 ? 2.383 -3.184 -9.812 1 82.69 8 LEU B CA 1
ATOM 2744 C C . LEU B 1 8 ? 1.009 -3.77 -10.117 1 82.69 8 LEU B C 1
ATOM 2746 O O . LEU B 1 8 ? 0.161 -3.102 -10.711 1 82.69 8 LEU B O 1
ATOM 2750 N N . VAL B 1 9 ? 0.837 -4.973 -9.672 1 87.25 9 VAL B N 1
ATOM 2751 C CA . VAL B 1 9 ? -0.465 -5.609 -9.836 1 87.25 9 VAL B CA 1
ATOM 2752 C C . VAL B 1 9 ? -1.517 -4.852 -9.031 1 87.25 9 VAL B C 1
ATOM 2754 O O . VAL B 1 9 ? -2.582 -4.512 -9.555 1 87.25 9 VAL B O 1
ATOM 2757 N N . PHE B 1 10 ? -1.222 -4.551 -7.852 1 85.38 10 PHE B N 1
ATOM 2758 C CA . PHE B 1 10 ? -2.146 -3.828 -6.988 1 85.38 10 PHE B CA 1
ATOM 2759 C C . PHE B 1 10 ? -2.432 -2.438 -7.543 1 85.38 10 PHE B C 1
ATOM 2761 O O . PHE B 1 10 ? -3.574 -1.976 -7.52 1 85.38 10 PHE B O 1
ATOM 2768 N N . LEU B 1 11 ? -1.393 -1.849 -8.008 1 81.75 11 LEU B N 1
ATOM 2769 C CA . LEU B 1 11 ? -1.556 -0.516 -8.578 1 81.75 11 LEU B CA 1
ATOM 2770 C C . LEU B 1 11 ? -2.477 -0.553 -9.797 1 81.75 11 LEU B C 1
ATOM 2772 O O . LEU B 1 11 ? -3.336 0.317 -9.953 1 81.75 11 LEU B O 1
ATOM 2776 N N . SER B 1 12 ? -2.299 -1.513 -10.617 1 83.06 12 SER B N 1
ATOM 2777 C CA . SER B 1 12 ? -3.125 -1.659 -11.812 1 83.06 12 SER B CA 1
ATOM 2778 C C . SER B 1 12 ? -4.59 -1.876 -11.453 1 83.06 12 SER B C 1
ATOM 2780 O O . SER B 1 12 ? -5.48 -1.305 -12.086 1 83.06 12 SER B O 1
ATOM 2782 N N . LEU B 1 13 ? -4.773 -2.688 -10.492 1 82.94 13 LEU B N 1
ATOM 2783 C CA . LEU B 1 13 ? -6.137 -2.955 -10.047 1 82.94 13 LEU B CA 1
ATOM 2784 C C . LEU B 1 13 ? -6.746 -1.719 -9.391 1 82.94 13 LEU B C 1
ATOM 2786 O O . LEU B 1 13 ? -7.926 -1.422 -9.594 1 82.94 13 LEU B O 1
ATOM 2790 N N . PHE B 1 14 ? -5.953 -1.022 -8.711 1 78.5 14 PHE B N 1
ATOM 2791 C CA . PHE B 1 14 ? -6.418 0.185 -8.039 1 78.5 14 PHE B CA 1
ATOM 2792 C C . PHE B 1 14 ? -6.887 1.223 -9.047 1 78.5 14 PHE B C 1
ATOM 2794 O O . PHE B 1 14 ? -7.91 1.877 -8.852 1 78.5 14 PHE B O 1
ATOM 2801 N N . MET B 1 15 ? -6.16 1.354 -10.086 1 75.62 15 MET B N 1
ATOM 2802 C CA . MET B 1 15 ? -6.457 2.365 -11.094 1 75.62 15 MET B CA 1
ATOM 2803 C C . MET B 1 15 ? -7.766 2.051 -11.812 1 75.62 15 MET B C 1
ATOM 2805 O O . MET B 1 15 ? -8.422 2.953 -12.336 1 75.62 15 MET B O 1
ATOM 2809 N N . GLY B 1 16 ? -8.117 0.867 -11.75 1 73.56 16 GLY B N 1
ATOM 2810 C CA . GLY B 1 16 ? -9.336 0.465 -12.438 1 73.56 16 GLY B CA 1
ATOM 2811 C C . GLY B 1 16 ? -10.555 0.491 -11.539 1 73.56 16 GLY B C 1
ATOM 2812 O O . GLY B 1 16 ? -11.672 0.234 -11.992 1 73.56 16 GLY B O 1
ATOM 2813 N N . ARG B 1 17 ? -10.375 0.897 -10.344 1 74.25 17 ARG B N 1
ATOM 2814 C CA . ARG B 1 17 ? -11.453 0.807 -9.367 1 74.25 17 ARG B CA 1
ATOM 2815 C C . ARG B 1 17 ? -12.305 2.072 -9.375 1 74.25 17 ARG B C 1
ATOM 2817 O O . ARG B 1 17 ? -11.789 3.174 -9.562 1 74.25 17 ARG B O 1
ATOM 2824 N N . LYS B 1 18 ? -13.594 1.747 -9.172 1 70.56 18 LYS B N 1
ATOM 2825 C CA . LYS B 1 18 ? -14.516 2.852 -8.93 1 70.56 18 LYS B CA 1
ATOM 2826 C C . LYS B 1 18 ? -14.453 3.312 -7.477 1 70.56 18 LYS B C 1
ATOM 2828 O O . LYS B 1 18 ? -14.648 2.512 -6.559 1 70.56 18 LYS B O 1
ATOM 2833 N N . LEU B 1 19 ? -14.141 4.562 -7.312 1 69.88 19 LEU B N 1
ATOM 2834 C CA . LEU B 1 19 ? -14.047 5.086 -5.957 1 69.88 19 LEU B CA 1
ATOM 2835 C C . LEU B 1 19 ? -15.297 5.863 -5.578 1 69.88 19 LEU B C 1
ATOM 2837 O O . LEU B 1 19 ? -15.75 6.73 -6.332 1 69.88 19 LEU B O 1
ATOM 2841 N N . LYS B 1 20 ? -16.016 5.398 -4.637 1 72.56 20 LYS B N 1
ATOM 2842 C CA . LYS B 1 20 ? -17.047 6.227 -4.031 1 72.56 20 LYS B CA 1
ATOM 2843 C C . LYS B 1 20 ? -16.438 7.32 -3.16 1 72.56 20 LYS B C 1
ATOM 2845 O O . LYS B 1 20 ? -15.797 7.031 -2.15 1 72.56 20 LYS B O 1
ATOM 2850 N N . LEU B 1 21 ? -16.594 8.5 -3.619 1 78.69 21 LEU B N 1
ATOM 2851 C CA . LEU B 1 21 ? -15.852 9.586 -2.982 1 78.69 21 LEU B CA 1
ATOM 2852 C C . LEU B 1 21 ? -16.797 10.523 -2.244 1 78.69 21 LEU B C 1
ATOM 2854 O O . LEU B 1 21 ? -17.891 10.82 -2.73 1 78.69 21 LEU B O 1
ATOM 2858 N N . ARG B 1 22 ? -16.469 10.977 -1.078 1 86.69 22 ARG B N 1
ATOM 2859 C CA . ARG B 1 22 ? -17.078 12.125 -0.41 1 86.69 22 ARG B CA 1
ATOM 2860 C C . ARG B 1 22 ? -16.656 13.43 -1.081 1 86.69 22 ARG B C 1
ATOM 2862 O O . ARG B 1 22 ? -15.656 13.477 -1.796 1 86.69 22 ARG B O 1
ATOM 2869 N N . ASP B 1 23 ? -17.359 14.414 -0.828 1 86.44 23 ASP B N 1
ATOM 2870 C CA . ASP B 1 23 ? -17.156 15.695 -1.505 1 86.44 23 ASP B CA 1
ATOM 2871 C C . ASP B 1 23 ? -15.719 16.188 -1.319 1 86.44 23 ASP B C 1
ATOM 2873 O O . ASP B 1 23 ? -15.102 16.672 -2.266 1 86.44 23 ASP B O 1
ATOM 2877 N N . PHE B 1 24 ? -15.25 16.078 -0.128 1 91.19 24 PHE B N 1
ATOM 2878 C CA . PHE B 1 24 ? -13.922 16.625 0.133 1 91.19 24 PHE B CA 1
ATOM 2879 C C . PHE B 1 24 ? -12.844 15.758 -0.521 1 91.19 24 PHE B C 1
ATOM 2881 O O . PHE B 1 24 ? -11.781 16.266 -0.885 1 91.19 24 PHE B O 1
ATOM 2888 N N . GLU B 1 25 ? -13.109 14.523 -0.711 1 88.81 25 GLU B N 1
ATOM 2889 C CA . GLU B 1 25 ? -12.18 13.656 -1.428 1 88.81 25 GLU B CA 1
ATOM 2890 C C . GLU B 1 25 ? -12.18 13.961 -2.922 1 88.81 25 GLU B C 1
ATOM 2892 O O . GLU B 1 25 ? -11.125 13.938 -3.562 1 88.81 25 GLU B O 1
ATOM 2897 N N . ALA B 1 26 ? -13.375 14.211 -3.404 1 86.88 26 ALA B N 1
ATOM 2898 C CA . ALA B 1 26 ? -13.461 14.641 -4.797 1 86.88 26 ALA B CA 1
ATOM 2899 C C . ALA B 1 26 ? -12.688 15.945 -5.012 1 86.88 26 ALA B C 1
ATOM 2901 O O . ALA B 1 26 ? -12 16.109 -6.02 1 86.88 26 ALA B O 1
ATOM 2902 N N . SER B 1 27 ? -12.875 16.812 -4.082 1 92 27 SER B N 1
ATOM 2903 C CA . SER B 1 27 ? -12.133 18.062 -4.129 1 92 27 SER B CA 1
ATOM 2904 C C . SER B 1 27 ? -10.625 17.812 -4.094 1 92 27 SER B C 1
ATOM 2906 O O . SER B 1 27 ? -9.867 18.484 -4.793 1 92 27 SER B O 1
ATOM 2908 N N . PHE B 1 28 ? -10.266 16.891 -3.393 1 93.62 28 PHE B N 1
ATOM 2909 C CA . PHE B 1 28 ? -8.852 16.562 -3.281 1 93.62 28 PHE B CA 1
ATOM 2910 C C . PHE B 1 28 ? -8.32 16 -4.602 1 93.62 28 PHE B C 1
ATOM 2912 O O . 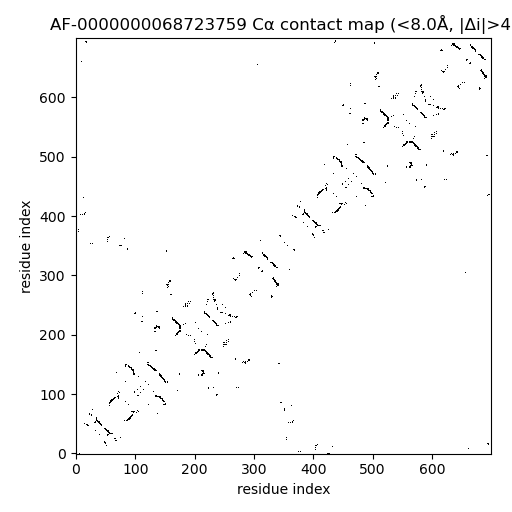PHE B 1 28 ? -7.211 16.359 -5.023 1 93.62 28 PHE B O 1
ATOM 2919 N N . ILE B 1 29 ? -8.992 15.188 -5.195 1 88.94 29 ILE B N 1
ATOM 2920 C CA . ILE B 1 29 ? -8.578 14.609 -6.473 1 88.94 29 ILE B CA 1
ATOM 2921 C C . ILE B 1 29 ? -8.453 15.719 -7.52 1 88.94 29 ILE B C 1
ATOM 2923 O O . ILE B 1 29 ? -7.535 15.703 -8.336 1 88.94 29 ILE B O 1
ATOM 2927 N N . ARG B 1 30 ? -9.383 16.672 -7.473 1 91.25 30 ARG B N 1
ATOM 2928 C CA . ARG B 1 30 ? -9.297 17.812 -8.383 1 91.25 30 ARG B CA 1
ATOM 2929 C C . ARG B 1 30 ? -8.031 18.609 -8.125 1 91.25 30 ARG B C 1
ATOM 2931 O O . ARG B 1 30 ? -7.414 19.125 -9.07 1 91.25 30 ARG B O 1
ATOM 2938 N N . LEU B 1 31 ? -7.738 18.719 -6.914 1 95.81 31 LEU B N 1
ATOM 2939 C CA . LEU B 1 31 ? -6.496 19.391 -6.559 1 95.81 31 LEU B CA 1
ATOM 2940 C C . LEU B 1 31 ? -5.293 18.641 -7.129 1 95.81 31 LEU B C 1
ATOM 2942 O O . LEU B 1 31 ? -4.402 19.25 -7.723 1 95.81 31 LEU B O 1
ATOM 2946 N N . LEU B 1 32 ? -5.242 17.359 -6.961 1 93.75 32 LEU B N 1
ATOM 2947 C CA . LEU B 1 32 ? -4.148 16.531 -7.469 1 93.75 32 LEU B CA 1
ATOM 2948 C C . LEU B 1 32 ? -4.023 16.672 -8.984 1 93.75 32 LEU B C 1
ATOM 2950 O O . LEU B 1 32 ? -2.916 16.719 -9.523 1 93.75 32 LEU B O 1
ATOM 2954 N N . ASP B 1 33 ? -5.117 16.719 -9.562 1 91.31 33 ASP B N 1
ATOM 2955 C CA . ASP B 1 33 ? -5.133 16.875 -11.016 1 91.31 33 ASP B CA 1
ATOM 2956 C C . ASP B 1 33 ? -4.477 18.188 -11.438 1 91.31 33 ASP B C 1
ATOM 2958 O O . ASP B 1 33 ? -3.777 18.25 -12.453 1 91.31 33 ASP B O 1
ATOM 2962 N N . LYS B 1 34 ? -4.684 19.203 -10.695 1 95.56 34 LYS B N 1
ATOM 2963 C CA . LYS B 1 34 ? -4.152 20.531 -11.023 1 95.56 34 LYS B CA 1
ATOM 2964 C C . LYS B 1 34 ? -2.635 20.562 -10.852 1 95.56 34 LYS B C 1
ATOM 2966 O O . LYS B 1 34 ? -1.948 21.328 -11.539 1 95.56 34 LYS B O 1
ATOM 2971 N N . ILE B 1 35 ? -2.141 19.734 -9.969 1 96 35 ILE B N 1
ATOM 2972 C CA . ILE B 1 35 ? -0.727 19.875 -9.641 1 96 35 ILE B CA 1
ATOM 2973 C C . ILE B 1 35 ? 0.073 18.766 -10.312 1 96 35 ILE B C 1
ATOM 2975 O O . ILE B 1 35 ? 1.263 18.578 -10.031 1 96 35 ILE B O 1
ATOM 2979 N N . THR B 1 36 ? -0.516 17.953 -11.102 1 92.25 36 THR B N 1
ATOM 2980 C CA . THR B 1 36 ? 0.152 16.891 -11.836 1 92.25 36 THR B CA 1
ATOM 2981 C C . THR B 1 36 ? -0.018 17.078 -13.336 1 92.25 36 THR B C 1
ATOM 2983 O O . THR B 1 36 ? -0.855 17.875 -13.781 1 92.25 36 THR B O 1
ATOM 2986 N N . ASN B 1 37 ? 0.854 16.469 -14.031 1 87.38 37 ASN B N 1
ATOM 2987 C CA . ASN B 1 37 ? 0.772 16.438 -15.484 1 87.38 37 ASN B CA 1
ATOM 2988 C C . ASN B 1 37 ? 0.453 15.039 -15.992 1 87.38 37 ASN B C 1
ATOM 2990 O O . ASN B 1 37 ? 1.11 14.07 -15.609 1 87.38 37 ASN B O 1
ATOM 2994 N N . GLY B 1 38 ? -0.562 14.914 -16.812 1 81.94 38 GLY B N 1
ATOM 2995 C CA . GLY B 1 38 ? -0.889 13.641 -17.422 1 81.94 38 GLY B CA 1
ATOM 2996 C C . GLY B 1 38 ? -1.9 12.836 -16.625 1 81.94 38 GLY B C 1
ATOM 2997 O O . GLY B 1 38 ? -2.072 11.641 -16.859 1 81.94 38 GLY B O 1
ATOM 2998 N N . SER B 1 39 ? -2.484 13.414 -15.609 1 83.62 39 SER B N 1
ATOM 2999 C CA . SER B 1 39 ? -3.52 12.711 -14.852 1 83.62 39 SER B CA 1
ATOM 3000 C C . SER B 1 39 ? -4.793 12.555 -15.672 1 83.62 39 SER B C 1
ATOM 3002 O O . SER B 1 39 ? -5.027 13.312 -16.625 1 83.62 39 SER B O 1
ATOM 3004 N N . ARG B 1 40 ? -5.5 11.508 -15.375 1 80.69 40 ARG B N 1
ATOM 3005 C CA . ARG B 1 40 ? -6.785 11.25 -16.016 1 80.69 40 ARG B CA 1
ATOM 3006 C C . ARG B 1 40 ? -7.887 11.055 -14.977 1 80.69 40 ARG B C 1
ATOM 3008 O O . ARG B 1 40 ? -7.703 10.328 -14 1 80.69 40 ARG B O 1
ATOM 3015 N N . ILE B 1 41 ? -8.984 11.914 -15.125 1 79.19 41 ILE B N 1
ATOM 3016 C CA . ILE B 1 41 ? -10.133 11.812 -14.234 1 79.19 41 ILE B CA 1
ATOM 3017 C C . ILE B 1 41 ? -11.383 11.492 -15.039 1 79.19 41 ILE B C 1
ATOM 3019 O O . ILE B 1 41 ? -11.664 12.148 -16.047 1 79.19 41 ILE B O 1
ATOM 3023 N N . GLU B 1 42 ? -11.969 10.383 -14.719 1 73.62 42 GLU B N 1
ATOM 3024 C CA . GLU B 1 42 ? -13.266 10.078 -15.312 1 73.62 42 GLU B CA 1
ATOM 3025 C C . GLU B 1 42 ? -14.359 10.016 -14.258 1 73.62 42 GLU B C 1
ATOM 3027 O O . GLU B 1 42 ? -14.289 9.211 -13.328 1 73.62 42 GLU B O 1
ATOM 3032 N N . ILE B 1 43 ? -15.18 11.047 -14.219 1 64.56 43 ILE B N 1
ATOM 3033 C CA . ILE B 1 43 ? -16.266 11.117 -13.25 1 64.56 43 ILE B CA 1
ATOM 3034 C C . ILE B 1 43 ? -17.578 10.656 -13.906 1 64.56 43 ILE B C 1
ATOM 3036 O O . ILE B 1 43 ? -17.875 11.047 -15.031 1 64.56 43 ILE B O 1
ATOM 3040 N N . ASN B 1 44 ? -18.172 9.703 -13.266 1 61.97 44 ASN B N 1
ATOM 3041 C CA . ASN B 1 44 ? -19.453 9.312 -13.812 1 61.97 44 ASN B CA 1
ATOM 3042 C C . ASN B 1 44 ? -20.5 10.422 -13.633 1 61.97 44 ASN B C 1
ATOM 3044 O O . ASN B 1 44 ? -20.25 11.406 -12.945 1 61.97 44 ASN B O 1
ATOM 3048 N N . GLN B 1 45 ? -21.578 10.195 -14.367 1 55.22 45 GLN B N 1
ATOM 3049 C CA . GLN B 1 45 ? -22.641 11.188 -14.469 1 55.22 45 GLN B CA 1
ATOM 3050 C C . GLN B 1 45 ? -23.141 11.594 -13.086 1 55.22 45 GLN B C 1
ATOM 3052 O O . GLN B 1 45 ? -23.438 12.773 -12.852 1 55.22 45 GLN B O 1
ATOM 3057 N N . THR B 1 46 ? -23.156 10.547 -12.242 1 54.41 46 THR B N 1
ATOM 3058 C CA . THR B 1 46 ? -23.734 10.844 -10.945 1 54.41 46 THR B CA 1
ATOM 3059 C C . THR B 1 46 ? -22.703 11.484 -10.023 1 54.41 46 THR B C 1
ATOM 3061 O O . THR B 1 46 ? -23.047 11.938 -8.922 1 54.41 46 THR B O 1
ATOM 3064 N N . GLY B 1 47 ? -21.516 11.68 -10.523 1 55.69 47 GLY B N 1
ATOM 3065 C CA . GLY B 1 47 ? -20.438 12.344 -9.805 1 55.69 47 GLY B CA 1
ATOM 3066 C C . GLY B 1 47 ? -19.875 11.523 -8.656 1 55.69 47 GLY B C 1
ATOM 3067 O O . GLY B 1 47 ? -19.047 12 -7.895 1 55.69 47 GLY B O 1
ATOM 3068 N N . THR B 1 48 ? -20.5 10.305 -8.484 1 55.12 48 THR B N 1
ATOM 3069 C CA . THR B 1 48 ? -20.188 9.562 -7.273 1 55.12 48 THR B CA 1
ATOM 3070 C C . THR B 1 48 ? -19.062 8.562 -7.531 1 55.12 48 THR B C 1
ATOM 3072 O O . THR B 1 48 ? -18.469 8.023 -6.594 1 55.12 48 THR B O 1
ATOM 3075 N N . THR B 1 49 ? -18.859 8.359 -8.758 1 59.22 49 THR B N 1
ATOM 3076 C CA . THR B 1 49 ? -17.844 7.348 -9.008 1 59.22 49 THR B CA 1
ATOM 3077 C C . THR B 1 49 ? -16.75 7.887 -9.938 1 59.22 49 THR B C 1
ATOM 3079 O O . THR B 1 49 ? -17.047 8.562 -10.922 1 59.22 49 THR B O 1
ATOM 3082 N N . LEU B 1 50 ? -15.516 7.848 -9.43 1 69.38 50 LEU B N 1
ATOM 3083 C CA . LEU B 1 50 ? -14.414 8.469 -10.156 1 69.38 50 LEU B CA 1
ATOM 3084 C C . LEU B 1 50 ? -13.312 7.457 -10.445 1 69.38 50 LEU B C 1
ATOM 3086 O O . LEU B 1 50 ? -13.016 6.598 -9.609 1 69.38 50 LEU B O 1
ATOM 3090 N N . TYR B 1 51 ? -12.992 7.379 -11.812 1 69.31 51 TYR B N 1
ATOM 3091 C CA . TYR B 1 51 ? -11.727 6.77 -12.195 1 69.31 51 TYR B CA 1
ATOM 3092 C C . TYR B 1 51 ? -10.609 7.809 -12.242 1 69.31 51 TYR B C 1
ATOM 3094 O O . TYR B 1 51 ? -10.773 8.883 -12.828 1 69.31 51 TYR B O 1
ATOM 3102 N N . TYR B 1 52 ? -9.578 7.508 -11.43 1 76.31 52 TYR B N 1
ATOM 3103 C CA . TYR B 1 52 ? -8.477 8.461 -11.359 1 76.31 52 TYR B CA 1
ATOM 3104 C C . TYR B 1 52 ? -7.152 7.793 -11.695 1 76.31 52 TYR B C 1
ATOM 3106 O O . TYR B 1 52 ? -6.816 6.754 -11.125 1 76.31 52 TYR B O 1
ATOM 3114 N N . GLN B 1 53 ? -6.457 8.273 -12.688 1 77.44 53 GLN B N 1
ATOM 3115 C CA . GLN B 1 53 ? -5.074 7.926 -13 1 77.44 53 GLN B CA 1
ATOM 3116 C C . GLN B 1 53 ? -4.129 9.078 -12.68 1 77.44 53 GLN B C 1
ATOM 3118 O O . GLN B 1 53 ? -4.172 10.125 -13.336 1 77.44 53 GLN B O 1
ATOM 3123 N N . PRO B 1 54 ? -3.271 8.852 -11.68 1 80 54 PRO B N 1
ATOM 3124 C CA . PRO B 1 54 ? -2.383 9.945 -11.305 1 80 54 PRO B CA 1
ATOM 3125 C C . PRO B 1 54 ? -1.355 10.273 -12.383 1 80 54 PRO B C 1
ATOM 3127 O O . PRO B 1 54 ? -0.893 9.383 -13.094 1 80 54 PRO B O 1
ATOM 3130 N N . GLY B 1 55 ? -1.056 11.484 -12.477 1 81.81 55 GLY B N 1
ATOM 3131 C CA . GLY B 1 55 ? 0.021 11.945 -13.344 1 81.81 55 GLY B CA 1
ATOM 3132 C C . GLY B 1 55 ? 1.313 12.211 -12.594 1 81.81 55 GLY B C 1
ATOM 3133 O O . GLY B 1 55 ? 1.458 11.82 -11.438 1 81.81 55 GLY B O 1
ATOM 3134 N N . LEU B 1 56 ? 2.268 12.781 -13.328 1 83.88 56 LEU B N 1
ATOM 3135 C CA . LEU B 1 56 ? 3.539 13.141 -12.711 1 83.88 56 LEU B CA 1
ATOM 3136 C C . LEU B 1 56 ? 3.422 14.461 -11.961 1 83.88 56 LEU B C 1
ATOM 3138 O O . LEU B 1 56 ? 2.783 15.398 -12.445 1 83.88 56 LEU B O 1
ATOM 3142 N N . LEU B 1 57 ? 4.035 14.562 -10.812 1 89.88 57 LEU B N 1
ATOM 3143 C CA . LEU B 1 57 ? 4.02 15.789 -10.023 1 89.88 57 LEU B CA 1
ATOM 3144 C C . LEU B 1 57 ? 4.637 16.953 -10.797 1 89.88 57 LEU B C 1
ATOM 3146 O O . LEU B 1 57 ? 5.766 16.844 -11.281 1 89.88 57 LEU B O 1
ATOM 3150 N N . TYR B 1 58 ? 3.934 18.031 -10.898 1 92.69 58 TYR B N 1
ATOM 3151 C CA . TYR B 1 58 ? 4.348 19.125 -11.766 1 92.69 58 TYR B CA 1
ATOM 3152 C C . TYR B 1 58 ? 4.566 20.406 -10.961 1 92.69 58 TYR B C 1
ATOM 3154 O O . TYR B 1 58 ? 5.645 21 -11.016 1 92.69 58 TYR B O 1
ATOM 3162 N N . GLY B 1 59 ? 3.631 20.875 -10.156 1 95.19 59 GLY B N 1
ATOM 3163 C CA . GLY B 1 59 ? 3.703 22.094 -9.383 1 95.19 59 GLY B CA 1
ATOM 3164 C C . GLY B 1 59 ? 3.252 23.328 -10.156 1 95.19 59 GLY B C 1
ATOM 3165 O O . GLY B 1 59 ? 2.244 23.281 -10.859 1 95.19 59 GLY B O 1
ATOM 3166 N N . GLY B 1 60 ? 3.902 24.438 -9.93 1 96.19 60 GLY B N 1
ATOM 3167 C CA . GLY B 1 60 ? 3.518 25.672 -10.594 1 96.19 60 GLY B CA 1
ATOM 3168 C C . GLY B 1 60 ? 2.578 26.516 -9.766 1 96.19 60 GLY B C 1
ATOM 3169 O O . GLY B 1 60 ? 2.506 26.375 -8.547 1 96.19 60 GLY B O 1
ATOM 3170 N N . SER B 1 61 ? 1.99 27.531 -10.461 1 97.94 61 SER B N 1
ATOM 3171 C CA . SER B 1 61 ? 1.052 28.438 -9.812 1 97.94 61 SER B CA 1
ATOM 3172 C C . SER B 1 61 ? -0.389 27.984 -10.008 1 97.94 61 SER B C 1
ATOM 3174 O O . SER B 1 61 ? -0.886 27.938 -11.133 1 97.94 61 SER B O 1
ATOM 3176 N N . VAL B 1 62 ? -1.04 27.688 -8.852 1 97.94 62 VAL B N 1
ATOM 3177 C CA . VAL B 1 62 ? -2.375 27.109 -8.945 1 97.94 62 VAL B CA 1
ATOM 3178 C C . VAL B 1 62 ? -3.279 27.719 -7.875 1 97.94 62 VAL B C 1
ATOM 3180 O O . VAL B 1 62 ? -2.795 28.344 -6.926 1 97.94 62 VAL B O 1
ATOM 3183 N N . GLU B 1 63 ? -4.527 27.656 -8.102 1 98.62 63 GLU B N 1
ATOM 3184 C CA . GLU B 1 63 ? -5.543 28 -7.105 1 98.62 63 GLU B CA 1
ATOM 3185 C C . GLU B 1 63 ? -6.543 26.859 -6.922 1 98.62 63 GLU B C 1
ATOM 3187 O O . GLU B 1 63 ? -6.84 26.125 -7.871 1 98.62 63 GLU B O 1
ATOM 3192 N N . HIS B 1 64 ? -7.055 26.734 -5.75 1 98.5 64 HIS B N 1
ATOM 3193 C CA . HIS B 1 64 ? -7.992 25.656 -5.48 1 98.5 64 HIS B CA 1
ATOM 3194 C C . HIS B 1 64 ? -9 26.047 -4.41 1 98.5 64 HIS B C 1
ATOM 3196 O O . HIS B 1 64 ? -8.625 26.547 -3.35 1 98.5 64 HIS B O 1
ATOM 3202 N N . ASP B 1 65 ? -10.234 25.797 -4.672 1 98.25 65 ASP B N 1
ATOM 3203 C CA . ASP B 1 65 ? -11.305 25.953 -3.689 1 98.25 65 ASP B CA 1
ATOM 3204 C C . ASP B 1 65 ? -11.57 24.641 -2.955 1 98.25 65 ASP B C 1
ATOM 3206 O O . ASP B 1 65 ? -12.172 23.719 -3.52 1 98.25 65 ASP B O 1
ATOM 3210 N N . CYS B 1 66 ? -11.234 24.625 -1.69 1 97.75 66 CYS B N 1
ATOM 3211 C CA . CYS B 1 66 ? -11.398 23.422 -0.888 1 97.75 66 CYS B CA 1
ATOM 3212 C C . CYS B 1 66 ? -12.852 23.234 -0.458 1 97.75 66 CYS B C 1
ATOM 3214 O O . CYS B 1 66 ? -13.578 24.219 -0.28 1 97.75 66 CYS B O 1
ATOM 3216 N N . SER B 1 67 ? -13.25 21.953 -0.283 1 96 67 SER B N 1
ATOM 3217 C CA . SER B 1 67 ? -14.547 21.688 0.338 1 96 67 SER B CA 1
ATOM 3218 C C . SER B 1 67 ? -14.578 22.188 1.782 1 96 67 SER B C 1
ATOM 3220 O O . SER B 1 67 ? -13.602 22.016 2.52 1 96 67 SER B O 1
ATOM 3222 N N . VAL B 1 68 ? -15.688 22.719 2.201 1 96.06 68 VAL B N 1
ATOM 3223 C CA . VAL B 1 68 ? -15.789 23.297 3.535 1 96.06 68 VAL B CA 1
ATOM 3224 C C . VAL B 1 68 ? -15.992 22.203 4.57 1 96.06 68 VAL B C 1
ATOM 3226 O O . VAL B 1 68 ? -15.953 22.453 5.777 1 96.06 68 VAL B O 1
ATOM 3229 N N . LEU B 1 69 ? -16.125 21 4.086 1 94.81 69 LEU B N 1
ATOM 3230 C CA . LEU B 1 69 ? -16.359 19.875 4.984 1 94.81 69 LEU B CA 1
ATOM 3231 C C . LEU B 1 69 ? -15.07 19.484 5.699 1 94.81 69 LEU B C 1
ATOM 3233 O O . LEU B 1 69 ? -15.102 18.781 6.707 1 94.81 69 LEU B O 1
ATOM 3237 N N . ARG B 1 70 ? -13.984 19.922 5.113 1 96.25 70 ARG B N 1
ATOM 3238 C CA . ARG B 1 70 ? -12.68 19.734 5.738 1 96.25 70 ARG B CA 1
ATOM 3239 C C . ARG B 1 70 ? -11.891 21.031 5.75 1 96.25 70 ARG B C 1
ATOM 3241 O O . ARG B 1 70 ? -12.172 21.938 4.965 1 96.25 70 ARG B O 1
ATOM 3248 N N . GLY B 1 71 ? -11 21.094 6.68 1 97.44 71 GLY B N 1
ATOM 3249 C CA . GLY B 1 71 ? -10.133 22.266 6.73 1 97.44 71 GLY B CA 1
ATOM 3250 C C . GLY B 1 71 ? -9.078 22.266 5.641 1 97.44 71 GLY B C 1
ATOM 3251 O O . GLY B 1 71 ? -8.781 21.234 5.047 1 97.44 71 GLY B O 1
ATOM 3252 N N . ILE B 1 72 ? -8.57 23.453 5.422 1 98.25 72 ILE B N 1
ATOM 3253 C CA . ILE B 1 72 ? -7.484 23.609 4.461 1 98.25 72 ILE B CA 1
ATOM 3254 C C . ILE B 1 72 ? -6.301 22.734 4.879 1 98.25 72 ILE B C 1
ATOM 3256 O O . ILE B 1 72 ? -5.555 22.25 4.027 1 98.25 72 ILE B O 1
ATOM 3260 N N . GLY B 1 73 ? -6.195 22.531 6.148 1 97.69 73 GLY B N 1
ATOM 3261 C CA . GLY B 1 73 ? -5.129 21.688 6.664 1 97.69 73 GLY B CA 1
ATOM 3262 C C . GLY B 1 73 ? -5.137 20.281 6.082 1 97.69 73 GLY B C 1
ATOM 3263 O O . GLY B 1 73 ? -4.082 19.672 5.887 1 97.69 73 GLY B O 1
ATOM 3264 N N . TYR B 1 74 ? -6.336 19.781 5.789 1 96.69 74 TYR B N 1
ATOM 3265 C CA . TYR B 1 74 ? -6.504 18.469 5.156 1 96.69 74 TYR B CA 1
ATOM 3266 C C . TYR B 1 74 ? -5.77 18.422 3.824 1 96.69 74 TYR B C 1
ATOM 3268 O O . TYR B 1 74 ? -5.086 17.438 3.527 1 96.69 74 TYR B O 1
ATOM 3276 N N . TYR B 1 75 ? -5.816 19.406 3.092 1 97.75 75 TYR B N 1
ATOM 3277 C CA . TYR B 1 75 ? -5.191 19.5 1.776 1 97.75 75 TYR B CA 1
ATOM 3278 C C . TYR B 1 75 ? -3.707 19.828 1.9 1 97.75 75 TYR B C 1
ATOM 3280 O O . TYR B 1 75 ? -2.875 19.25 1.197 1 97.75 75 TYR B O 1
ATOM 3288 N N . LEU B 1 76 ? -3.5 20.672 2.826 1 97.5 76 LEU B N 1
ATOM 3289 C CA . LEU B 1 76 ? -2.137 21.156 3.014 1 97.5 76 LEU B CA 1
ATOM 3290 C C . LEU B 1 76 ? -1.218 20.016 3.465 1 97.5 76 LEU B C 1
ATOM 3292 O O . LEU B 1 76 ? -0.048 19.969 3.076 1 97.5 76 LEU B O 1
ATOM 3296 N N . GLU B 1 77 ? -1.674 19.188 4.293 1 96.38 77 GLU B N 1
ATOM 3297 C CA . GLU B 1 77 ? -0.87 18.062 4.742 1 96.38 77 GLU B CA 1
ATOM 3298 C C . GLU B 1 77 ? -0.353 17.25 3.559 1 96.38 77 GLU B C 1
ATOM 3300 O O . GLU B 1 77 ? 0.809 16.828 3.539 1 96.38 77 GLU B O 1
ATOM 3305 N N . SER B 1 78 ? -1.193 17.031 2.598 1 96.19 78 SER B N 1
ATOM 3306 C CA . SER B 1 78 ? -0.802 16.297 1.401 1 96.19 78 SER B CA 1
ATOM 3307 C C . SER B 1 78 ? 0.191 17.078 0.56 1 96.19 78 SER B C 1
ATOM 3309 O O . SER B 1 78 ? 1.148 16.516 0.025 1 96.19 78 SER B O 1
ATOM 3311 N N . LEU B 1 79 ? -0.072 18.359 0.492 1 97.62 79 LEU B N 1
ATOM 3312 C CA . LEU B 1 79 ? 0.807 19.203 -0.304 1 97.62 79 LEU B CA 1
ATOM 3313 C C . LEU B 1 79 ? 2.203 19.266 0.308 1 97.62 79 LEU B C 1
ATOM 3315 O O . LEU B 1 79 ? 3.201 19.297 -0.415 1 97.62 79 LEU B O 1
ATOM 3319 N N . LEU B 1 80 ? 2.227 19.281 1.609 1 97.31 80 LEU B N 1
ATOM 3320 C CA . LEU B 1 80 ? 3.51 19.312 2.301 1 97.31 80 LEU B CA 1
ATOM 3321 C C . LEU B 1 80 ? 4.32 18.047 1.995 1 97.31 80 LEU B C 1
ATOM 3323 O O . LEU B 1 80 ? 5.551 18.094 1.948 1 97.31 80 LEU B O 1
ATOM 3327 N N . CYS B 1 81 ? 3.65 16.984 1.756 1 95.75 81 CYS B N 1
ATOM 3328 C CA . CYS B 1 81 ? 4.289 15.711 1.432 1 95.75 81 CYS B CA 1
ATOM 3329 C C . CYS B 1 81 ? 4.785 15.703 -0.008 1 95.75 81 CYS B C 1
ATOM 3331 O O . CYS B 1 81 ? 5.785 15.055 -0.321 1 95.75 81 CYS B O 1
ATOM 3333 N N . LEU B 1 82 ? 4.156 16.422 -0.915 1 95.38 82 LEU B N 1
ATOM 3334 C CA . LEU B 1 82 ? 4.359 16.234 -2.348 1 95.38 82 LEU B CA 1
ATOM 3335 C C . LEU B 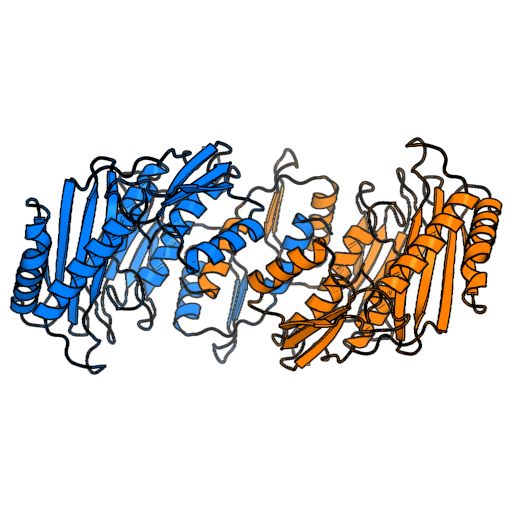1 82 ? 5.188 17.375 -2.934 1 95.38 82 LEU B C 1
ATOM 3337 O O . LEU B 1 82 ? 5.996 17.156 -3.84 1 95.38 82 LEU B O 1
ATOM 3341 N N . ALA B 1 83 ? 5.031 18.562 -2.42 1 95.94 83 ALA B N 1
ATOM 3342 C CA . ALA B 1 83 ? 5.488 19.797 -3.059 1 95.94 83 ALA B CA 1
ATOM 3343 C C . ALA B 1 83 ? 7 19.781 -3.271 1 95.94 83 ALA B C 1
ATOM 3345 O O . ALA B 1 83 ? 7.488 20.172 -4.328 1 95.94 83 ALA B O 1
ATOM 3346 N N . PRO B 1 84 ? 7.75 19.266 -2.336 1 94.19 84 PRO B N 1
ATOM 3347 C CA . PRO B 1 84 ? 9.203 19.281 -2.512 1 94.19 84 PRO B CA 1
ATOM 3348 C C . PRO B 1 84 ? 9.664 18.438 -3.699 1 94.19 84 PRO B C 1
ATOM 3350 O O . PRO B 1 84 ? 10.805 18.578 -4.152 1 94.19 84 PRO B O 1
ATOM 3353 N N . PHE B 1 85 ? 8.82 17.609 -4.227 1 91.75 85 PHE B N 1
ATOM 3354 C CA . PHE B 1 85 ? 9.242 16.625 -5.219 1 91.75 85 PHE B CA 1
ATOM 3355 C C . PHE B 1 85 ? 8.609 16.922 -6.57 1 91.75 85 PHE B C 1
ATOM 3357 O O . PHE B 1 85 ? 8.633 16.078 -7.469 1 91.75 85 PHE B O 1
ATOM 3364 N N . MET B 1 86 ? 8.078 18.031 -6.676 1 92.12 86 MET B N 1
ATOM 3365 C CA . MET B 1 86 ? 7.426 18.406 -7.926 1 92.12 86 MET B CA 1
ATOM 3366 C C . MET B 1 86 ? 8.445 18.891 -8.953 1 92.12 86 MET B C 1
ATOM 3368 O O . MET B 1 86 ? 9.609 19.125 -8.609 1 92.12 86 MET B O 1
ATOM 3372 N N . LYS B 1 87 ? 8.062 18.938 -10.227 1 90.75 87 LYS B N 1
ATOM 3373 C CA . LYS B 1 87 ? 8.922 19.391 -11.312 1 90.75 87 LYS B CA 1
ATOM 3374 C C . LYS B 1 87 ? 9.234 20.875 -11.164 1 90.75 87 LYS B C 1
ATOM 3376 O O . LYS B 1 87 ? 10.367 21.312 -11.414 1 90.75 87 LYS B O 1
ATOM 3381 N N . HIS B 1 88 ? 8.227 21.672 -10.812 1 93.81 88 HIS B N 1
ATOM 3382 C CA . HIS B 1 88 ? 8.352 23.109 -10.594 1 93.81 88 HIS B CA 1
ATOM 3383 C C . HIS B 1 88 ? 7.922 23.484 -9.18 1 93.81 88 HIS B C 1
ATOM 3385 O O . HIS B 1 88 ? 7.039 22.844 -8.602 1 93.81 88 HIS B O 1
ATOM 3391 N N . PRO B 1 89 ? 8.555 24.531 -8.633 1 95.75 89 PRO B N 1
ATOM 3392 C CA . PRO B 1 89 ? 8.086 25.016 -7.332 1 95.75 89 PRO B CA 1
ATOM 3393 C C . PRO B 1 89 ? 6.582 25.281 -7.309 1 95.75 89 PRO B C 1
ATOM 3395 O O . PRO B 1 89 ? 6.023 25.766 -8.305 1 95.75 89 PRO B O 1
ATOM 3398 N N . LEU B 1 90 ? 6.012 25 -6.207 1 97.38 90 LEU B N 1
ATOM 3399 C CA . LEU B 1 90 ? 4.57 25.156 -6.066 1 97.38 90 LEU B CA 1
ATOM 3400 C C . LEU B 1 90 ? 4.23 26.5 -5.43 1 97.38 90 LEU B C 1
ATOM 3402 O O . LEU B 1 90 ? 4.844 26.891 -4.434 1 97.38 90 LEU B O 1
ATOM 3406 N N . LYS B 1 91 ? 3.408 27.25 -6.004 1 98.38 91 LYS B N 1
ATOM 3407 C CA . LYS B 1 91 ? 2.705 28.391 -5.402 1 98.38 91 LYS B CA 1
ATOM 3408 C C . LYS B 1 91 ? 1.193 28.219 -5.523 1 98.38 91 LYS B C 1
ATOM 3410 O O . LYS B 1 91 ? 0.643 28.281 -6.625 1 98.38 91 LYS B O 1
ATOM 3415 N N . ILE B 1 92 ? 0.527 28.078 -4.379 1 98.69 92 ILE B N 1
ATOM 3416 C CA . ILE B 1 92 ? -0.885 27.734 -4.473 1 98.69 92 ILE B CA 1
ATOM 3417 C C . ILE B 1 92 ? -1.702 28.594 -3.521 1 98.69 92 ILE B C 1
ATOM 3419 O O . ILE B 1 92 ? -1.261 28.891 -2.408 1 98.69 92 ILE B O 1
ATOM 3423 N N . VAL B 1 93 ? -2.828 29.016 -4.012 1 98.81 93 VAL B N 1
ATOM 3424 C CA . VAL B 1 93 ? -3.834 29.672 -3.193 1 98.81 93 VAL B CA 1
ATOM 3425 C C . VAL B 1 93 ? -4.953 28.703 -2.846 1 98.81 93 VAL B C 1
ATOM 3427 O O . VAL B 1 93 ? -5.598 28.141 -3.738 1 98.81 93 VAL B O 1
ATOM 3430 N N . LEU B 1 94 ? -5.156 28.469 -1.558 1 98.69 94 LEU B N 1
ATOM 3431 C CA . LEU B 1 94 ? -6.223 27.594 -1.082 1 98.69 94 LEU B CA 1
ATOM 3432 C C . LEU B 1 94 ? -7.32 28.391 -0.393 1 98.69 94 LEU B C 1
ATOM 3434 O O . LEU B 1 94 ? -7.031 29.266 0.433 1 98.69 94 LEU B O 1
ATOM 3438 N N . ARG B 1 95 ? -8.5 28.109 -0.747 1 98.62 95 ARG B N 1
ATOM 3439 C CA . ARG B 1 95 ? -9.633 28.797 -0.133 1 98.62 95 ARG B CA 1
ATOM 3440 C C . ARG B 1 95 ? -10.562 27.797 0.565 1 98.62 95 ARG B C 1
ATOM 3442 O O . ARG B 1 95 ? -10.789 26.688 0.063 1 98.62 95 ARG B O 1
ATOM 3449 N N . GLY B 1 96 ? -11.047 28.203 1.745 1 98 96 GLY B N 1
ATOM 3450 C CA . GLY B 1 96 ? -11.945 27.344 2.504 1 98 96 GLY B CA 1
ATOM 3451 C C . GLY B 1 96 ? -11.898 27.609 3.998 1 98 96 GLY B C 1
ATOM 3452 O O . GLY B 1 96 ? -11.938 28.75 4.434 1 98 96 GLY B O 1
ATOM 3453 N N . VAL B 1 97 ? -11.922 26.531 4.789 1 98 97 VAL B N 1
ATOM 3454 C CA . VAL B 1 97 ? -11.906 26.609 6.246 1 98 97 VAL B CA 1
ATOM 3455 C C . VAL B 1 97 ? -10.469 26.547 6.754 1 98 97 VAL B C 1
ATOM 3457 O O . VAL B 1 97 ? -9.781 25.547 6.551 1 98 97 VAL B O 1
ATOM 3460 N N . THR B 1 98 ? -9.992 27.578 7.41 1 97.56 98 THR B N 1
ATOM 3461 C CA . THR B 1 98 ? -8.602 27.641 7.836 1 97.56 98 THR B CA 1
ATOM 3462 C C . THR B 1 98 ? -8.406 26.906 9.156 1 97.56 98 THR B C 1
ATOM 3464 O O . THR B 1 98 ? -7.316 26.391 9.438 1 97.56 98 THR B O 1
ATOM 3467 N N . ASN B 1 99 ? -9.445 26.922 9.977 1 96 99 ASN B N 1
ATOM 3468 C CA . ASN B 1 99 ? -9.375 26.312 11.297 1 96 99 ASN B CA 1
ATOM 3469 C C . ASN B 1 99 ? -10.664 25.562 11.633 1 96 99 ASN B C 1
ATOM 3471 O O . ASN B 1 99 ? -11.758 26.109 11.508 1 96 99 ASN B O 1
ATOM 3475 N N . ASP B 1 100 ? -10.508 24.359 11.977 1 94.94 100 ASP B N 1
ATOM 3476 C CA . ASP B 1 100 ? -11.625 23.562 12.469 1 94.94 100 ASP B CA 1
ATOM 3477 C C . ASP B 1 100 ? -11.18 22.625 13.602 1 94.94 100 ASP B C 1
ATOM 3479 O O . ASP B 1 100 ? -10.117 22.828 14.195 1 94.94 100 ASP B O 1
ATOM 3483 N N . GLN B 1 101 ? -12.031 21.75 13.992 1 94.31 101 GLN B N 1
ATOM 3484 C CA . GLN B 1 101 ? -11.742 20.891 15.141 1 94.31 101 GLN B CA 1
ATOM 3485 C C . GLN B 1 101 ? -11.219 19.531 14.695 1 94.31 101 GLN B C 1
ATOM 3487 O O . GLN B 1 101 ? -10.82 18.703 15.523 1 94.31 101 GLN B O 1
ATOM 3492 N N . VAL B 1 102 ? -11.156 19.312 13.398 1 92.94 102 VAL B N 1
ATOM 3493 C CA . VAL B 1 102 ? -10.883 17.969 12.883 1 92.94 102 VAL B CA 1
ATOM 3494 C C . VAL B 1 102 ? -9.477 17.922 12.305 1 92.94 102 VAL B C 1
ATOM 3496 O O . VAL B 1 102 ? -8.695 17.016 12.633 1 92.94 102 VAL B O 1
ATOM 3499 N N . ASP B 1 103 ? -9.141 18.859 11.516 1 95.56 103 ASP B N 1
ATOM 3500 C CA . ASP B 1 103 ? -7.871 18.859 10.789 1 95.56 103 ASP B CA 1
ATOM 3501 C C . ASP B 1 103 ? -6.859 19.781 11.461 1 95.56 103 ASP B C 1
ATOM 3503 O O . ASP B 1 103 ? -7.242 20.75 12.117 1 95.56 103 ASP B O 1
ATOM 3507 N N . PRO B 1 104 ? -5.582 19.469 11.258 1 96.31 104 PRO B N 1
ATOM 3508 C CA . PRO B 1 104 ? -4.609 20.453 11.734 1 96.31 104 PRO B CA 1
ATOM 3509 C C . PRO B 1 104 ? -4.816 21.828 11.117 1 96.31 104 PRO B C 1
ATOM 3511 O O . PRO B 1 104 ? -5.082 21.938 9.914 1 96.31 104 PRO B O 1
ATOM 3514 N N . SER B 1 105 ? -4.719 22.828 11.922 1 97.25 105 SER B N 1
ATOM 3515 C CA . SER B 1 105 ? -4.93 24.172 11.422 1 97.25 105 SER B CA 1
ATOM 3516 C C . SER B 1 105 ? -3.729 24.672 10.625 1 97.25 105 SER B C 1
ATOM 3518 O O . SER B 1 105 ? -2.631 24.125 10.742 1 97.25 105 SER B O 1
ATOM 3520 N N . VAL B 1 106 ? -3.973 25.656 9.852 1 97.44 106 VAL B N 1
ATOM 3521 C CA . VAL B 1 106 ? -2.912 26.297 9.078 1 97.44 106 VAL B CA 1
ATOM 3522 C C . VAL B 1 106 ? -1.867 26.891 10.016 1 97.44 106 VAL B C 1
ATOM 3524 O O . VAL B 1 106 ? -0.67 26.859 9.727 1 97.44 106 VAL B O 1
ATOM 3527 N N . ASP B 1 107 ? -2.295 27.359 11.148 1 97.19 107 ASP B N 1
ATOM 3528 C CA . ASP B 1 107 ? -1.39 27.953 12.133 1 97.19 107 ASP B CA 1
ATOM 3529 C C . ASP B 1 107 ? -0.396 26.906 12.648 1 97.19 107 ASP B C 1
ATOM 3531 O O . ASP B 1 107 ? 0.807 27.172 12.711 1 97.19 107 ASP B O 1
ATOM 3535 N N . VAL B 1 108 ? -0.918 25.828 12.984 1 97.06 108 VAL B N 1
ATOM 3536 C CA . VAL B 1 108 ? -0.091 24.766 13.555 1 97.06 108 VAL B CA 1
ATOM 3537 C C . VAL B 1 108 ? 0.871 24.234 12.5 1 97.06 108 VAL B C 1
ATOM 3539 O O . VAL B 1 108 ? 2.047 23.984 12.781 1 97.06 108 VAL B O 1
ATOM 3542 N N . LEU B 1 109 ? 0.4 24.016 11.328 1 97.69 109 LEU B N 1
ATOM 3543 C CA . LEU B 1 109 ? 1.25 23.516 10.25 1 97.69 109 LEU B CA 1
ATOM 3544 C C . LEU B 1 109 ? 2.361 24.516 9.93 1 97.69 109 LEU B C 1
ATOM 3546 O O . LEU B 1 109 ? 3.506 24.109 9.703 1 97.69 109 LEU B O 1
ATOM 3550 N N . LYS B 1 110 ? 2.002 25.75 9.953 1 97.44 110 LYS B N 1
ATOM 3551 C CA . LYS B 1 110 ? 2.992 26.797 9.719 1 97.44 110 LYS B CA 1
ATOM 3552 C C . LYS B 1 110 ? 4.082 26.766 10.789 1 97.44 110 LYS B C 1
ATOM 3554 O O . LYS B 1 110 ? 5.27 26.875 10.469 1 97.44 110 LYS B O 1
ATOM 3559 N N . ALA B 1 111 ? 3.703 26.547 11.938 1 96.94 111 ALA B N 1
ATOM 3560 C CA . ALA B 1 111 ? 4.617 26.672 13.07 1 96.94 111 ALA B CA 1
ATOM 3561 C C . ALA B 1 111 ? 5.441 25.391 13.25 1 96.94 111 ALA B C 1
ATOM 3563 O O . ALA B 1 111 ? 6.551 25.438 13.789 1 96.94 111 ALA B O 1
ATOM 3564 N N . THR B 1 112 ? 4.91 24.297 12.805 1 97.69 112 THR B N 1
ATOM 3565 C CA . THR B 1 112 ? 5.57 23.047 13.164 1 97.69 112 THR B CA 1
ATOM 3566 C C . THR B 1 112 ? 6.051 22.312 11.922 1 97.69 112 THR B C 1
ATOM 3568 O O . THR B 1 112 ? 7.164 21.781 11.898 1 97.69 112 THR B O 1
ATOM 3571 N N . ALA B 1 113 ? 5.27 22.234 10.883 1 97.56 113 ALA B N 1
ATOM 3572 C CA . ALA B 1 113 ? 5.609 21.453 9.695 1 97.56 113 ALA B CA 1
ATOM 3573 C C . ALA B 1 113 ? 6.723 22.125 8.898 1 97.56 113 ALA B C 1
ATOM 3575 O O . ALA B 1 113 ? 7.629 21.453 8.398 1 97.56 113 ALA B O 1
ATOM 3576 N N . LEU B 1 114 ? 6.637 23.469 8.773 1 97.06 114 LEU B N 1
ATOM 3577 C CA . LEU B 1 114 ? 7.609 24.172 7.957 1 97.06 114 LEU B CA 1
ATOM 3578 C C . LEU B 1 114 ? 9.016 24.031 8.531 1 97.06 114 LEU B C 1
ATOM 3580 O O . LEU B 1 114 ? 9.953 23.672 7.816 1 97.06 114 LEU B O 1
ATOM 3584 N N . PRO B 1 115 ? 9.18 24.297 9.797 1 96.25 115 PRO B N 1
ATOM 3585 C CA . PRO B 1 115 ? 10.516 24.094 10.359 1 96.25 115 PRO B CA 1
ATOM 3586 C C . PRO B 1 115 ? 11 22.656 10.203 1 96.25 115 PRO B C 1
ATOM 3588 O O . PRO B 1 115 ? 12.195 22.422 10.016 1 96.25 115 PRO B O 1
ATOM 3591 N N . LEU B 1 116 ? 10.133 21.734 10.32 1 97.06 116 LEU B N 1
ATOM 3592 C CA . LEU B 1 116 ? 10.5 20.328 10.133 1 97.06 116 LEU B CA 1
ATOM 3593 C C . LEU B 1 116 ? 11.031 20.094 8.719 1 97.06 116 LEU B C 1
ATOM 3595 O O . LEU B 1 116 ? 12.055 19.438 8.547 1 97.06 116 LEU B O 1
ATOM 3599 N N . LEU B 1 117 ? 10.305 20.594 7.711 1 97.5 117 LEU B N 1
ATOM 3600 C CA . LEU B 1 117 ? 10.742 20.469 6.324 1 97.5 117 LEU B CA 1
ATOM 3601 C C . LEU B 1 117 ? 12.117 21.094 6.129 1 97.5 117 LEU B C 1
ATOM 3603 O O . LEU B 1 117 ? 12.945 20.562 5.387 1 97.5 117 LEU B O 1
ATOM 3607 N N . LYS B 1 118 ? 12.344 22.188 6.836 1 96.31 118 LYS B N 1
ATOM 3608 C CA . LYS B 1 118 ? 13.633 22.859 6.738 1 96.31 118 LYS B CA 1
ATOM 3609 C C . LYS B 1 118 ? 14.766 21.984 7.254 1 96.31 118 LYS B C 1
ATOM 3611 O O . LYS B 1 118 ? 15.883 22.031 6.746 1 96.31 118 LYS B O 1
ATOM 3616 N N . GLN B 1 119 ? 14.508 21.172 8.219 1 95.94 119 GLN B N 1
ATOM 3617 C CA . GLN B 1 119 ? 15.508 20.25 8.742 1 95.94 119 GLN B CA 1
ATOM 3618 C C . GLN B 1 119 ? 15.953 19.25 7.672 1 95.94 119 GLN B C 1
ATOM 3620 O O . GLN B 1 119 ? 17.078 18.75 7.719 1 95.94 119 GLN B O 1
ATOM 3625 N N . PHE B 1 120 ? 15.094 18.969 6.711 1 96.5 120 PHE B N 1
ATOM 3626 C CA . PHE B 1 120 ? 15.398 18.016 5.648 1 96.5 120 PHE B CA 1
ATOM 3627 C C . PHE B 1 120 ? 16 18.734 4.445 1 96.5 120 PHE B C 1
ATOM 3629 O O . PHE B 1 120 ? 16.219 18.125 3.398 1 96.5 120 PHE B O 1
ATOM 3636 N N . GLY B 1 121 ? 16.156 20.031 4.562 1 94.38 121 GLY B N 1
ATOM 3637 C CA . GLY B 1 121 ? 16.844 20.781 3.521 1 94.38 121 GLY B CA 1
ATOM 3638 C C . GLY B 1 121 ? 15.891 21.531 2.605 1 94.38 121 GLY B C 1
ATOM 3639 O O . GLY B 1 121 ? 16.328 22.125 1.616 1 94.38 121 GLY B O 1
ATOM 3640 N N . ILE B 1 122 ? 14.672 21.422 2.861 1 94.69 122 ILE B N 1
ATOM 3641 C CA . ILE B 1 122 ? 13.711 22.172 2.07 1 94.69 122 ILE B CA 1
ATOM 3642 C C . ILE B 1 122 ? 13.641 23.609 2.582 1 94.69 122 ILE B C 1
ATOM 3644 O O . ILE B 1 122 ? 12.938 23.891 3.559 1 94.69 122 ILE B O 1
ATOM 3648 N N . ASP B 1 123 ? 14.523 24.281 1.933 1 87.19 123 ASP B N 1
ATOM 3649 C CA . ASP B 1 123 ? 14.641 25.672 2.375 1 87.19 123 ASP B CA 1
ATOM 3650 C C . ASP B 1 123 ? 14.805 26.609 1.187 1 87.19 123 ASP B C 1
ATOM 3652 O O . ASP B 1 123 ? 14.969 26.156 0.049 1 87.19 123 ASP B O 1
ATOM 3656 N N . GLY B 1 124 ? 14.289 27.781 1.262 1 82.19 124 GLY B N 1
ATOM 3657 C CA . GLY B 1 124 ? 14.383 28.781 0.207 1 82.19 124 GLY B CA 1
ATOM 3658 C C . GLY B 1 124 ? 13.539 30 0.475 1 82.19 124 GLY B C 1
ATOM 3659 O O . GLY B 1 124 ? 12.656 29.984 1.341 1 82.19 124 GLY B O 1
ATOM 3660 N N . GLU B 1 125 ? 13.867 30.906 -0.265 1 81.12 125 GLU B N 1
ATOM 3661 C CA . GLU B 1 125 ? 13.242 32.188 -0.034 1 81.12 125 GLU B CA 1
ATOM 3662 C C . GLU B 1 125 ? 11.742 32.156 -0.323 1 81.12 125 GLU B C 1
ATOM 3664 O O . GLU B 1 125 ? 10.953 32.844 0.312 1 81.12 125 GLU B O 1
ATOM 3669 N N . SER B 1 126 ? 11.43 31.188 -1.147 1 88.81 126 SER B N 1
ATOM 3670 C CA . SER B 1 126 ? 10.023 31.172 -1.547 1 88.81 126 SER B CA 1
ATOM 3671 C C . SER B 1 126 ? 9.219 30.203 -0.693 1 88.81 126 SER B C 1
ATOM 3673 O O . SER B 1 126 ? 8.008 30.062 -0.875 1 88.81 126 SER B O 1
ATOM 3675 N N . PHE B 1 127 ? 9.852 29.641 0.335 1 95.69 127 PHE B N 1
ATOM 3676 C CA . PHE B 1 127 ? 9.133 28.688 1.173 1 95.69 127 PHE B CA 1
ATOM 3677 C C . PHE B 1 127 ? 8.312 29.406 2.234 1 95.69 127 PHE B C 1
ATOM 3679 O O . PHE B 1 127 ? 8.867 29.938 3.201 1 95.69 127 PHE B O 1
ATOM 3686 N N . GLU B 1 128 ? 6.949 29.422 2.039 1 96.31 128 GLU B N 1
ATOM 3687 C CA . GLU B 1 128 ? 6.125 30.25 2.918 1 96.31 128 GLU B CA 1
ATOM 3688 C C . GLU B 1 128 ? 4.695 29.719 2.99 1 96.31 128 GLU B C 1
ATOM 3690 O O . GLU B 1 128 ? 4.195 29.141 2.029 1 96.31 128 GLU B O 1
ATOM 3695 N N . LEU B 1 129 ? 4.117 29.844 4.125 1 97.81 129 LEU B N 1
ATOM 3696 C CA . LEU B 1 129 ? 2.697 29.625 4.375 1 97.81 129 LEU B CA 1
ATOM 3697 C C . LEU B 1 129 ? 2.064 30.844 5.035 1 97.81 129 LEU B C 1
ATOM 3699 O O . LEU B 1 129 ? 2.43 31.203 6.156 1 97.81 129 LEU B O 1
ATOM 3703 N N . LYS B 1 130 ? 1.136 31.469 4.301 1 97.06 130 LYS B N 1
ATOM 3704 C CA . LYS B 1 130 ? 0.562 32.719 4.77 1 97.06 130 LYS B CA 1
ATOM 3705 C C . LYS B 1 130 ? -0.96 32.625 4.844 1 97.06 130 LYS B C 1
ATOM 3707 O O . LYS B 1 130 ? -1.611 32.219 3.885 1 97.06 130 LYS B O 1
ATOM 3712 N N . ILE B 1 131 ? -1.451 33.031 5.977 1 95.94 131 ILE B N 1
ATOM 3713 C CA . ILE B 1 131 ? -2.898 33.156 6.113 1 95.94 131 ILE B CA 1
ATOM 3714 C C . ILE B 1 131 ? -3.334 34.562 5.676 1 95.94 131 ILE B C 1
ATOM 3716 O O . ILE B 1 131 ? -2.988 35.562 6.312 1 95.94 131 ILE B O 1
ATOM 3720 N N . VAL B 1 132 ? -4.066 34.656 4.621 1 95.56 132 VAL B N 1
ATOM 3721 C CA . VAL B 1 132 ? -4.535 35.938 4.09 1 95.56 132 VAL B CA 1
ATOM 3722 C C . VAL B 1 132 ? -5.84 36.344 4.777 1 95.56 132 VAL B C 1
ATOM 3724 O O . VAL B 1 132 ? -6.023 37.5 5.148 1 95.56 132 VAL B O 1
ATOM 3727 N N . ARG B 1 133 ? -6.668 35.375 4.875 1 95.25 133 ARG B N 1
ATOM 3728 C CA . ARG B 1 133 ? -7.98 35.5 5.504 1 95.25 133 ARG B CA 1
ATOM 3729 C C . ARG B 1 133 ? -8.375 34.25 6.234 1 95.25 133 ARG B C 1
ATOM 3731 O O . ARG B 1 133 ? -8.148 33.125 5.738 1 95.25 133 ARG B O 1
ATOM 3738 N N . ARG B 1 134 ? -8.984 34.531 7.43 1 96.19 134 ARG B N 1
ATOM 3739 C CA . ARG B 1 134 ? -9.422 33.375 8.188 1 96.19 134 ARG B CA 1
ATOM 3740 C C . ARG B 1 134 ? -10.859 33 7.844 1 96.19 134 ARG B C 1
ATOM 3742 O O . ARG B 1 134 ? -11.68 33.875 7.57 1 96.19 134 ARG B O 1
ATOM 3749 N N . GLY B 1 135 ? -11.094 31.734 7.797 1 96.44 135 GLY B N 1
ATOM 3750 C CA . GLY B 1 135 ? -12.438 31.203 7.582 1 96.44 135 GLY B CA 1
ATOM 3751 C C . GLY B 1 135 ? -12.789 30.078 8.531 1 96.44 135 GLY B C 1
ATOM 3752 O O . GLY B 1 135 ? -12.078 29.078 8.609 1 96.44 135 GLY B O 1
ATOM 3753 N N . MET B 1 136 ? -13.945 30.219 9.211 1 96.25 136 MET B N 1
ATOM 3754 C CA . MET B 1 136 ? -14.438 29.219 10.156 1 96.25 136 MET B CA 1
ATOM 3755 C C . MET B 1 136 ? -15.578 28.422 9.555 1 96.25 136 MET B C 1
ATOM 3757 O O . MET B 1 136 ? -16.234 28.859 8.609 1 96.25 136 MET B O 1
ATOM 3761 N N . PRO B 1 137 ? -15.656 27.188 10.031 1 95.69 137 PRO B N 1
ATOM 3762 C CA . PRO B 1 137 ? -16.844 26.453 9.609 1 95.69 137 PRO B CA 1
ATOM 3763 C C . PRO B 1 137 ? -18.141 27.047 10.18 1 95.69 137 PRO B C 1
ATOM 3765 O O . PRO B 1 137 ? -18.109 27.672 11.242 1 95.69 137 PRO B O 1
ATOM 3768 N N . PRO B 1 138 ? -19.25 26.797 9.484 1 95.31 138 PRO B N 1
ATOM 3769 C CA . PRO B 1 138 ? -19.422 25.953 8.297 1 95.31 138 PRO B CA 1
ATOM 3770 C C . PRO B 1 138 ? -19.219 26.734 6.996 1 95.31 138 PRO B C 1
ATOM 3772 O O . PRO B 1 138 ? -19.156 26.141 5.922 1 95.31 138 PRO B O 1
ATOM 3775 N N . GLY B 1 139 ? -19.141 28.047 7.09 1 95.12 139 GLY B N 1
ATOM 3776 C CA . GLY B 1 139 ? -19.188 28.875 5.887 1 95.12 139 GLY B CA 1
ATOM 3777 C C . GLY B 1 139 ? -17.844 29.031 5.223 1 95.12 139 GLY B C 1
ATOM 3778 O O . GLY B 1 139 ? -17.766 29.422 4.051 1 95.12 139 GLY B O 1
ATOM 3779 N N . GLY B 1 140 ? -16.859 28.844 5.902 1 96.31 140 GLY B N 1
ATOM 3780 C CA . GLY B 1 140 ? -15.523 28.984 5.352 1 96.31 140 GLY B CA 1
ATOM 3781 C C . GLY B 1 140 ? -15.188 30.406 4.969 1 96.31 140 GLY B C 1
ATOM 3782 O O . GLY B 1 140 ? -15.375 31.344 5.762 1 96.31 140 GLY B O 1
ATOM 3783 N N . GLY B 1 141 ? -14.641 30.562 3.811 1 96.12 141 GLY B N 1
ATOM 3784 C CA . GLY B 1 141 ? -14.297 31.906 3.336 1 96.12 141 GLY B CA 1
ATOM 3785 C C . GLY B 1 141 ? -12.859 32.281 3.629 1 96.12 141 GLY B C 1
ATOM 3786 O O . GLY B 1 141 ? -12.477 33.438 3.438 1 96.12 141 GLY B O 1
ATOM 3787 N N . GLY B 1 142 ? -12.094 31.453 4.082 1 97.31 142 GLY B N 1
ATOM 3788 C CA . GLY B 1 142 ? -10.688 31.703 4.336 1 97.31 142 GLY B CA 1
ATOM 3789 C C . GLY B 1 142 ? -9.82 31.562 3.096 1 97.31 142 GLY B C 1
ATOM 3790 O O . GLY B 1 142 ? -10.281 31.062 2.066 1 97.31 142 GLY B O 1
ATOM 3791 N N . GLU B 1 143 ? -8.641 32.031 3.252 1 97.69 143 GLU B N 1
ATOM 3792 C CA . GLU B 1 143 ? -7.68 32 2.15 1 97.69 143 GLU B CA 1
ATOM 3793 C C . GLU B 1 143 ? -6.246 31.891 2.668 1 97.69 143 GLU B C 1
ATOM 3795 O O . GLU B 1 143 ? -5.855 32.625 3.586 1 97.69 143 GLU B O 1
ATOM 3800 N N . VAL B 1 144 ? -5.551 31.016 2.061 1 98.12 144 VAL B N 1
ATOM 3801 C CA . VAL B 1 144 ? -4.168 30.734 2.449 1 98.12 144 VAL B CA 1
ATOM 3802 C C . VAL B 1 144 ? -3.289 30.641 1.205 1 98.12 144 VAL B C 1
ATOM 3804 O O . VAL B 1 144 ? -3.719 30.125 0.171 1 98.12 144 VAL B O 1
ATOM 3807 N N . VAL B 1 145 ? -2.094 31.172 1.294 1 98.5 145 VAL B N 1
ATOM 3808 C CA . VAL B 1 145 ? -1.105 31.031 0.23 1 98.5 145 VAL B CA 1
ATOM 3809 C C . VAL B 1 145 ? 0.043 30.141 0.704 1 98.5 145 VAL B C 1
ATOM 3811 O O . VAL B 1 145 ? 0.638 30.391 1.755 1 98.5 145 VAL B O 1
ATOM 3814 N N . PHE B 1 146 ? 0.309 29.172 -0.038 1 98.56 146 PHE B N 1
ATOM 3815 C CA . PHE B 1 146 ? 1.401 28.25 0.252 1 98.56 146 PHE B CA 1
ATOM 3816 C C . PHE B 1 146 ? 2.389 28.188 -0.908 1 98.56 146 PHE B C 1
ATOM 3818 O O . PHE B 1 146 ? 1.992 28 -2.061 1 98.56 146 PHE B O 1
ATOM 3825 N N . SER B 1 147 ? 3.59 28.422 -0.595 1 98.31 147 SER B N 1
ATOM 3826 C CA . SER B 1 147 ? 4.676 28.344 -1.565 1 98.31 147 SER B CA 1
ATOM 3827 C C . SER B 1 147 ? 5.781 27.406 -1.077 1 98.31 147 SER B C 1
ATOM 3829 O O . SER B 1 147 ? 6.219 27.5 0.072 1 98.31 147 SER B O 1
ATOM 3831 N N . CYS B 1 148 ? 6.238 26.562 -1.943 1 97.44 148 CYS B N 1
ATOM 3832 C CA . CYS B 1 148 ? 7.242 25.578 -1.562 1 97.44 148 CYS B CA 1
ATOM 3833 C C . CYS B 1 148 ? 8.242 25.344 -2.691 1 97.44 148 CYS B C 1
ATOM 3835 O O . CYS B 1 148 ? 7.848 25.062 -3.824 1 97.44 148 CYS B O 1
ATOM 3837 N N . PRO B 1 149 ? 9.516 25.484 -2.426 1 95.94 149 PRO B N 1
ATOM 3838 C CA . PRO B 1 149 ? 10.531 25.141 -3.424 1 95.94 149 PRO B CA 1
ATOM 3839 C C . PRO B 1 149 ? 10.672 23.641 -3.633 1 95.94 149 PRO B C 1
ATOM 3841 O O . PRO B 1 149 ? 10.125 22.844 -2.859 1 95.94 149 PRO B O 1
ATOM 3844 N N . VAL B 1 150 ? 11.375 23.25 -4.699 1 93.44 150 VAL B N 1
ATOM 3845 C CA . VAL B 1 150 ? 11.641 21.844 -4.996 1 93.44 150 VAL B CA 1
ATOM 3846 C C . VAL B 1 150 ? 13.07 21.5 -4.594 1 93.44 150 VAL B C 1
ATOM 3848 O O . VAL B 1 150 ? 13.945 22.375 -4.566 1 93.44 150 VAL B O 1
ATOM 3851 N N . ARG B 1 151 ? 13.219 20.312 -4.223 1 89.75 151 ARG B N 1
ATOM 3852 C CA . ARG B 1 151 ? 14.539 19.828 -3.861 1 89.75 151 ARG B CA 1
ATOM 3853 C C . ARG B 1 151 ? 14.859 18.516 -4.57 1 89.75 151 ARG B C 1
ATOM 3855 O O . ARG B 1 151 ? 14 17.641 -4.672 1 89.75 151 ARG B O 1
ATOM 3862 N N . LYS B 1 152 ? 16.094 18.391 -4.996 1 85.56 152 LYS B N 1
ATOM 3863 C CA . LYS B 1 152 ? 16.5 17.172 -5.684 1 85.56 152 LYS B CA 1
ATOM 3864 C C . LYS B 1 152 ? 16.672 16.016 -4.695 1 85.56 152 LYS B C 1
ATOM 3866 O O . LYS B 1 152 ? 16.266 14.883 -4.977 1 85.56 152 LYS B O 1
ATOM 3871 N N . VAL B 1 153 ? 17.297 16.406 -3.582 1 89.06 153 VAL B N 1
ATOM 3872 C CA . VAL B 1 153 ? 17.578 15.367 -2.598 1 89.06 153 VAL B CA 1
ATOM 3873 C C . VAL B 1 153 ? 17.297 15.891 -1.193 1 89.06 153 VAL B C 1
ATOM 3875 O O . VAL B 1 153 ? 17.578 17.062 -0.892 1 89.06 153 VAL B O 1
ATOM 3878 N N . LEU B 1 154 ? 16.781 15.016 -0.358 1 93.56 154 LEU B N 1
ATOM 3879 C CA . LEU B 1 154 ? 16.547 15.352 1.042 1 93.56 154 LEU B CA 1
ATOM 3880 C C . LEU B 1 154 ? 17.75 14.977 1.898 1 93.56 154 LEU B C 1
ATOM 3882 O O . LEU B 1 154 ? 18.375 13.938 1.672 1 93.56 154 LEU B O 1
ATOM 3886 N N . LYS B 1 155 ? 18.047 15.766 2.859 1 94.06 155 LYS B N 1
ATOM 3887 C CA . LYS B 1 155 ? 19.156 15.516 3.771 1 94.06 155 LYS B CA 1
ATOM 3888 C C . LYS B 1 155 ? 18.75 14.539 4.875 1 94.06 155 LYS B C 1
ATOM 3890 O O . LYS B 1 155 ? 17.656 14.648 5.43 1 94.06 155 LYS B O 1
ATOM 3895 N N . PRO B 1 156 ? 19.672 13.539 5.109 1 96.44 156 PRO B N 1
ATOM 3896 C CA . PRO B 1 156 ? 19.391 12.711 6.281 1 96.44 156 PRO B CA 1
ATOM 3897 C C . PRO B 1 156 ? 19.422 13.5 7.586 1 96.44 156 PRO B C 1
ATOM 3899 O O . PRO B 1 156 ? 20.125 14.508 7.691 1 96.44 156 PRO B O 1
ATOM 3902 N N . ILE B 1 157 ? 18.719 13.039 8.594 1 97.31 157 ILE B N 1
ATOM 3903 C CA . ILE B 1 157 ? 18.625 13.812 9.828 1 97.31 157 ILE B CA 1
ATOM 3904 C C . ILE B 1 157 ? 19.047 12.938 11.008 1 97.31 157 ILE B C 1
ATOM 3906 O O . ILE B 1 157 ? 19 11.711 10.93 1 97.31 157 ILE B O 1
ATOM 3910 N N . GLN B 1 158 ? 19.547 13.57 12.039 1 97.38 158 GLN B N 1
ATOM 3911 C CA . GLN B 1 158 ? 19.797 13.016 13.359 1 97.38 158 GLN B CA 1
ATOM 3912 C C . GLN B 1 158 ? 19.109 13.828 14.453 1 97.38 158 GLN B C 1
ATOM 3914 O O . GLN B 1 158 ? 19.75 14.672 15.094 1 97.38 158 GLN B O 1
ATOM 3919 N N . LEU B 1 159 ? 17.859 13.547 14.664 1 97.25 159 LEU B N 1
ATOM 3920 C CA . LEU B 1 159 ? 17.078 14.258 15.672 1 97.25 159 LEU B CA 1
ATOM 3921 C C . LEU B 1 159 ? 16.797 13.367 16.875 1 97.25 159 LEU B C 1
ATOM 3923 O O . LEU B 1 159 ? 15.734 12.766 16.984 1 97.25 159 LEU B O 1
ATOM 3927 N N . THR B 1 160 ? 17.688 13.336 17.812 1 95.69 160 THR B N 1
ATOM 3928 C CA . THR B 1 160 ? 17.578 12.391 18.922 1 95.69 160 THR B CA 1
ATOM 3929 C C . THR B 1 160 ? 17.547 13.117 20.25 1 95.69 160 THR B C 1
ATOM 3931 O O . THR B 1 160 ? 17.375 12.5 21.297 1 95.69 160 THR B O 1
ATOM 3934 N N . ASP B 1 161 ? 17.688 14.406 20.219 1 93.94 161 ASP B N 1
ATOM 3935 C CA . ASP B 1 161 ? 17.641 15.219 21.438 1 93.94 161 ASP B CA 1
ATOM 3936 C C . ASP B 1 161 ? 16.5 16.234 21.359 1 93.94 161 ASP B C 1
ATOM 3938 O O . ASP B 1 161 ? 16.625 17.266 20.703 1 93.94 161 ASP B O 1
ATOM 3942 N N . PRO B 1 162 ? 15.508 16.031 22.094 1 92.25 162 PRO B N 1
ATOM 3943 C CA . PRO B 1 162 ? 14.375 16.953 22.031 1 92.25 162 PRO B CA 1
ATOM 3944 C C . PRO B 1 162 ? 14.695 18.312 22.641 1 92.25 162 PRO B C 1
ATOM 3946 O O . PRO B 1 162 ? 14.07 19.312 22.281 1 92.25 162 PRO B O 1
ATOM 3949 N N . GLY B 1 163 ? 15.609 18.312 23.562 1 92.88 163 GLY B N 1
ATOM 3950 C CA . GLY B 1 163 ? 15.93 19.562 24.25 1 92.88 163 GLY B CA 1
ATOM 3951 C C . GLY B 1 163 ? 14.914 19.938 25.312 1 92.88 163 GLY B C 1
ATOM 3952 O O . GLY B 1 163 ? 14.023 19.156 25.625 1 92.88 163 GLY B O 1
ATOM 3953 N N . LYS B 1 164 ? 15.109 21.125 25.922 1 94.19 164 LYS B N 1
ATOM 3954 C CA . LYS B 1 164 ? 14.211 21.672 26.938 1 94.19 164 LYS B CA 1
ATOM 3955 C C . LYS B 1 164 ? 13.312 22.75 26.328 1 94.19 164 LYS B C 1
ATOM 3957 O O . LYS B 1 164 ? 13.664 23.359 25.312 1 94.19 164 LYS B O 1
ATOM 3962 N N . ILE B 1 165 ? 12.188 22.922 26.953 1 96.44 165 ILE B N 1
ATOM 3963 C CA . ILE B 1 165 ? 11.289 23.953 26.469 1 96.44 165 ILE B CA 1
ATOM 3964 C C . ILE B 1 165 ? 11.891 25.344 26.719 1 96.44 165 ILE B C 1
ATOM 3966 O O . ILE B 1 165 ? 12.188 25.688 27.859 1 96.44 165 ILE B O 1
ATOM 3970 N N . LYS B 1 166 ? 12.055 26.062 25.656 1 96.62 166 LYS B N 1
ATOM 3971 C CA . LYS B 1 166 ? 12.664 27.391 25.688 1 96.62 166 LYS B CA 1
ATOM 3972 C C . LYS B 1 166 ? 11.609 28.469 25.844 1 96.62 166 LYS B C 1
ATOM 3974 O O . LYS B 1 166 ? 11.797 29.438 26.594 1 96.62 166 LYS B O 1
ATOM 3979 N N . ARG B 1 167 ? 10.594 28.344 25.141 1 98.25 167 ARG B N 1
ATOM 3980 C CA . ARG B 1 167 ? 9.531 29.344 25.141 1 98.25 167 ARG B CA 1
ATOM 3981 C C . ARG B 1 167 ? 8.25 28.781 24.531 1 98.25 167 ARG B C 1
ATOM 3983 O O . ARG B 1 167 ? 8.273 27.75 23.859 1 98.25 167 ARG B O 1
ATOM 3990 N N . ILE B 1 168 ? 7.16 29.516 24.797 1 98.62 168 ILE B N 1
ATOM 3991 C CA . ILE B 1 168 ? 5.863 29.172 24.234 1 98.62 168 ILE B CA 1
ATOM 3992 C C . ILE B 1 168 ? 5.289 30.359 23.469 1 98.62 168 ILE B C 1
ATOM 3994 O O . ILE B 1 168 ? 5.34 31.5 23.938 1 98.62 168 ILE B O 1
ATOM 3998 N N . ARG B 1 169 ? 4.938 30.109 22.297 1 98.38 169 ARG B N 1
ATOM 3999 C CA . ARG B 1 169 ? 4.223 31.094 21.484 1 98.38 169 ARG B CA 1
ATOM 4000 C C . ARG B 1 169 ? 2.83 30.578 21.109 1 98.38 169 ARG B C 1
ATOM 4002 O O . ARG B 1 169 ? 2.545 29.391 21.25 1 98.38 169 ARG B O 1
ATOM 4009 N N . GLY B 1 170 ? 1.997 31.547 20.719 1 98.31 170 GLY B N 1
ATOM 4010 C CA . GLY B 1 170 ? 0.656 31.125 20.328 1 98.31 170 GLY B CA 1
ATOM 4011 C C . GLY B 1 170 ? -0.067 32.156 19.484 1 98.31 170 GLY B C 1
ATOM 4012 O O . GLY B 1 170 ? 0.467 33.25 19.219 1 98.31 170 GLY B O 1
ATOM 4013 N N . MET B 1 171 ? -1.207 31.75 18.969 1 98.19 171 MET B N 1
ATOM 4014 C CA . MET B 1 171 ? -2.111 32.594 18.203 1 98.19 171 MET B CA 1
ATOM 4015 C C . MET B 1 171 ? -3.557 32.375 18.641 1 98.19 171 MET B C 1
ATOM 4017 O O . MET B 1 171 ? -4.121 31.312 18.438 1 98.19 171 MET B O 1
ATOM 4021 N N . ALA B 1 172 ? -4.094 33.406 19.312 1 98.5 172 ALA B N 1
ATOM 4022 C CA . ALA B 1 172 ? -5.523 33.438 19.609 1 98.5 172 ALA B CA 1
ATOM 4023 C C . ALA B 1 172 ? -6.285 34.219 18.547 1 98.5 172 ALA B C 1
ATOM 4025 O O . ALA B 1 172 ? -6 35.375 18.312 1 98.5 172 ALA B O 1
ATOM 4026 N N . TYR B 1 173 ? -7.219 33.594 17.938 1 97 173 TYR B N 1
ATOM 4027 C CA . TYR B 1 173 ? -7.934 34.25 16.844 1 97 173 TYR B CA 1
ATOM 4028 C C . TYR B 1 173 ? -9.422 34.344 17.156 1 97 173 TYR B C 1
ATOM 4030 O O . TYR B 1 173 ? -9.969 33.5 17.875 1 97 173 TYR B O 1
ATOM 4038 N N . SER B 1 174 ? -10.039 35.375 16.688 1 95.94 174 SER B N 1
ATOM 4039 C CA . SER B 1 174 ? -11.484 35.594 16.734 1 95.94 174 SER B CA 1
ATOM 4040 C C . SER B 1 174 ? -12.008 36.125 15.398 1 95.94 174 SER B C 1
ATOM 4042 O O . SER B 1 174 ? -11.469 37.062 14.844 1 95.94 174 SER B O 1
ATOM 4044 N N . VAL B 1 175 ? -12.961 35.469 14.867 1 95.06 175 VAL B N 1
ATOM 4045 C CA . VAL B 1 175 ? -13.523 35.781 13.562 1 95.06 175 VAL B CA 1
ATOM 4046 C C . VAL B 1 175 ? -15.008 36.125 13.711 1 95.06 175 VAL B C 1
ATOM 4048 O O . VAL B 1 175 ? -15.805 35.281 14.133 1 95.06 175 VAL B O 1
ATOM 4051 N N . ARG B 1 176 ? -15.422 37.312 13.367 1 93.94 176 ARG B N 1
ATOM 4052 C CA . ARG B 1 176 ? -16.797 37.812 13.375 1 93.94 176 ARG B CA 1
ATOM 4053 C C . ARG B 1 176 ? -17.406 37.719 14.773 1 93.94 176 ARG B C 1
ATOM 4055 O O . ARG B 1 176 ? -18.594 37.438 14.93 1 93.94 176 ARG B O 1
ATOM 4062 N N . VAL B 1 177 ? -16.641 37.75 15.766 1 93.44 177 VAL B N 1
ATOM 4063 C CA . VAL B 1 177 ? -17.047 37.844 17.156 1 93.44 177 VAL B CA 1
ATOM 4064 C C . VAL B 1 177 ? -16.266 38.969 17.844 1 93.44 177 VAL B C 1
ATOM 4066 O O . VAL B 1 177 ? -15.391 39.594 17.219 1 93.44 177 VAL B O 1
ATOM 4069 N N . SER B 1 178 ? -16.562 39.156 19.094 1 92.75 178 SER B N 1
ATOM 4070 C CA . SER B 1 178 ? -15.906 40.25 19.812 1 92.75 178 SER B CA 1
ATOM 4071 C C . SER B 1 178 ? -14.414 40 19.969 1 92.75 178 SER B C 1
ATOM 4073 O O . SER B 1 178 ? -14 38.844 20.219 1 92.75 178 SER B O 1
ATOM 4075 N N . PRO B 1 179 ? -13.609 41.031 19.719 1 92.56 179 PRO B N 1
ATOM 4076 C CA . PRO B 1 179 ? -12.164 40.906 19.953 1 92.56 179 PRO B CA 1
ATOM 4077 C C . PRO B 1 179 ? -11.836 40.469 21.375 1 92.56 179 PRO B C 1
ATOM 4079 O O . PRO B 1 179 ? -10.781 39.875 21.625 1 92.56 179 PRO B O 1
ATOM 4082 N N . GLN B 1 180 ? -12.75 40.75 22.281 1 95.12 180 GLN B N 1
ATOM 4083 C CA . GLN B 1 180 ? -12.562 40.406 23.688 1 95.12 180 GLN B CA 1
ATOM 4084 C C . GLN B 1 180 ? -12.43 38.875 23.859 1 95.12 180 GLN B C 1
ATOM 4086 O O . GLN B 1 180 ? -11.773 38.406 24.781 1 95.12 180 GLN B O 1
ATOM 4091 N N . MET B 1 181 ? -13.008 38.219 22.984 1 94.94 181 MET B N 1
ATOM 4092 C CA . MET B 1 181 ? -12.938 36.75 23.047 1 94.94 181 MET B CA 1
ATOM 4093 C C . MET B 1 181 ? -11.492 36.281 23.016 1 94.94 181 MET B C 1
ATOM 4095 O O . MET B 1 181 ? -11.086 35.406 23.812 1 94.94 181 MET B O 1
ATOM 4099 N N . ALA B 1 182 ? -10.719 36.844 22.109 1 96.56 182 ALA B N 1
ATOM 4100 C CA . ALA B 1 182 ? -9.312 36.438 21.984 1 96.56 182 ALA B CA 1
ATOM 4101 C C . ALA B 1 182 ? -8.523 36.781 23.234 1 96.56 182 ALA B C 1
ATOM 4103 O O . ALA B 1 182 ? -7.668 36.031 23.672 1 96.56 182 ALA B O 1
ATOM 4104 N N . ASN B 1 183 ? -8.828 37.906 23.812 1 97.25 183 ASN B N 1
ATOM 4105 C CA . ASN B 1 183 ? -8.133 38.312 25.031 1 97.25 183 ASN B CA 1
ATOM 4106 C C . ASN B 1 183 ? -8.422 37.406 26.203 1 97.25 183 ASN B C 1
ATOM 4108 O O . ASN B 1 183 ? -7.527 37.094 26.984 1 97.25 183 ASN B O 1
ATOM 4112 N N . ARG B 1 184 ? -9.656 37.062 26.266 1 97.94 184 ARG B N 1
ATOM 4113 C CA . ARG B 1 184 ? -10.062 36.156 27.328 1 97.94 184 ARG B CA 1
ATOM 4114 C C . ARG B 1 184 ? -9.359 34.812 27.188 1 97.94 184 ARG B C 1
ATOM 4116 O O . ARG B 1 184 ? -8.961 34.188 28.188 1 97.94 184 ARG B O 1
ATOM 4123 N N . ILE B 1 185 ? -9.195 34.344 26.016 1 98.5 185 ILE B N 1
ATOM 4124 C CA . ILE B 1 185 ? -8.5 33.094 25.719 1 98.5 185 ILE B CA 1
ATOM 4125 C C . ILE B 1 185 ? -7.035 33.219 26.141 1 98.5 185 ILE B C 1
ATOM 4127 O O . ILE B 1 185 ? -6.508 32.312 26.812 1 98.5 185 ILE B O 1
ATOM 4131 N N . VAL B 1 186 ? -6.418 34.344 25.781 1 98.5 186 VAL B N 1
ATOM 4132 C CA . VAL B 1 186 ? -5.012 34.562 26.094 1 98.5 186 VAL B CA 1
ATOM 4133 C C . VAL B 1 186 ? -4.797 34.531 27.609 1 98.5 186 VAL B C 1
ATOM 4135 O O . VAL B 1 186 ? -3.91 33.812 28.094 1 98.5 186 VAL B O 1
ATOM 4138 N N . ASP B 1 187 ? -5.66 35.219 28.281 1 98.38 187 ASP B N 1
ATOM 4139 C CA . ASP B 1 187 ? -5.531 35.312 29.734 1 98.38 187 ASP B CA 1
ATOM 4140 C C . ASP B 1 187 ? -5.684 33.938 30.391 1 98.38 187 ASP B C 1
ATOM 4142 O O . ASP B 1 187 ? -4.918 33.594 31.297 1 98.38 187 ASP B O 1
ATOM 4146 N N . SER B 1 188 ? -6.633 33.281 29.969 1 98.44 188 SER B N 1
ATOM 4147 C CA . SER B 1 188 ? -6.91 31.969 30.562 1 98.44 188 SER B CA 1
ATOM 4148 C C . SER B 1 188 ? -5.797 30.984 30.266 1 98.44 188 SER B C 1
ATOM 4150 O O . SER B 1 188 ? -5.422 30.172 31.125 1 98.44 188 SER B O 1
ATOM 4152 N N . ALA B 1 189 ? -5.273 30.938 29.047 1 98.69 189 ALA B N 1
ATOM 4153 C CA . ALA B 1 189 ? -4.168 30.062 28.688 1 98.69 189 ALA B CA 1
ATOM 4154 C C . ALA B 1 189 ? -2.92 30.375 29.5 1 98.69 189 ALA B C 1
ATOM 4156 O O . ALA B 1 189 ? -2.256 29.469 30.016 1 98.69 189 ALA B O 1
ATOM 4157 N N . ARG B 1 190 ? -2.633 31.625 29.656 1 98.12 190 ARG B N 1
ATOM 4158 C CA . ARG B 1 190 ? -1.457 32.094 30.391 1 98.12 190 ARG B CA 1
ATOM 4159 C C . ARG B 1 190 ? -1.569 31.734 31.875 1 98.12 190 ARG B C 1
ATOM 4161 O O . ARG B 1 190 ? -0.562 31.453 32.531 1 98.12 190 ARG B O 1
ATOM 4168 N N . SER B 1 191 ? -2.785 31.766 32.344 1 97.94 191 SER B N 1
ATOM 4169 C CA . SER B 1 191 ? -3 31.453 33.75 1 97.94 191 SER B CA 1
ATOM 4170 C C . SER B 1 191 ? -2.49 30.047 34.062 1 97.94 191 SER B C 1
ATOM 4172 O O . SER B 1 191 ? -2.084 29.781 35.219 1 97.94 191 SER B O 1
ATOM 4174 N N . ILE B 1 192 ? -2.51 29.219 33.156 1 98.25 192 ILE B N 1
ATOM 4175 C CA . ILE B 1 192 ? -2.039 27.844 33.344 1 98.25 192 ILE B CA 1
ATOM 4176 C C . ILE B 1 192 ? -0.552 27.766 33 1 98.25 192 ILE B C 1
ATOM 4178 O O . ILE B 1 192 ? 0.242 27.266 33.781 1 98.25 192 ILE B O 1
ATOM 4182 N N . LEU B 1 193 ? -0.131 28.297 31.906 1 98.38 193 LEU B N 1
ATOM 4183 C CA . LEU B 1 193 ? 1.189 28.078 31.328 1 98.38 193 LEU B CA 1
ATOM 4184 C C . LEU B 1 193 ? 2.26 28.828 32.094 1 98.38 193 LEU B C 1
ATOM 4186 O O . LEU B 1 193 ? 3.402 28.375 32.188 1 98.38 193 LEU B O 1
ATOM 4190 N N . ASN B 1 194 ? 1.873 29.906 32.688 1 97.5 194 ASN B N 1
ATOM 4191 C CA . ASN B 1 194 ? 2.832 30.734 33.406 1 97.5 194 ASN B CA 1
ATOM 4192 C C . ASN B 1 194 ? 3.35 30.031 34.688 1 97.5 194 ASN B C 1
ATOM 4194 O O . ASN B 1 194 ? 4.371 30.438 35.25 1 97.5 194 ASN B O 1
ATOM 4198 N N . LYS B 1 195 ? 2.674 29.062 35.062 1 96.62 195 LYS B N 1
ATOM 4199 C CA . LYS B 1 195 ? 3.129 28.281 36.219 1 96.62 195 LYS B CA 1
ATOM 4200 C C . LYS B 1 195 ? 4.359 27.453 35.875 1 96.62 195 LYS B C 1
ATOM 4202 O O . LYS B 1 195 ? 5.098 27.016 36.75 1 96.62 195 LYS B O 1
ATOM 4207 N N . PHE B 1 196 ? 4.617 27.297 34.656 1 95.06 196 PHE B N 1
ATOM 4208 C CA . PHE B 1 196 ? 5.656 26.344 34.25 1 95.06 196 PHE B CA 1
ATOM 4209 C C . PHE B 1 196 ? 6.816 27.078 33.594 1 95.06 196 PHE B C 1
ATOM 4211 O O . PHE B 1 196 ? 7.973 26.672 33.75 1 95.06 196 PHE B O 1
ATOM 4218 N N . ILE B 1 197 ? 6.508 28.109 32.875 1 95.25 197 ILE B N 1
ATOM 4219 C CA . ILE B 1 197 ? 7.555 28.828 32.156 1 95.25 197 ILE B CA 1
ATOM 4220 C C . ILE B 1 197 ? 7.172 30.297 32.031 1 95.25 197 ILE B C 1
ATOM 4222 O O . ILE B 1 197 ? 6.004 30.625 31.797 1 95.25 197 ILE B O 1
ATOM 4226 N N . PRO B 1 198 ? 8.094 31.156 32.094 1 94.94 198 PRO B N 1
ATOM 4227 C CA . PRO B 1 198 ? 7.781 32.594 32.094 1 94.94 198 PRO B CA 1
ATOM 4228 C C . PRO B 1 198 ? 7.68 33.156 30.672 1 94.94 198 PRO B C 1
ATOM 4230 O O . PRO B 1 198 ? 6.922 34.094 30.438 1 94.94 198 PRO B O 1
ATOM 4233 N N . ASP B 1 199 ? 8.453 32.656 29.719 1 97.56 199 ASP B N 1
ATOM 4234 C CA . ASP B 1 199 ? 8.508 33.25 28.375 1 97.56 199 ASP B CA 1
ATOM 4235 C C . ASP B 1 199 ? 7.359 32.75 27.5 1 97.56 199 ASP B C 1
ATOM 4237 O O . ASP B 1 199 ? 7.547 31.844 26.672 1 97.56 199 ASP B O 1
ATOM 4241 N N . ILE B 1 200 ? 6.27 33.344 27.734 1 98.12 200 ILE B N 1
ATOM 4242 C CA . ILE B 1 200 ? 5.062 33.031 26.984 1 98.12 200 ILE B CA 1
ATOM 4243 C C . ILE B 1 200 ? 4.559 34.25 26.25 1 98.12 200 ILE B C 1
ATOM 4245 O O . ILE B 1 200 ? 4.445 35.344 26.844 1 98.12 200 ILE B O 1
ATOM 4249 N N . TYR B 1 201 ? 4.32 34.156 25 1 98.19 201 TYR B N 1
ATOM 4250 C CA . TYR B 1 201 ? 3.693 35.25 24.25 1 98.19 201 TYR B CA 1
ATOM 4251 C C . TYR B 1 201 ? 2.637 34.688 23.297 1 98.19 201 TYR B C 1
ATOM 4253 O O . TYR B 1 201 ? 2.941 33.875 22.422 1 98.19 201 TYR B O 1
ATOM 4261 N N . ILE B 1 202 ? 1.431 35.156 23.469 1 98.31 202 ILE B N 1
ATOM 4262 C CA . ILE B 1 202 ? 0.317 34.75 22.609 1 98.31 202 ILE B CA 1
ATOM 4263 C C . ILE B 1 202 ? -0.198 35.938 21.828 1 98.31 202 ILE B C 1
ATOM 4265 O O . ILE B 1 202 ? -0.695 36.906 22.406 1 98.31 202 ILE B O 1
ATOM 4269 N N . TYR B 1 203 ? -0.075 35.812 20.531 1 97.5 203 TYR B N 1
ATOM 4270 C CA . TYR B 1 203 ? -0.579 36.875 19.656 1 97.5 203 TYR B CA 1
ATOM 4271 C C . TYR B 1 203 ? -2.096 36.781 19.531 1 97.5 203 TYR B C 1
ATOM 4273 O O . TYR B 1 203 ? -2.691 35.75 19.734 1 97.5 203 TYR B O 1
ATOM 4281 N N . THR B 1 204 ? -2.693 37.906 19.219 1 96.75 204 THR B N 1
ATOM 4282 C CA . THR B 1 204 ? -4.125 37.969 18.953 1 96.75 204 THR B CA 1
ATOM 4283 C C . THR B 1 204 ? -4.387 38.375 17.5 1 96.75 204 THR B C 1
ATOM 4285 O O . THR B 1 204 ? -3.715 39.281 16.969 1 96.75 204 THR B O 1
ATOM 4288 N N . ASP B 1 205 ? -5.199 37.625 16.875 1 94.56 205 ASP B N 1
ATOM 4289 C CA . ASP B 1 205 ? -5.617 37.906 15.508 1 94.56 205 ASP B CA 1
ATOM 4290 C C . ASP B 1 205 ? -7.133 38.094 15.414 1 94.56 205 ASP B C 1
ATOM 4292 O O . ASP B 1 205 ? -7.871 37.094 15.383 1 94.56 205 ASP B O 1
ATOM 4296 N N . HIS B 1 206 ? -7.566 39.312 15.328 1 93.56 206 HIS B N 1
ATOM 4297 C CA . HIS B 1 206 ? -8.992 39.594 15.211 1 93.56 206 HIS B CA 1
ATOM 4298 C C . HIS B 1 206 ? -9.352 40.031 13.797 1 93.56 206 HIS B C 1
ATOM 4300 O O . HIS B 1 206 ? -8.82 41.031 13.297 1 93.56 206 HIS B O 1
ATOM 4306 N N . MET B 1 207 ? -10.188 39.281 13.18 1 88.69 207 MET B N 1
ATOM 4307 C CA . MET B 1 207 ? -10.57 39.562 11.805 1 88.69 207 MET B CA 1
ATOM 4308 C C . MET B 1 207 ? -12.047 39.938 11.719 1 88.69 207 MET B C 1
ATOM 4310 O O . MET B 1 207 ? -12.898 39.281 12.32 1 88.69 207 MET B O 1
ATOM 4314 N N . LYS B 1 208 ? -12.273 41.062 11.008 1 85.19 208 LYS B N 1
ATOM 4315 C CA . LYS B 1 208 ? -13.641 41.531 10.797 1 85.19 208 LYS B CA 1
ATOM 4316 C C . LYS B 1 208 ? -13.836 42.031 9.359 1 85.19 208 LYS B C 1
ATOM 4318 O O . LYS B 1 208 ? -12.859 42.188 8.617 1 85.19 208 LYS B O 1
ATOM 4323 N N . GLY B 1 209 ? -15.023 42.094 8.961 1 83.06 209 GLY B N 1
ATOM 4324 C CA . GLY B 1 209 ? -15.367 42.625 7.656 1 83.06 209 GLY B CA 1
ATOM 4325 C C . GLY B 1 209 ? -14.914 41.75 6.504 1 83.06 209 GLY B C 1
ATOM 4326 O O . GLY B 1 209 ? -15.164 40.562 6.492 1 83.06 209 GLY B O 1
ATOM 4327 N N . VAL B 1 210 ? -14.195 42.344 5.586 1 79.81 210 VAL B N 1
ATOM 4328 C CA . VAL B 1 210 ? -13.828 41.688 4.324 1 79.81 210 VAL B CA 1
ATOM 4329 C C . VAL B 1 210 ? -12.703 40.688 4.562 1 79.81 210 VAL B C 1
ATOM 4331 O O . VAL B 1 210 ? -12.555 39.719 3.805 1 79.81 210 VAL B O 1
ATOM 4334 N N . ASN B 1 211 ? -12.086 40.906 5.617 1 82 211 ASN B N 1
ATOM 4335 C CA . ASN B 1 211 ? -10.945 40.062 5.906 1 82 211 ASN B CA 1
ATOM 4336 C C . ASN B 1 211 ? -11.367 38.812 6.719 1 82 211 ASN B C 1
ATOM 4338 O O . ASN B 1 211 ? -10.523 38 7.094 1 82 211 ASN B O 1
ATOM 4342 N N . SER B 1 212 ? -12.633 38.844 6.961 1 88.19 212 SER B N 1
ATOM 4343 C CA . SER B 1 212 ? -13.141 37.719 7.727 1 88.19 212 SER B CA 1
ATOM 4344 C C . SER B 1 212 ? -13.914 36.75 6.836 1 88.19 212 SER B C 1
ATOM 4346 O O . SER B 1 212 ? -14.484 37.156 5.824 1 88.19 212 SER B O 1
ATOM 4348 N N . GLY B 1 213 ? -13.914 35.469 7.141 1 92.44 213 GLY B N 1
ATOM 4349 C CA . GLY B 1 213 ? -14.703 34.469 6.438 1 92.44 213 GLY B CA 1
ATOM 4350 C C . GLY B 1 213 ? -16.203 34.656 6.629 1 92.44 213 GLY B C 1
ATOM 4351 O O . GLY B 1 213 ? -16.672 35.75 6.879 1 92.44 213 GLY B O 1
ATOM 4352 N N . LYS B 1 214 ? -16.859 33.625 6.422 1 94.62 214 LYS B N 1
ATOM 4353 C CA . LYS B 1 214 ? -18.312 33.719 6.316 1 94.62 214 LYS B CA 1
ATOM 4354 C C . LYS B 1 214 ? -18.984 33.281 7.617 1 94.62 214 LYS B C 1
ATOM 4356 O O . LYS B 1 214 ? -20.203 33.406 7.773 1 94.62 214 LYS B O 1
ATOM 4361 N N . SER B 1 215 ? -18.219 32.75 8.562 1 95.25 215 SER B N 1
ATOM 4362 C CA . SER B 1 215 ? -18.797 32.219 9.789 1 95.25 215 SER B CA 1
ATOM 4363 C C . SER B 1 215 ? -18.047 32.719 11.023 1 95.25 215 SER B C 1
ATOM 4365 O O . SER B 1 215 ? -16.844 32.969 10.961 1 95.25 215 SER B O 1
ATOM 4367 N N . PRO B 1 216 ? -18.766 32.906 12.078 1 94.94 216 PRO B N 1
ATOM 4368 C CA . PRO B 1 216 ? -18.094 33.312 13.32 1 94.94 216 PRO B CA 1
ATOM 4369 C C . PRO B 1 216 ? -17.359 32.156 13.984 1 94.94 216 PRO B C 1
ATOM 4371 O O . PRO B 1 216 ? -17.719 30.984 13.75 1 94.94 216 PRO B O 1
ATOM 4374 N N . GLY B 1 217 ? -16.391 32.469 14.781 1 95.25 217 GLY B N 1
ATOM 4375 C CA . GLY B 1 217 ? -15.656 31.453 15.539 1 95.25 217 GLY B CA 1
ATOM 4376 C C . GLY B 1 217 ? -14.406 32 16.188 1 95.25 217 GLY B C 1
ATOM 4377 O O . GLY B 1 217 ? -14.039 33.156 15.969 1 95.25 217 GLY B O 1
ATOM 4378 N N . PHE B 1 218 ? -13.844 31.266 17.078 1 96.62 218 PHE B N 1
ATOM 4379 C CA . PHE B 1 218 ? -12.594 31.625 17.734 1 96.62 218 PHE B CA 1
ATOM 4380 C C . PHE B 1 218 ? -11.797 30.375 18.094 1 96.62 218 PHE B C 1
ATOM 4382 O O . PHE B 1 218 ? -12.32 29.25 18.047 1 96.62 218 PHE B O 1
ATOM 4389 N N . GLY B 1 219 ? -10.539 30.578 18.391 1 97.81 219 GLY B N 1
ATOM 4390 C CA . GLY B 1 219 ? -9.688 29.453 18.734 1 97.81 219 GLY B CA 1
ATOM 4391 C C . GLY B 1 219 ? -8.297 29.859 19.172 1 97.81 219 GLY B C 1
ATOM 4392 O O . GLY B 1 219 ? -8.016 31.047 19.328 1 97.81 219 GLY B O 1
ATOM 4393 N N . LEU B 1 220 ? -7.512 28.859 19.484 1 98.62 220 LEU B N 1
ATOM 4394 C CA . LEU B 1 220 ? -6.164 29.062 20.016 1 98.62 220 LEU B CA 1
ATOM 4395 C C . LEU B 1 220 ? -5.215 27.984 19.5 1 98.62 220 LEU B C 1
ATOM 4397 O O . LEU B 1 220 ? -5.57 26.812 19.469 1 98.62 220 LEU B O 1
ATOM 4401 N N . SER B 1 221 ? -4.125 28.422 18.969 1 98.56 221 SER B N 1
ATOM 4402 C CA . SER B 1 221 ? -3.004 27.531 18.703 1 98.56 221 SER B CA 1
ATOM 4403 C C . SER B 1 221 ? -1.787 27.906 19.547 1 98.56 221 SER B C 1
ATOM 4405 O O . SER B 1 221 ? -1.458 29.078 19.688 1 98.56 221 SER B O 1
ATOM 4407 N N . LEU B 1 222 ? -1.201 26.922 20.172 1 98.75 222 LEU B N 1
ATOM 4408 C CA . LEU B 1 222 ? -0.017 27.094 21 1 98.75 222 LEU B CA 1
ATOM 4409 C C . LEU B 1 222 ? 1.149 26.266 20.469 1 98.75 222 LEU B C 1
ATOM 4411 O O . LEU B 1 222 ? 0.952 25.156 19.953 1 98.75 222 LEU B O 1
ATOM 4415 N N . VAL B 1 223 ? 2.354 26.797 20.594 1 98.62 223 VAL B N 1
ATOM 4416 C CA . VAL B 1 223 ? 3.553 26.094 20.141 1 98.62 223 VAL B CA 1
ATOM 4417 C C . VAL B 1 223 ? 4.668 26.25 21.172 1 98.62 223 VAL B C 1
ATOM 4419 O O . VAL B 1 223 ? 5.004 27.375 21.562 1 98.62 223 VAL B O 1
ATOM 4422 N N . ALA B 1 224 ? 5.18 25.203 21.625 1 98.5 224 ALA B N 1
ATOM 4423 C CA . ALA B 1 224 ? 6.355 25.188 22.484 1 98.5 224 ALA B CA 1
ATOM 4424 C C . ALA B 1 224 ? 7.629 24.953 21.688 1 98.5 224 ALA B C 1
ATOM 4426 O O . ALA B 1 224 ? 7.73 23.969 20.938 1 98.5 224 ALA B O 1
ATOM 4427 N N . GLU B 1 225 ? 8.508 25.828 21.812 1 97.88 225 GLU B N 1
ATOM 4428 C CA . GLU B 1 225 ? 9.805 25.703 21.156 1 97.88 225 GLU B CA 1
ATOM 4429 C C . GLU B 1 225 ? 10.875 25.188 22.125 1 97.88 225 GLU B C 1
ATOM 4431 O O . GLU B 1 225 ? 10.969 25.672 23.25 1 97.88 225 GLU B O 1
ATOM 4436 N N . THR B 1 226 ? 11.648 24.219 21.703 1 96.94 226 THR B N 1
ATOM 4437 C CA . THR B 1 226 ? 12.703 23.688 22.547 1 96.94 226 THR B CA 1
ATOM 4438 C C . THR B 1 226 ? 14.055 24.297 22.188 1 96.94 226 THR B C 1
ATOM 4440 O O . THR B 1 226 ? 14.188 24.969 21.156 1 96.94 226 THR B O 1
ATOM 4443 N N . THR B 1 227 ? 15.07 24.016 22.953 1 96.38 227 THR B N 1
ATOM 4444 C CA . THR B 1 227 ? 16.422 24.516 22.75 1 96.38 227 THR B CA 1
ATOM 4445 C C . THR B 1 227 ? 17.062 23.812 21.547 1 96.38 227 THR B C 1
ATOM 4447 O O . THR B 1 227 ? 18.031 24.328 20.969 1 96.38 227 THR B O 1
ATOM 4450 N N . SER B 1 228 ? 16.562 22.719 21.141 1 94.94 228 SER B N 1
ATOM 4451 C CA . SER B 1 228 ? 17.109 21.938 20.031 1 94.94 228 SER B CA 1
ATOM 4452 C C . SER B 1 228 ? 16.391 22.25 18.734 1 94.94 228 SER B C 1
ATOM 4454 O O . SER B 1 228 ? 16.656 21.609 17.703 1 94.94 228 SER B O 1
ATOM 4456 N N . GLY B 1 229 ? 15.445 23.125 18.75 1 93.38 229 GLY B N 1
ATOM 4457 C CA . GLY B 1 229 ? 14.766 23.516 17.531 1 93.38 229 GLY B CA 1
ATOM 4458 C C . GLY B 1 229 ? 13.547 22.672 17.234 1 93.38 229 GLY B C 1
ATOM 4459 O O . GLY B 1 229 ? 13.109 22.594 16.078 1 93.38 229 GLY B O 1
ATOM 4460 N N . THR B 1 230 ? 13.047 22 18.234 1 95 230 THR B N 1
ATOM 4461 C CA . THR B 1 230 ? 11.812 21.219 18.109 1 95 230 THR B CA 1
ATOM 4462 C C . THR B 1 230 ? 10.602 22.078 18.453 1 95 230 THR B C 1
ATOM 4464 O O . THR B 1 230 ? 10.648 22.875 19.391 1 95 230 THR B O 1
ATOM 4467 N N . PHE B 1 231 ? 9.562 21.891 17.719 1 97.88 231 PHE B N 1
ATOM 4468 C CA . PHE B 1 231 ? 8.312 22.594 17.969 1 97.88 231 PHE B CA 1
ATOM 4469 C C . PHE B 1 231 ? 7.188 21.625 18.297 1 97.88 231 PHE B C 1
ATOM 4471 O O . PHE B 1 231 ? 6.895 20.719 17.5 1 97.88 231 PHE B O 1
ATOM 4478 N N . LEU B 1 232 ? 6.586 21.766 19.438 1 97.81 232 LEU B N 1
ATOM 4479 C CA . LEU B 1 232 ? 5.434 20.969 19.875 1 97.81 232 LEU B CA 1
ATOM 4480 C C . LEU B 1 232 ? 4.176 21.844 19.922 1 97.81 232 LEU B C 1
ATOM 4482 O O . LEU B 1 232 ? 4.215 22.969 20.438 1 97.81 232 LEU B O 1
ATOM 4486 N N . SER B 1 233 ? 3.107 21.297 19.406 1 98.19 233 SER B N 1
ATOM 4487 C CA . SER B 1 233 ? 1.97 22.188 19.266 1 98.19 233 SER B CA 1
ATOM 4488 C C . SER B 1 233 ? 0.698 21.578 19.828 1 98.19 233 SER B C 1
ATOM 4490 O O . SER B 1 233 ? 0.632 20.359 20.031 1 98.19 233 SER B O 1
ATOM 4492 N N . ALA B 1 234 ? -0.239 22.406 20.094 1 98.19 234 ALA B N 1
ATOM 4493 C CA . ALA B 1 234 ? -1.619 22.094 20.453 1 98.19 234 ALA B CA 1
ATOM 4494 C C . ALA B 1 234 ? -2.576 23.188 19.984 1 98.19 234 ALA B C 1
ATOM 4496 O O . ALA B 1 234 ? -2.184 24.344 19.844 1 98.19 234 ALA B O 1
ATOM 4497 N N . GLU B 1 235 ? -3.785 22.766 19.734 1 98.38 235 GLU B N 1
ATOM 4498 C CA . GLU B 1 235 ? -4.75 23.75 19.266 1 98.38 235 GLU B CA 1
ATOM 4499 C C . GLU B 1 235 ? -6.176 23.344 19.625 1 98.38 235 GLU B C 1
ATOM 4501 O O . GLU B 1 235 ? -6.453 22.156 19.859 1 98.38 235 GLU B O 1
ATOM 4506 N N . LEU B 1 236 ? -7.004 24.312 19.766 1 97.81 236 LEU B N 1
ATOM 4507 C CA . LEU B 1 236 ? -8.438 24.125 19.984 1 97.81 236 LEU B CA 1
ATOM 4508 C C . LEU B 1 236 ? -9.242 25.219 19.281 1 97.81 236 LEU B C 1
ATOM 4510 O O . LEU B 1 236 ? -8.805 26.359 19.203 1 97.81 236 LEU B O 1
ATOM 4514 N N . ALA B 1 237 ? -10.344 24.859 18.75 1 96.94 237 ALA B N 1
ATOM 4515 C CA . ALA B 1 237 ? -11.25 25.797 18.094 1 96.94 237 ALA B CA 1
ATOM 4516 C C . ALA B 1 237 ? -12.656 25.688 18.672 1 96.94 237 ALA B C 1
ATOM 4518 O O . ALA B 1 237 ? -13.039 24.656 19.219 1 96.94 237 ALA B O 1
ATOM 4519 N N . SER B 1 238 ? -13.359 26.75 18.578 1 95.88 238 SER B N 1
ATOM 4520 C CA . SER B 1 238 ? -14.758 26.766 19.016 1 95.88 238 SER B CA 1
ATOM 4521 C C . SER B 1 238 ? -15.625 25.906 18.109 1 95.88 238 SER B C 1
ATOM 4523 O O . SER B 1 238 ? -15.203 25.516 17.016 1 95.88 238 SER B O 1
ATOM 4525 N N . ASN B 1 239 ? -16.797 25.594 18.625 1 94.38 239 ASN B N 1
ATOM 4526 C CA . ASN B 1 239 ? -17.75 24.844 17.812 1 94.38 239 ASN B CA 1
ATOM 4527 C C . ASN B 1 239 ? -18.281 25.688 16.641 1 94.38 239 ASN B C 1
ATOM 4529 O O . ASN B 1 239 ? -18.422 26.906 16.781 1 94.38 239 ASN B O 1
ATOM 4533 N N . PRO B 1 240 ? -18.484 24.984 15.555 1 92.19 240 PRO B N 1
ATOM 4534 C CA . PRO B 1 240 ? -19.109 25.734 14.469 1 92.19 240 PRO B CA 1
ATOM 4535 C C . PRO B 1 240 ? -20.453 26.359 14.875 1 92.19 240 PRO B C 1
ATOM 4537 O O . PRO B 1 240 ? -21.156 25.797 15.719 1 92.19 240 PRO B O 1
ATOM 4540 N N . GLN B 1 241 ? -20.656 27.406 14.195 1 88.25 241 GLN B N 1
ATOM 4541 C CA . GLN B 1 241 ? -21.906 28.109 14.5 1 88.25 241 GLN B CA 1
ATOM 4542 C C . GLN B 1 241 ? -23.109 27.188 14.367 1 88.25 241 GLN B C 1
ATOM 4544 O O . GLN B 1 241 ? -23.266 26.5 13.352 1 88.25 241 GLN B O 1
ATOM 4549 N N . GLY B 1 242 ? -23.828 27.172 15.32 1 85.62 242 GLY B N 1
ATOM 4550 C CA . GLY B 1 242 ? -25.062 26.406 15.297 1 85.62 242 GLY B CA 1
ATOM 4551 C C . GLY B 1 242 ? -24.875 24.938 15.672 1 85.62 242 GLY B C 1
ATOM 4552 O O . GLY B 1 242 ? -25.812 24.156 15.625 1 85.62 242 GLY B O 1
ATOM 4553 N N . GLN B 1 243 ? -23.688 24.562 15.93 1 86.19 243 GLN B N 1
ATOM 4554 C CA . GLN B 1 243 ? -23.422 23.172 16.234 1 86.19 243 GLN B CA 1
ATOM 4555 C C . GLN B 1 243 ? -22.797 23.016 17.625 1 86.19 243 GLN B C 1
ATOM 4557 O O . GLN B 1 243 ? -21.797 23.656 17.922 1 86.19 243 GLN B O 1
ATOM 4562 N N . GLY B 1 244 ? -23.391 22.188 18.391 1 84.31 244 GLY B N 1
ATOM 4563 C CA . GLY B 1 244 ? -22.828 21.859 19.688 1 84.31 244 GLY B CA 1
ATOM 4564 C C . GLY B 1 244 ? -23.062 22.922 20.734 1 84.31 244 GLY B C 1
ATOM 4565 O O . GLY B 1 244 ? -23.797 23.875 20.5 1 84.31 244 GLY B O 1
ATOM 4566 N N . ALA B 1 245 ? -22.531 22.719 21.938 1 85.31 245 ALA B N 1
ATOM 4567 C CA . ALA B 1 245 ? -22.656 23.641 23.062 1 85.31 245 ALA B CA 1
ATOM 4568 C C . ALA B 1 245 ? -21.672 24.812 22.938 1 85.31 245 ALA B C 1
ATOM 4570 O O . ALA B 1 245 ? -20.625 24.688 22.297 1 85.31 245 ALA B O 1
ATOM 4571 N N . ALA B 1 246 ? -22.141 25.953 23.422 1 85 246 ALA B N 1
ATOM 4572 C CA . ALA B 1 246 ? -21.281 27.141 23.406 1 85 246 ALA B CA 1
ATOM 4573 C C . ALA B 1 246 ? -20 26.891 24.188 1 85 246 ALA B C 1
ATOM 4575 O O . ALA B 1 246 ? -20.031 26.312 25.281 1 85 246 ALA B O 1
ATOM 4576 N N . VAL B 1 247 ? -18.906 27.188 23.625 1 90.31 247 VAL B N 1
ATOM 4577 C CA . VAL B 1 247 ? -17.594 27.062 24.266 1 90.31 247 VAL B CA 1
ATOM 4578 C C . VAL B 1 247 ? -17.188 28.422 24.859 1 90.31 247 VAL B C 1
ATOM 4580 O O . VAL B 1 247 ? -17.188 29.438 24.156 1 90.31 247 VAL B O 1
ATOM 4583 N N . LEU B 1 248 ? -16.938 28.391 26.141 1 94.62 248 LEU B N 1
ATOM 4584 C CA . LEU B 1 248 ? -16.438 29.609 26.781 1 94.62 248 LEU B CA 1
ATOM 4585 C C . LEU B 1 248 ? -14.961 29.828 26.438 1 94.62 248 LEU B C 1
ATOM 4587 O O . LEU B 1 248 ? -14.164 28.891 26.469 1 94.62 248 LEU B O 1
ATOM 4591 N N . PRO B 1 249 ? -14.656 31.062 26.109 1 96.88 249 PRO B N 1
ATOM 4592 C CA . PRO B 1 249 ? -13.258 31.359 25.766 1 96.88 249 PRO B CA 1
ATOM 4593 C C . PRO B 1 249 ? -12.289 30.938 26.875 1 96.88 249 PRO B C 1
ATOM 4595 O O . PRO B 1 249 ? -11.18 30.469 26.578 1 96.88 249 PRO B O 1
ATOM 4598 N N . GLU B 1 250 ? -12.711 31.141 28.125 1 97.94 250 GLU B N 1
ATOM 4599 C CA . GLU B 1 250 ? -11.859 30.781 29.25 1 97.94 250 GLU B CA 1
ATOM 4600 C C . GLU B 1 250 ? -11.562 29.281 29.266 1 97.94 250 GLU B C 1
ATOM 4602 O O . GLU B 1 250 ? -10.422 28.859 29.469 1 97.94 250 GLU B O 1
ATOM 4607 N N . ASP B 1 251 ? -12.555 28.562 29.031 1 97.62 251 ASP B N 1
ATOM 4608 C CA . ASP B 1 251 ? -12.391 27.125 29 1 97.62 251 ASP B CA 1
ATOM 4609 C C . ASP B 1 251 ? -11.516 26.688 27.812 1 97.62 251 ASP B C 1
ATOM 4611 O O . ASP B 1 251 ? -10.688 25.797 27.953 1 97.62 251 ASP B O 1
ATOM 4615 N N . LEU B 1 252 ? -11.742 27.297 26.75 1 98.06 252 LEU B N 1
ATOM 4616 C CA . LEU B 1 252 ? -10.953 26.984 25.562 1 98.06 252 LEU B CA 1
ATOM 4617 C C . LEU B 1 252 ? -9.477 27.25 25.797 1 98.06 252 LEU B C 1
ATOM 4619 O O . LEU B 1 252 ? -8.625 26.422 25.469 1 98.06 252 LEU B O 1
ATOM 4623 N N . GLY B 1 253 ? -9.164 28.406 26.375 1 98.5 253 GLY B N 1
ATOM 4624 C CA . GLY B 1 253 ? -7.785 28.75 26.688 1 98.5 253 GLY B CA 1
ATOM 4625 C C . GLY B 1 253 ? -7.125 27.781 27.641 1 98.5 253 GLY B C 1
ATOM 4626 O O . GLY B 1 253 ? -6.012 27.312 27.391 1 98.5 253 GLY B O 1
ATOM 4627 N N . ARG B 1 254 ? -7.859 27.422 28.688 1 98.38 254 ARG B N 1
ATOM 4628 C CA . ARG B 1 254 ? -7.324 26.5 29.688 1 98.38 254 ARG B CA 1
ATOM 4629 C C . ARG B 1 254 ? -7.109 25.109 29.094 1 98.38 254 ARG B C 1
ATOM 4631 O O . ARG B 1 254 ? -6.062 24.5 29.297 1 98.38 254 ARG B O 1
ATOM 4638 N N . ASN B 1 255 ? -8.109 24.688 28.422 1 98.25 255 ASN B N 1
ATOM 4639 C CA . ASN B 1 255 ? -8.039 23.359 27.844 1 98.25 255 ASN B CA 1
ATOM 4640 C C . ASN B 1 255 ? -6.914 23.25 26.812 1 98.25 255 ASN B C 1
ATOM 4642 O O . ASN B 1 255 ? -6.234 22.219 26.75 1 98.25 255 ASN B O 1
ATOM 4646 N N . CYS B 1 256 ? -6.746 24.281 26.016 1 98.69 256 CYS B N 1
ATOM 4647 C CA . CYS B 1 256 ? -5.668 24.266 25.047 1 98.69 256 CYS B CA 1
ATOM 4648 C C . CYS B 1 256 ? -4.305 24.234 25.719 1 98.69 256 CYS B C 1
ATOM 4650 O O . CYS B 1 256 ? -3.391 23.562 25.266 1 98.69 256 CYS B O 1
ATOM 4652 N N . ALA B 1 257 ? -4.184 24.984 26.766 1 98.69 257 ALA B N 1
ATOM 4653 C CA . ALA B 1 257 ? -2.947 24.984 27.547 1 98.69 257 ALA B CA 1
ATOM 4654 C C . ALA B 1 257 ? -2.633 23.594 28.078 1 98.69 257 ALA B C 1
ATOM 4656 O O . ALA B 1 257 ? -1.49 23.141 28 1 98.69 257 ALA B O 1
ATOM 4657 N N . TRP B 1 258 ? -3.643 22.969 28.562 1 98.38 258 TRP B N 1
ATOM 4658 C CA . TRP B 1 258 ? -3.465 21.609 29.062 1 98.38 258 TRP B CA 1
ATOM 4659 C C . TRP B 1 258 ? -3.053 20.656 27.953 1 98.38 258 TRP B C 1
ATOM 4661 O O . TRP B 1 258 ? -2.236 19.75 28.172 1 98.38 258 TRP B O 1
ATOM 4671 N N . LEU B 1 259 ? -3.643 20.812 26.844 1 98.19 259 LEU B N 1
ATOM 4672 C CA . LEU B 1 259 ? -3.287 19.984 25.703 1 98.19 259 LEU B CA 1
ATOM 4673 C C . LEU B 1 259 ? -1.82 20.172 25.328 1 98.19 259 LEU B C 1
ATOM 4675 O O . LEU B 1 259 ? -1.144 19.203 24.953 1 98.19 259 LEU B O 1
ATOM 4679 N N . LEU B 1 260 ? -1.393 21.391 25.375 1 98.5 260 LEU B N 1
ATOM 4680 C CA . LEU B 1 260 ? 0.014 21.641 25.078 1 98.5 260 LEU B CA 1
ATOM 4681 C C . LEU B 1 260 ? 0.915 20.953 26.094 1 98.5 260 LEU B C 1
ATOM 4683 O O . LEU B 1 260 ? 1.94 20.375 25.734 1 98.5 260 LEU B O 1
ATOM 4687 N N . LEU B 1 261 ? 0.527 21.031 27.359 1 97.69 261 LEU B N 1
ATOM 4688 C CA . LEU B 1 261 ? 1.31 20.375 28.406 1 97.69 261 LEU B CA 1
ATOM 4689 C C . LEU B 1 261 ? 1.347 18.859 28.203 1 97.69 261 LEU B C 1
ATOM 4691 O O . LEU B 1 261 ? 2.373 18.234 28.438 1 97.69 261 LEU B O 1
ATOM 4695 N N . GLU B 1 262 ? 0.285 18.359 27.781 1 96.62 262 GLU B N 1
ATOM 4696 C CA . GLU B 1 262 ? 0.252 16.938 27.453 1 96.62 262 GLU B CA 1
ATOM 4697 C C . GLU B 1 262 ? 1.211 16.609 26.312 1 96.62 262 GLU B C 1
ATOM 4699 O O . GLU B 1 262 ? 1.9 15.594 26.344 1 96.62 262 GLU B O 1
ATOM 4704 N N . GLU B 1 263 ? 1.18 17.438 25.297 1 96.81 263 GLU B N 1
ATOM 4705 C CA . GLU B 1 263 ? 2.08 17.25 24.172 1 96.81 263 GLU B CA 1
ATOM 4706 C C . GLU B 1 263 ? 3.541 17.328 24.609 1 96.81 263 GLU B C 1
ATOM 4708 O O . GLU B 1 263 ? 4.379 16.547 24.125 1 96.81 263 GLU B O 1
ATOM 4713 N N . ILE B 1 264 ? 3.795 18.234 25.453 1 96.19 264 ILE B N 1
ATOM 4714 C CA . ILE B 1 264 ? 5.141 18.391 25.984 1 96.19 264 ILE B CA 1
ATOM 4715 C C . ILE B 1 264 ? 5.531 17.141 26.766 1 96.19 264 ILE B C 1
ATOM 4717 O O . ILE B 1 264 ? 6.672 16.672 26.688 1 96.19 264 ILE B O 1
ATOM 4721 N N . TYR B 1 265 ? 4.578 16.609 27.469 1 94.62 265 TYR B N 1
ATOM 4722 C CA . TYR B 1 265 ? 4.809 15.391 28.234 1 94.62 265 TYR B CA 1
ATOM 4723 C C . TYR B 1 265 ? 5.133 14.219 27.312 1 94.62 265 TYR B C 1
ATOM 4725 O O . TYR B 1 265 ? 6.016 13.414 27.609 1 94.62 265 TYR B O 1
ATOM 4733 N N . ARG B 1 266 ? 4.375 14.055 26.234 1 93.56 266 ARG B N 1
ATOM 4734 C CA . ARG B 1 266 ? 4.656 13.008 25.266 1 93.56 266 ARG B CA 1
ATOM 4735 C C . ARG B 1 266 ? 6.062 13.164 24.688 1 93.56 266 ARG B C 1
ATOM 4737 O O . ARG B 1 266 ? 6.781 12.18 24.516 1 93.56 266 ARG B O 1
ATOM 4744 N N . GLY B 1 267 ? 6.371 14.414 24.328 1 92.88 267 GLY B N 1
ATOM 4745 C CA . GLY B 1 267 ? 7.73 14.773 23.953 1 92.88 267 GLY B CA 1
ATOM 4746 C C . GLY B 1 267 ? 8.117 14.297 22.562 1 92.88 267 GLY B C 1
ATOM 4747 O O . GLY B 1 267 ? 7.258 14.133 21.703 1 92.88 267 GLY B O 1
ATOM 4748 N N . GLY B 1 268 ? 9.477 14.117 22.422 1 94.62 268 GLY B N 1
ATOM 4749 C CA . GLY B 1 268 ? 10.023 13.773 21.109 1 94.62 268 GLY B CA 1
ATOM 4750 C C . GLY B 1 268 ? 10.57 14.969 20.359 1 94.62 268 GLY B C 1
ATOM 4751 O O . GLY B 1 268 ? 10.453 16.109 20.828 1 94.62 268 GLY B O 1
ATOM 4752 N N . CYS B 1 269 ? 11.172 14.688 19.281 1 97.31 269 CYS B N 1
ATOM 4753 C CA . CYS B 1 269 ? 11.789 15.734 18.484 1 97.31 269 CYS B CA 1
ATOM 4754 C C . CYS B 1 269 ? 10.836 16.234 17.406 1 97.31 269 CYS B C 1
ATOM 4756 O O . CYS B 1 269 ? 11.141 17.188 16.688 1 97.31 269 CYS B O 1
ATOM 4758 N N . VAL B 1 270 ? 9.711 15.594 17.234 1 97.25 270 VAL B N 1
ATOM 4759 C CA . VAL B 1 270 ? 8.641 15.969 16.312 1 97.25 270 VAL B CA 1
ATOM 4760 C C . VAL B 1 270 ? 7.293 15.859 17.031 1 97.25 270 VAL B C 1
ATOM 4762 O O . VAL B 1 270 ? 7.055 14.906 17.781 1 97.25 270 VAL B O 1
ATOM 4765 N N . ASP B 1 271 ? 6.5 16.844 16.859 1 95.75 271 ASP B N 1
ATOM 4766 C CA . ASP B 1 271 ? 5.203 16.797 17.531 1 95.75 271 ASP B CA 1
ATOM 4767 C C . ASP B 1 271 ? 4.332 15.672 16.969 1 95.75 271 ASP B C 1
ATOM 4769 O O . ASP B 1 271 ? 4.605 15.156 15.883 1 95.75 271 ASP B O 1
ATOM 4773 N N . SER B 1 272 ? 3.26 15.344 17.609 1 94.31 272 SER B N 1
ATOM 4774 C CA . SER B 1 272 ? 2.385 14.227 17.25 1 94.31 272 SER B CA 1
ATOM 4775 C C . SER B 1 272 ? 1.763 14.43 15.875 1 94.31 272 SER B C 1
ATOM 4777 O O . SER B 1 272 ? 1.544 13.461 15.141 1 94.31 272 SER B O 1
ATOM 4779 N N . THR B 1 273 ? 1.519 15.625 15.477 1 93.5 273 THR B N 1
ATOM 4780 C CA . THR B 1 273 ? 0.832 15.945 14.234 1 93.5 273 THR B CA 1
ATOM 4781 C C . THR B 1 273 ? 1.723 15.648 13.031 1 93.5 273 THR B C 1
ATOM 4783 O O . THR B 1 273 ? 1.229 15.289 11.961 1 93.5 273 THR B O 1
ATOM 4786 N N . ASN B 1 274 ? 3.014 15.727 13.242 1 96.44 274 ASN B N 1
ATOM 4787 C CA . ASN B 1 274 ? 3.92 15.68 12.102 1 96.44 274 ASN B CA 1
ATOM 4788 C C . ASN B 1 274 ? 4.75 14.398 12.094 1 96.44 274 ASN B C 1
ATOM 4790 O O . ASN B 1 274 ? 5.719 14.281 11.344 1 96.44 274 ASN B O 1
ATOM 4794 N N . GLN B 1 275 ? 4.453 13.484 12.914 1 96.94 275 GLN B N 1
ATOM 4795 C CA . GLN B 1 275 ? 5.227 12.25 12.961 1 96.94 275 GLN B CA 1
ATOM 4796 C C . GLN B 1 275 ? 5.297 11.594 11.586 1 96.94 275 GLN B C 1
ATOM 4798 O O . GLN B 1 275 ? 6.379 11.219 11.117 1 96.94 275 GLN B O 1
ATOM 4803 N N . SER B 1 276 ? 4.152 11.453 10.945 1 96.12 276 SER B N 1
ATOM 4804 C CA . SER B 1 276 ? 4.07 10.781 9.648 1 96.12 276 SER B CA 1
ATOM 4805 C C . SER B 1 276 ? 4.867 11.531 8.586 1 96.12 276 SER B C 1
ATOM 4807 O O . SER B 1 276 ? 5.52 10.906 7.742 1 96.12 276 SER B O 1
ATOM 4809 N N . LEU B 1 277 ? 4.793 12.844 8.664 1 96.88 277 LEU B N 1
ATOM 4810 C CA . LEU B 1 277 ? 5.555 13.656 7.723 1 96.88 277 LEU B CA 1
ATOM 4811 C C . LEU B 1 277 ? 7.051 13.414 7.879 1 96.88 277 LEU B C 1
ATOM 4813 O O . LEU B 1 277 ? 7.762 13.242 6.883 1 96.88 277 LEU B O 1
ATOM 4817 N N . ALA B 1 278 ? 7.508 13.383 9.062 1 98 278 ALA B N 1
ATOM 4818 C CA . ALA B 1 278 ? 8.914 13.117 9.336 1 98 278 ALA B CA 1
ATOM 4819 C C . ALA B 1 278 ? 9.336 11.758 8.789 1 98 278 ALA B C 1
ATOM 4821 O O . ALA B 1 278 ? 10.375 11.648 8.125 1 98 278 ALA B O 1
ATOM 4822 N N . LEU B 1 279 ? 8.555 10.82 9.023 1 97.81 279 LEU B N 1
ATOM 4823 C CA . LEU B 1 279 ? 8.867 9.453 8.602 1 97.81 279 LEU B CA 1
ATOM 4824 C C . LEU B 1 279 ? 8.883 9.344 7.086 1 97.81 279 LEU B C 1
ATOM 4826 O O . LEU B 1 279 ? 9.711 8.625 6.516 1 97.81 279 LEU B O 1
ATOM 4830 N N . LEU B 1 280 ? 7.977 9.977 6.461 1 96.94 280 LEU B N 1
ATOM 4831 C CA . LEU B 1 280 ? 7.949 10 5 1 96.94 280 LEU B CA 1
ATOM 4832 C C . LEU B 1 280 ? 9.227 10.617 4.445 1 96.94 280 LEU B C 1
ATOM 4834 O O . LEU B 1 280 ? 9.844 10.07 3.533 1 96.94 280 LEU B O 1
ATOM 4838 N N . LEU B 1 281 ? 9.594 11.734 5.008 1 97.19 281 LEU B N 1
ATOM 4839 C CA . LEU B 1 281 ? 10.766 12.453 4.52 1 97.19 281 LEU B CA 1
ATOM 4840 C C . LEU B 1 281 ? 12.039 11.641 4.754 1 97.19 281 LEU B C 1
ATOM 4842 O O . LEU B 1 281 ? 12.945 11.641 3.922 1 97.19 281 LEU B O 1
ATOM 4846 N N . MET B 1 282 ? 12.062 10.977 5.875 1 97.81 282 MET B N 1
ATOM 4847 C CA . MET B 1 282 ? 13.172 10.07 6.129 1 97.81 282 MET B CA 1
ATOM 4848 C C . MET B 1 282 ? 13.234 8.977 5.07 1 97.81 282 MET B C 1
ATOM 4850 O O . MET B 1 282 ? 14.312 8.641 4.574 1 97.81 282 MET B O 1
ATOM 4854 N N . THR B 1 283 ? 12.078 8.461 4.754 1 96.19 283 THR B N 1
ATOM 4855 C CA . THR B 1 283 ? 11.969 7.375 3.787 1 96.19 283 THR B CA 1
ATOM 4856 C C . THR B 1 283 ? 12.453 7.824 2.41 1 96.19 283 THR B C 1
ATOM 4858 O O . THR B 1 283 ? 13.219 7.117 1.753 1 96.19 283 THR B O 1
ATOM 4861 N N . LEU B 1 284 ? 12.078 9 2.006 1 93.94 284 LEU B N 1
ATOM 4862 C CA . LEU B 1 284 ? 12.367 9.508 0.668 1 93.94 284 LEU B CA 1
ATOM 4863 C C . LEU B 1 284 ? 13.758 10.141 0.616 1 93.94 284 LEU B C 1
ATOM 4865 O O . LEU B 1 284 ? 14.195 10.602 -0.441 1 93.94 284 LEU B O 1
ATOM 4869 N N . GLY B 1 285 ? 14.438 10.172 1.706 1 93.56 285 GLY B N 1
ATOM 4870 C CA . GLY B 1 285 ? 15.742 10.797 1.791 1 93.56 285 GLY B CA 1
ATOM 4871 C C . GLY B 1 285 ? 16.844 9.984 1.116 1 93.56 285 GLY B C 1
ATOM 4872 O O . GLY B 1 285 ? 16.562 8.93 0.547 1 93.56 285 GLY B O 1
ATOM 4873 N N . GLN B 1 286 ? 18.031 10.547 1.193 1 92.06 286 GLN B N 1
ATOM 4874 C CA . GLN B 1 286 ? 19.203 9.883 0.631 1 92.06 286 GLN B CA 1
ATOM 4875 C C . GLN B 1 286 ? 19.453 8.539 1.301 1 92.06 286 GLN B C 1
ATOM 4877 O O . GLN B 1 286 ? 19 8.297 2.418 1 92.06 286 GLN B O 1
ATOM 4882 N N . GLN B 1 287 ? 20.172 7.711 0.527 1 91.62 287 GLN B N 1
ATOM 4883 C CA . GLN B 1 287 ? 20.5 6.398 1.073 1 91.62 287 GLN B CA 1
ATOM 4884 C C . GLN B 1 287 ? 21.547 6.512 2.188 1 91.62 287 GLN B C 1
ATOM 4886 O O . GLN B 1 287 ? 22.672 6.047 2.041 1 91.62 287 GLN B O 1
ATOM 4891 N N . ASP B 1 288 ? 21.156 7.09 3.229 1 95.19 288 ASP B N 1
ATOM 4892 C CA . ASP B 1 288 ? 21.922 7.312 4.457 1 95.19 288 ASP B CA 1
ATOM 4893 C C . ASP B 1 288 ? 21.031 7.141 5.688 1 95.19 288 ASP B C 1
ATOM 4895 O O . ASP B 1 288 ? 19.797 7.195 5.59 1 95.19 288 ASP B O 1
ATOM 4899 N N . VAL B 1 289 ? 21.641 6.93 6.801 1 97.06 289 VAL B N 1
ATOM 4900 C CA . VAL B 1 289 ? 20.906 6.629 8.023 1 97.06 289 VAL B CA 1
ATOM 4901 C C . VAL B 1 289 ? 20.297 7.91 8.578 1 97.06 289 VAL B C 1
ATOM 4903 O O . VAL B 1 289 ? 20.969 8.93 8.703 1 97.06 289 VAL B O 1
ATOM 4906 N N . SER B 1 290 ? 19.031 7.875 8.852 1 98.06 290 SER B N 1
ATOM 4907 C CA . SER B 1 290 ? 18.328 8.93 9.57 1 98.06 290 SER B CA 1
ATOM 4908 C C . SER B 1 290 ? 17.75 8.406 10.883 1 98.06 290 SER B C 1
ATOM 4910 O O . SER B 1 290 ? 17.328 7.25 10.969 1 98.06 290 SER B O 1
ATOM 4912 N N . LYS B 1 291 ? 17.75 9.25 11.906 1 98.25 291 LYS B N 1
ATOM 4913 C CA . LYS B 1 291 ? 17.203 8.922 13.219 1 98.25 291 LYS B CA 1
ATOM 4914 C C . LYS B 1 291 ? 16.297 10.039 13.734 1 98.25 291 LYS B C 1
ATOM 4916 O O . LYS B 1 291 ? 16.609 11.227 13.547 1 98.25 291 LYS B O 1
ATOM 4921 N N . VAL B 1 292 ? 15.25 9.641 14.367 1 98.25 292 VAL B N 1
ATOM 4922 C CA . VAL B 1 292 ? 14.383 10.633 14.992 1 98.25 292 VAL B CA 1
ATOM 4923 C C . VAL B 1 292 ? 13.766 10.055 16.266 1 98.25 292 VAL B C 1
ATOM 4925 O O . VAL B 1 292 ? 13.312 8.906 16.266 1 98.25 292 VAL B O 1
ATOM 4928 N N . LEU B 1 293 ? 13.859 10.781 17.312 1 97.56 293 LEU B N 1
ATOM 4929 C CA . LEU B 1 293 ? 13.203 10.422 18.562 1 97.56 293 LEU B CA 1
ATOM 4930 C C . LEU B 1 293 ? 11.781 10.977 18.625 1 97.56 293 LEU B C 1
ATOM 4932 O O . LEU B 1 293 ? 11.586 12.195 18.578 1 97.56 293 LEU B O 1
ATOM 4936 N N . LEU B 1 294 ? 10.828 10.078 18.703 1 97.19 294 LEU B N 1
ATOM 4937 C CA . LEU B 1 294 ? 9.43 10.477 18.734 1 97.19 294 LEU B CA 1
ATOM 4938 C C . LEU B 1 294 ? 8.789 10.141 20.078 1 97.19 294 LEU B C 1
ATOM 4940 O O . LEU B 1 294 ? 9.328 9.336 20.844 1 97.19 294 LEU B O 1
ATOM 4944 N N . GLY B 1 295 ? 7.715 10.883 20.391 1 95.56 295 GLY B N 1
ATOM 4945 C CA . GLY B 1 295 ? 6.844 10.383 21.453 1 95.56 295 GLY B CA 1
ATOM 4946 C C . GLY B 1 295 ? 6.09 9.125 21.062 1 95.56 295 GLY B C 1
ATOM 4947 O O . GLY B 1 295 ? 6.355 8.539 20.016 1 95.56 295 GLY B O 1
ATOM 4948 N N . PRO B 1 296 ? 5.152 8.773 21.922 1 94.25 296 PRO B N 1
ATOM 4949 C CA . PRO B 1 296 ? 4.336 7.617 21.547 1 94.25 296 PRO B CA 1
ATOM 4950 C C . PRO B 1 296 ? 3.721 7.758 20.156 1 94.25 296 PRO B C 1
ATOM 4952 O O . PRO B 1 296 ? 3.217 8.828 19.797 1 94.25 296 PRO B O 1
ATOM 4955 N N . LEU B 1 297 ? 3.795 6.711 19.438 1 94 297 LEU B N 1
ATOM 4956 C CA . LEU B 1 297 ? 3.26 6.75 18.078 1 94 297 LEU B CA 1
ATOM 4957 C C . LEU B 1 297 ? 1.735 6.785 18.094 1 94 297 LEU B C 1
ATOM 4959 O O . LEU B 1 297 ? 1.101 6.023 18.828 1 94 297 LEU B O 1
ATOM 4963 N N . SER B 1 298 ? 1.239 7.688 17.328 1 89.69 298 SER B N 1
ATOM 4964 C CA . SER B 1 298 ? -0.211 7.707 17.172 1 89.69 298 SER B CA 1
ATOM 4965 C C . SER B 1 298 ? -0.692 6.531 16.328 1 89.69 298 SER B C 1
ATOM 4967 O O . SER B 1 298 ? 0.084 5.945 15.57 1 89.69 298 SER B O 1
ATOM 4969 N N . PRO B 1 299 ? -1.972 6.133 16.438 1 85.75 299 PRO B N 1
ATOM 4970 C CA . PRO B 1 299 ? -2.525 5.098 15.57 1 85.75 299 PRO B CA 1
ATOM 4971 C C . PRO B 1 299 ? -2.363 5.43 14.086 1 85.75 299 PRO B C 1
ATOM 4973 O O . PRO B 1 299 ? -2.107 4.539 13.273 1 85.75 299 PRO B O 1
ATOM 4976 N N . TYR B 1 300 ? -2.52 6.645 13.812 1 87 300 TYR B N 1
ATOM 4977 C CA . TYR B 1 300 ? -2.328 7.098 12.438 1 87 300 TYR B CA 1
ATOM 4978 C C . TYR B 1 300 ? -0.903 6.828 11.969 1 87 300 TYR B C 1
ATOM 4980 O O . TYR B 1 300 ? -0.69 6.355 10.852 1 87 300 TYR B O 1
ATOM 4988 N N . THR B 1 301 ? 0.001 7.098 12.781 1 92.75 301 THR B N 1
ATOM 4989 C CA . THR B 1 301 ? 1.404 6.918 12.422 1 92.75 301 THR B CA 1
ATOM 4990 C C . THR B 1 301 ? 1.732 5.441 12.242 1 92.75 301 THR B C 1
ATOM 4992 O O . THR B 1 301 ? 2.5 5.078 11.344 1 92.75 301 THR B O 1
ATOM 4995 N N . ILE B 1 302 ? 1.168 4.648 13.023 1 89.88 302 ILE B N 1
ATOM 4996 C CA . ILE B 1 302 ? 1.389 3.209 12.922 1 89.88 302 ILE B CA 1
ATOM 4997 C C . ILE B 1 302 ? 0.895 2.709 11.562 1 89.88 302 ILE B C 1
ATOM 4999 O O . ILE B 1 302 ? 1.595 1.96 10.875 1 89.88 302 ILE B O 1
ATOM 5003 N N . GLU B 1 303 ? -0.278 3.125 11.258 1 84.88 303 GLU B N 1
ATOM 5004 C CA . GLU B 1 303 ? -0.826 2.752 9.953 1 84.88 303 GLU B CA 1
ATOM 5005 C C . GLU B 1 303 ? 0.009 3.33 8.812 1 84.88 303 GLU B C 1
ATOM 5007 O O . GLU B 1 303 ? 0.189 2.686 7.781 1 84.88 303 GLU B O 1
ATOM 5012 N N . PHE B 1 304 ? 0.477 4.449 9.047 1 90.88 304 PHE B N 1
ATOM 5013 C CA . PHE B 1 304 ? 1.3 5.129 8.055 1 90.88 304 PHE B CA 1
ATOM 5014 C C . PHE B 1 304 ? 2.586 4.352 7.797 1 90.88 304 PHE B C 1
ATOM 5016 O O . PHE B 1 304 ? 3.035 4.246 6.652 1 90.88 304 PHE B O 1
ATOM 5023 N N . LEU B 1 305 ? 3.123 3.781 8.852 1 92 305 LEU B N 1
ATOM 5024 C CA . LEU B 1 305 ? 4.336 2.975 8.75 1 92 305 LEU B CA 1
ATOM 5025 C C . LEU B 1 305 ? 4.09 1.736 7.895 1 92 305 LEU B C 1
ATOM 5027 O O . LEU B 1 305 ? 4.961 1.332 7.121 1 92 305 LEU B O 1
ATOM 5031 N N . ARG B 1 306 ? 3 1.229 8.055 1 84.88 306 ARG B N 1
ATOM 5032 C CA . ARG B 1 306 ? 2.643 0.069 7.242 1 84.88 306 ARG B CA 1
ATOM 5033 C C . ARG B 1 306 ? 2.561 0.437 5.766 1 84.88 306 ARG B C 1
ATOM 5035 O O . ARG B 1 306 ? 2.98 -0.339 4.902 1 84.88 306 ARG B O 1
ATOM 5042 N N . HIS B 1 307 ? 2.047 1.548 5.488 1 85.38 307 HIS B N 1
ATOM 5043 C CA . HIS B 1 307 ? 1.977 2.029 4.113 1 85.38 307 HIS B CA 1
ATOM 5044 C C . HIS B 1 307 ? 3.369 2.275 3.543 1 85.38 307 HIS B C 1
ATOM 5046 O O . HIS B 1 307 ? 3.637 1.955 2.383 1 85.38 307 HIS B O 1
ATOM 5052 N N . LEU B 1 308 ? 4.191 2.828 4.34 1 90.12 308 LEU B N 1
ATOM 5053 C CA . LEU B 1 308 ? 5.559 3.074 3.896 1 90.12 308 LEU B CA 1
ATOM 5054 C C . LEU B 1 308 ? 6.246 1.772 3.504 1 90.12 308 LEU B C 1
ATOM 5056 O O . LEU B 1 308 ? 6.957 1.721 2.498 1 90.12 308 LEU B O 1
ATOM 5060 N N . LYS B 1 309 ? 6.047 0.8 4.266 1 86.56 309 LYS B N 1
ATOM 5061 C CA . LYS B 1 309 ? 6.625 -0.507 3.967 1 86.56 309 LYS B CA 1
ATOM 5062 C C . LYS B 1 309 ? 6.059 -1.075 2.67 1 86.56 309 LYS B C 1
ATOM 5064 O O . LYS B 1 309 ? 6.805 -1.584 1.831 1 86.56 309 LYS B O 1
ATOM 5069 N N . SER B 1 310 ? 4.785 -0.943 2.568 1 77.75 310 SER B N 1
ATOM 5070 C CA . SER B 1 310 ? 4.109 -1.546 1.424 1 77.75 310 SER B CA 1
ATOM 5071 C C . SER B 1 310 ? 4.48 -0.839 0.125 1 77.75 310 SER B C 1
ATOM 5073 O O . SER B 1 310 ? 4.68 -1.486 -0.905 1 77.75 310 SER B O 1
ATOM 5075 N N . PHE B 1 311 ? 4.621 0.442 0.127 1 79.31 311 PHE B N 1
ATOM 5076 C CA . PHE B 1 311 ? 4.82 1.207 -1.098 1 79.31 311 PHE B CA 1
ATOM 5077 C C . PHE B 1 311 ? 6.305 1.355 -1.407 1 79.31 311 PHE B C 1
ATOM 5079 O O . PHE B 1 311 ? 6.699 1.417 -2.574 1 79.31 311 PHE B O 1
ATOM 5086 N N . PHE B 1 312 ? 7.098 1.386 -0.363 1 83.81 312 PHE B N 1
ATOM 5087 C CA . PHE B 1 312 ? 8.492 1.72 -0.609 1 83.81 312 PHE B CA 1
ATOM 5088 C C . PHE B 1 312 ? 9.414 0.615 -0.102 1 83.81 312 PHE B C 1
ATOM 5090 O O . PHE B 1 312 ? 10.633 0.724 -0.2 1 83.81 312 PHE B O 1
ATOM 5097 N N . GLN B 1 313 ? 8.867 -0.416 0.484 1 79.38 313 GLN B N 1
ATOM 5098 C CA . GLN B 1 313 ? 9.617 -1.565 0.985 1 79.38 313 GLN B CA 1
ATOM 5099 C C . GLN B 1 313 ? 10.664 -1.138 2.008 1 79.38 313 GLN B C 1
ATOM 5101 O O . GLN B 1 313 ? 11.812 -1.586 1.955 1 79.38 313 GLN B O 1
ATOM 5106 N N . ILE B 1 314 ? 10.297 -0.243 2.854 1 87.94 314 ILE B N 1
ATOM 5107 C CA . ILE B 1 314 ? 11.227 0.243 3.873 1 87.94 314 ILE B CA 1
ATOM 5108 C C . ILE B 1 314 ? 10.758 -0.214 5.254 1 87.94 314 ILE B C 1
ATOM 5110 O O . ILE B 1 314 ? 9.555 -0.291 5.512 1 87.94 314 ILE B O 1
ATOM 5114 N N . MET B 1 315 ? 11.719 -0.616 6.035 1 89.81 315 MET B N 1
ATOM 5115 C CA . MET B 1 315 ? 11.445 -0.981 7.422 1 89.81 315 MET B CA 1
ATOM 5116 C C . MET B 1 315 ? 12.188 -0.067 8.383 1 89.81 315 MET B C 1
ATOM 5118 O O . MET B 1 315 ? 13.383 0.194 8.203 1 89.81 315 MET B O 1
ATOM 5122 N N . PHE B 1 316 ? 11.492 0.414 9.375 1 95.94 316 PHE B N 1
ATOM 5123 C CA . PHE B 1 316 ? 12.102 1.226 10.422 1 95.94 316 PHE B CA 1
ATOM 5124 C C . PHE B 1 316 ? 12.539 0.357 11.594 1 95.94 316 PHE B C 1
ATOM 5126 O O . PHE B 1 316 ? 11.828 -0.569 11.992 1 95.94 316 PHE B O 1
ATOM 5133 N N . LYS B 1 317 ? 13.758 0.532 12.07 1 97.12 317 LYS B N 1
ATOM 5134 C CA . LYS B 1 317 ? 14.117 0.014 13.391 1 97.12 317 LYS B CA 1
ATOM 5135 C C . LYS B 1 317 ? 13.469 0.836 14.5 1 97.12 317 LYS B C 1
ATOM 5137 O O . LYS B 1 317 ? 13.688 2.047 14.586 1 97.12 317 LYS B O 1
ATOM 5142 N N . ILE B 1 318 ? 12.68 0.212 15.305 1 95.75 318 ILE B N 1
ATOM 5143 C CA . ILE B 1 318 ? 11.93 0.892 16.344 1 95.75 318 ILE B CA 1
ATOM 5144 C C . ILE B 1 318 ? 12.453 0.467 17.719 1 95.75 318 ILE B C 1
ATOM 5146 O O . ILE B 1 318 ? 12.422 -0.718 18.062 1 95.75 318 ILE B O 1
ATOM 5150 N N . GLU B 1 319 ? 12.953 1.381 18.422 1 95.31 319 GLU B N 1
ATOM 5151 C CA . GLU B 1 319 ? 13.461 1.119 19.766 1 95.31 319 GLU B CA 1
ATOM 5152 C C . GLU B 1 319 ? 12.734 1.966 20.812 1 95.31 319 GLU B C 1
ATOM 5154 O O . GLU B 1 319 ? 12.734 3.195 20.734 1 95.31 319 GLU B O 1
ATOM 5159 N N . THR B 1 320 ? 12.172 1.261 21.719 1 91.62 320 THR B N 1
ATOM 5160 C CA . THR B 1 320 ? 11.531 1.988 22.812 1 91.62 320 THR B CA 1
ATOM 5161 C C . THR B 1 320 ? 12.57 2.477 23.812 1 91.62 320 THR B C 1
ATOM 5163 O O . THR B 1 320 ? 13.453 1.718 24.219 1 91.62 320 THR B O 1
ATOM 5166 N N . LYS B 1 321 ? 12.539 3.652 24.062 1 85.5 321 LYS B N 1
ATOM 5167 C CA . LYS B 1 321 ? 13.406 4.254 25.078 1 85.5 321 LYS B CA 1
ATOM 5168 C C . LYS B 1 321 ? 12.602 4.648 26.328 1 85.5 321 LYS B C 1
ATOM 5170 O O . LYS B 1 321 ? 11.906 5.66 26.312 1 85.5 321 LYS B O 1
ATOM 5175 N N . PRO B 1 322 ? 12.742 3.617 27.234 1 77.06 322 PRO B N 1
ATOM 5176 C CA . PRO B 1 322 ? 11.992 3.947 28.453 1 77.06 322 PRO B CA 1
ATOM 5177 C C . PRO B 1 322 ? 12.523 5.203 29.141 1 77.06 322 PRO B C 1
ATOM 5179 O O . PRO B 1 322 ? 13.719 5.488 29.078 1 77.06 322 PRO B O 1
ATOM 5182 N N . CYS B 1 323 ? 11.711 6.012 29.359 1 65.94 323 CYS B N 1
ATOM 5183 C CA . CYS B 1 323 ? 12.117 7.195 30.109 1 65.94 323 CYS B CA 1
ATOM 5184 C C . CYS B 1 323 ? 12.609 6.812 31.5 1 65.94 323 CYS B C 1
ATOM 5186 O O . CYS B 1 323 ? 11.914 6.113 32.25 1 65.94 323 CYS B O 1
ATOM 5188 N N . GLY B 1 324 ? 13.898 6.129 31.578 1 53.97 324 GLY B N 1
ATOM 5189 C CA . GLY B 1 324 ? 14.367 5.812 32.906 1 53.97 324 GLY B CA 1
ATOM 5190 C C . GLY B 1 324 ? 13.625 6.582 34 1 53.97 324 GLY B C 1
ATOM 5191 O O . GLY B 1 324 ? 12.594 7.199 33.719 1 53.97 324 GLY B O 1
ATOM 5192 N N . GLU B 1 325 ? 14.484 6.727 35.094 1 49.59 325 GLU B N 1
ATOM 5193 C CA . GLU B 1 325 ? 14.016 7.348 36.312 1 49.59 325 GLU B CA 1
ATOM 5194 C C . GLU B 1 325 ? 13.188 8.594 36.031 1 49.59 325 GLU B C 1
ATOM 5196 O O . GLU B 1 325 ? 11.953 8.555 36.062 1 49.59 325 GLU B O 1
ATOM 5201 N N . GLU B 1 326 ? 13.641 10.008 36.438 1 45.34 326 GLU B N 1
ATOM 5202 C CA . GLU B 1 326 ? 13.203 11.352 36.812 1 45.34 326 GLU B CA 1
ATOM 5203 C C . GLU B 1 326 ? 12.781 12.148 35.594 1 45.34 326 GLU B C 1
ATOM 5205 O O . GLU B 1 326 ? 13.539 12.25 34.625 1 45.34 326 GLU B O 1
ATOM 5210 N N . LEU B 1 327 ? 11.586 12.992 35.438 1 54.25 327 LEU B N 1
ATOM 5211 C CA . LEU B 1 327 ? 10.773 14.141 35.031 1 54.25 327 LEU B CA 1
ATOM 5212 C C . LEU B 1 327 ? 10.82 14.352 33.531 1 54.25 327 LEU B C 1
ATOM 5214 O O . LEU B 1 327 ? 10.703 15.484 33.062 1 54.25 327 LEU B O 1
ATOM 5218 N N . LYS B 1 328 ? 11.242 13.211 32.719 1 60.09 328 LYS B N 1
ATOM 5219 C CA . LYS B 1 328 ? 11.461 13.688 31.359 1 60.09 328 LYS B CA 1
ATOM 5220 C C . LYS B 1 328 ? 10.312 13.289 30.438 1 60.09 328 LYS B C 1
ATOM 5222 O O . LYS B 1 328 ? 10.492 13.172 29.234 1 60.09 328 LYS B O 1
ATOM 5227 N N . GLY B 1 329 ? 9.141 12.945 31 1 72.94 329 GLY B N 1
ATOM 5228 C CA . GLY B 1 329 ? 7.977 12.789 30.141 1 72.94 329 GLY B CA 1
ATOM 5229 C C . GLY B 1 329 ? 7.66 11.336 29.828 1 72.94 329 GLY B C 1
ATOM 5230 O O . GLY B 1 329 ? 8 10.445 30.609 1 72.94 329 GLY B O 1
ATOM 5231 N N . GLY B 1 330 ? 6.812 11.008 28.922 1 81.94 330 GLY B N 1
ATOM 5232 C CA . GLY B 1 330 ? 6.359 9.68 28.547 1 81.94 330 GLY B CA 1
ATOM 5233 C C . GLY B 1 330 ? 7.402 8.883 27.797 1 81.94 330 GLY B C 1
ATOM 5234 O O . GLY B 1 330 ? 8.5 9.375 27.531 1 81.94 330 GLY B O 1
ATOM 5235 N N . ASP B 1 331 ? 7.184 7.648 27.656 1 88.12 331 ASP B N 1
ATOM 5236 C CA . ASP B 1 331 ? 8.062 6.777 26.891 1 88.12 331 ASP B CA 1
ATOM 5237 C C . ASP B 1 331 ? 8.273 7.32 25.469 1 88.12 331 ASP B C 1
ATOM 5239 O O . ASP B 1 331 ? 7.359 7.895 24.875 1 88.12 331 ASP B O 1
ATOM 5243 N N . LYS B 1 332 ? 9.5 7.23 25.078 1 93.75 332 LYS B N 1
ATOM 5244 C CA . LYS B 1 332 ? 9.836 7.699 23.734 1 93.75 332 LYS B CA 1
ATOM 5245 C C . LYS B 1 332 ? 10.18 6.531 22.812 1 93.75 332 LYS B C 1
ATOM 5247 O O . LYS B 1 332 ? 10.352 5.398 23.281 1 93.75 332 LYS B O 1
ATOM 5252 N N . VAL B 1 333 ? 10.141 6.801 21.562 1 96.12 333 VAL B N 1
ATOM 5253 C CA . VAL B 1 333 ? 10.43 5.785 20.547 1 96.12 333 VAL B CA 1
ATOM 5254 C C . VAL B 1 333 ? 11.484 6.312 19.578 1 96.12 333 VAL B C 1
ATOM 5256 O O . VAL B 1 333 ? 11.289 7.352 18.953 1 96.12 333 VAL B O 1
ATOM 5259 N N . LEU B 1 334 ? 12.602 5.613 19.5 1 97.5 334 LEU B N 1
ATOM 5260 C CA . LEU B 1 334 ? 13.641 5.973 18.547 1 97.5 334 LEU B CA 1
ATOM 5261 C C . LEU B 1 334 ? 13.422 5.262 17.219 1 97.5 334 LEU B C 1
ATOM 5263 O O . LEU B 1 334 ? 13.391 4.031 17.156 1 97.5 334 LEU B O 1
ATOM 5267 N N . MET B 1 335 ? 13.242 6.031 16.172 1 98.19 335 MET B N 1
ATOM 5268 C CA . MET B 1 335 ? 13.039 5.504 14.82 1 98.19 335 MET B CA 1
ATOM 5269 C C . MET B 1 335 ? 14.305 5.652 13.984 1 98.19 335 MET B C 1
ATOM 5271 O O . MET B 1 335 ? 14.883 6.738 13.906 1 98.19 335 MET B O 1
ATOM 5275 N N . THR B 1 336 ? 14.719 4.562 13.352 1 98.38 336 THR B N 1
ATOM 5276 C CA . THR B 1 336 ? 15.906 4.574 12.5 1 98.38 336 THR B CA 1
ATOM 5277 C C . THR B 1 336 ? 15.617 3.924 11.148 1 98.38 336 THR B C 1
ATOM 5279 O O . THR B 1 336 ? 14.938 2.898 11.086 1 98.38 336 THR B O 1
ATOM 5282 N N . CYS B 1 337 ? 16.047 4.543 10.047 1 97.31 337 CYS B N 1
ATOM 5283 C CA . CYS B 1 337 ? 15.922 3.912 8.742 1 97.31 337 CYS B CA 1
ATOM 5284 C C . CYS B 1 337 ? 16.969 4.441 7.773 1 97.31 337 CYS B C 1
ATOM 5286 O O . CYS B 1 337 ? 17.672 5.418 8.078 1 97.31 337 CYS B O 1
ATOM 5288 N N . VAL B 1 338 ? 17.141 3.746 6.707 1 96.44 338 VAL B N 1
ATOM 5289 C CA . VAL B 1 338 ? 17.953 4.203 5.578 1 96.44 338 VAL B CA 1
ATOM 5290 C C . VAL B 1 338 ? 17.031 4.648 4.441 1 96.44 338 VAL B C 1
ATOM 5292 O O . VAL B 1 338 ? 16.188 3.881 3.98 1 96.44 338 VAL B O 1
ATOM 5295 N N . GLY B 1 339 ? 17.156 5.91 4.023 1 94.06 339 GLY B N 1
ATOM 5296 C CA . GLY B 1 339 ? 16.328 6.414 2.938 1 94.06 339 GLY B CA 1
ATOM 5297 C C . GLY B 1 339 ? 16.438 5.594 1.667 1 94.06 339 GLY B C 1
ATOM 5298 O O . GLY B 1 339 ? 17.422 4.871 1.479 1 94.06 339 GLY B O 1
ATOM 5299 N N . ILE B 1 340 ? 15.477 5.754 0.765 1 88.62 340 ILE B N 1
ATOM 5300 C CA . ILE B 1 340 ? 15.453 4.949 -0.453 1 88.62 340 ILE B CA 1
ATOM 5301 C C . ILE B 1 340 ? 16.156 5.699 -1.58 1 88.62 340 ILE B C 1
ATOM 5303 O O . ILE B 1 340 ? 16.344 5.156 -2.672 1 88.62 340 ILE B O 1
ATOM 5307 N N . GLY B 1 341 ? 16.516 6.93 -1.339 1 87.12 341 GLY B N 1
ATOM 5308 C CA . GLY B 1 341 ? 17.188 7.711 -2.367 1 87.12 341 GLY B CA 1
ATOM 5309 C C . GLY B 1 341 ? 16.234 8.203 -3.451 1 87.12 341 GLY B C 1
ATOM 5310 O O . GLY B 1 341 ? 16.516 8.047 -4.641 1 87.12 341 GLY B O 1
ATOM 5311 N N . PHE B 1 342 ? 15.141 8.75 -3.035 1 82.75 342 PHE B N 1
ATOM 5312 C CA . PHE B 1 342 ? 14.156 9.305 -3.953 1 82.75 342 PHE B CA 1
ATOM 5313 C C . PHE B 1 342 ? 14.703 10.547 -4.652 1 82.75 342 PHE B C 1
ATOM 5315 O O . PHE B 1 342 ? 15.273 11.43 -4.004 1 82.75 342 PHE B O 1
ATOM 5322 N N . SER B 1 343 ? 14.859 10.516 -5.965 1 73.94 343 SER B N 1
ATOM 5323 C CA . SER B 1 343 ? 15.344 11.68 -6.691 1 73.94 343 SER B CA 1
ATOM 5324 C C . SER B 1 343 ? 14.305 12.18 -7.695 1 73.94 343 SER B C 1
ATOM 5326 O O . SER B 1 343 ? 13.688 11.383 -8.406 1 73.94 343 SER B O 1
ATOM 5328 N N . ASN B 1 344 ? 13.984 13.438 -7.52 1 63.12 344 ASN B N 1
ATOM 5329 C CA . ASN B 1 344 ? 13.031 14.094 -8.422 1 63.12 344 ASN B CA 1
ATOM 5330 C C . ASN B 1 344 ? 13.539 14.102 -9.859 1 63.12 344 ASN B C 1
ATOM 5332 O O . ASN B 1 344 ? 14.594 14.664 -10.148 1 63.12 344 ASN B O 1
ATOM 5336 N N . LEU B 1 345 ? 13.141 13.203 -10.695 1 56.59 345 LEU B N 1
ATOM 5337 C CA . LEU B 1 345 ? 13.625 13.062 -12.062 1 56.59 345 LEU B CA 1
ATOM 5338 C C . LEU B 1 345 ? 13.242 14.273 -12.906 1 56.59 345 LEU B C 1
ATOM 5340 O O . LEU B 1 345 ? 13.758 14.461 -14.008 1 56.59 345 LEU B O 1
ATOM 5344 N N . SER B 1 346 ? 12.078 14.875 -12.594 1 52.22 346 SER B N 1
ATOM 5345 C CA . SER B 1 346 ? 11.641 15.914 -13.523 1 52.22 346 SER B CA 1
ATOM 5346 C C . SER B 1 346 ? 12.703 17 -13.672 1 52.22 346 SER B C 1
ATOM 5348 O O . SER B 1 346 ? 12.57 17.891 -14.508 1 52.22 346 SER B O 1
ATOM 5350 N N . LYS B 1 347 ? 13.742 16.953 -12.773 1 47.84 347 LYS B N 1
ATOM 5351 C CA . LYS B 1 347 ? 14.711 18.047 -12.93 1 47.84 347 LYS B CA 1
ATOM 5352 C C . LYS B 1 347 ? 15.805 17.656 -13.922 1 47.84 347 LYS B C 1
ATOM 5354 O O . LYS B 1 347 ? 16.547 16.703 -13.703 1 47.84 347 LYS B O 1
ATOM 5359 N N . THR B 1 348 ? 15.539 17.797 -15.148 1 41.44 348 THR B N 1
ATOM 5360 C CA . THR B 1 348 ? 16.609 17.812 -16.141 1 41.44 348 THR B CA 1
ATOM 5361 C C . THR B 1 348 ? 17.844 18.516 -15.594 1 41.44 348 THR B C 1
ATOM 5363 O O . THR B 1 348 ? 17.75 19.609 -15.023 1 41.44 348 THR B O 1
ATOM 5366 N N . LEU B 1 349 ? 18.891 17.797 -15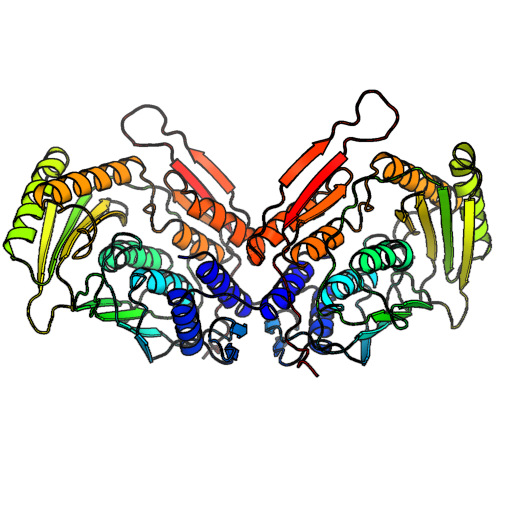.18 1 34.56 349 LEU B N 1
ATOM 5367 C CA . LEU B 1 349 ? 20.156 18.484 -14.945 1 34.56 349 LEU B CA 1
ATOM 5368 C C . LEU B 1 349 ? 20.312 19.656 -15.906 1 34.56 349 LEU B C 1
ATOM 5370 O O . LEU B 1 349 ? 20.25 19.469 -17.125 1 34.56 349 LEU B O 1
ATOM 5374 N N . LYS B 1 350 ? 20 20.797 -15.453 1 27.5 350 LYS B N 1
ATOM 5375 C CA . LYS B 1 350 ? 20.547 21.922 -16.203 1 27.5 350 LYS B CA 1
ATOM 5376 C C . LYS B 1 350 ? 22.047 22.062 -15.953 1 27.5 350 LYS B C 1
ATOM 5378 O O . LYS B 1 350 ? 22.531 21.875 -14.828 1 27.5 350 LYS B O 1
#

Sequence (700 aa):
MSSVAEELVFLSLFMGRKLKLRDFEASFIRLLDKITNGSRIEINQTGTTLYYQPGLLYGGSVEHDCSVLRGIGYYLESLLCLAPFMKHPLKIVLRGVTNDQVDPSVDVLKATALPLLKQFGIDGESFELKIVRRGMPPGGGGEVVFSCPVRKVLKPIQLTDPGKIKRIRGMAYSVRVSPQMANRIVDSARSILNKFIPDIYIYTDHMKGVNSGKSPGFGLSLVAETTSGTFLSAELASNPQGQGAAVLPEDLGRNCAWLLLEEIYRGGCVDSTNQSLALLLMTLGQQDVSKVLLGPLSPYTIEFLRHLKSFFQIMFKIETKPCGEELKGGDKVLMTCVGIGFSNLSKTLKMSSVAEELVFLSLFMGRKLKLRDFEASFIRLLDKITNGSRIEINQTGTTLYYQPGLLYGGSVEHDCSVLRGIGYYLESLLCLAPFMKHPLKIVLRGVTNDQVDPSVDVLKATALPLLKQFGIDGESFELKIVRRGMPPGGGGEVVFSCPVRKVLKPIQLTDPGKIKRIRGMAYSVRVSPQMANRIVDSARSILNKFIPDIYIYTDHMKGVNSGKSPGFGLSLVAETTSGTFLSAELASNPQGQGAAVLPEDLGRNCAWLLLEEIYRGGCVDSTNQSLALLLMTLGQQDVSKVLLGPLSPYTIEFLRHLKSFFQIMFKIETKPCGEELKGGDKVLMTCVGIGFSNLSKTLK

Nearest PDB structures (foldseek):
  7mqa-assembly1_SH  TM=9.445E-01  e=2.064E-66  Homo sapiens
  3pqv-assembly1_A  TM=8.300E-01  e=1.617E-34  Kluyveromyces lactis
  5tzs-assembly1_h  TM=8.504E-01  e=8.498E-32  Saccharomyces cerevisiae S288C
  4o89-assembly2_B  TM=8.273E-01  e=1.871E-23  Pyrococcus horikoshii OT3
  3tut-assembly1_A  TM=7.577E-01  e=2.266E-20  Escherichia coli K-12

Secondary structure (DSSP, 8-state):
--HHHHHHHHHHHHHT--EE--HHHHHHHHHHHHHEES-EEEE-TTSSEEEEE--EE--EEEEEE--TTSBHHHHHHHHHHHGGGSSS-EEEEEEEBS--SSSPPHHHIIIIIHHHHHHTT---TT-EEEEEEB-BTTTB-EEEEEEE---SSPPP-EE-----EEEEEEEEEEESS-HHHHHHHHHHHHHHHTTT-S-EEEEEEEE-GGGB-SS-EEEEEEEEEETTS-EEEEEEEPPPTTSSSPPPHHHHHHHHHHHHHHHHHH-BSS-GGGHHHHHHHHHHS-SSEEEEEESSPPHHHHHHHHHHHHHH----EEEEE---SSS--S-EEEEEEE------TTS---/--HHHHHHHHHHHHHT--EE--HHHHHHHHHHHHTEES-EEEE-TTSSEEEEE--EE--EEEEEE--TTSBHHHHHHHHHHHGGGSSS-EEEEEEEBS--SSSPPHHHIIIIIHHHHHHTT---TT-EEEEEEB-BTTTB-EEEEEEE---SSPPP-EE-----EEEEEEEEEEESS-THHHHHHHHHHHHHHTTT-S-EEEEEEEE-GGGB-SS-EEEEEEEEEETTS-EEEEEEEPPPTTSSSPPPHHHHHHHHHHHHHHHHHH-BSS-GGGHHHHHHHHHHS-SSEEEEEESSPPHHHHHHHHHHHHHH----EEEEE---SSSS-S-EEEEEEE------TTS---

Solvent-accessible surface area (backbone atoms only — not comparable to full-atom values): 35053 Å² total; per-residue (Å²): 113,53,72,67,54,47,50,50,51,51,49,39,54,52,45,52,34,69,39,82,50,54,69,50,53,49,39,47,52,55,49,50,49,68,34,25,47,79,45,45,79,46,66,43,93,82,64,40,38,34,35,55,42,80,28,45,52,31,38,34,82,49,73,46,75,49,38,49,88,39,27,45,23,44,56,44,58,54,44,69,72,46,34,39,52,21,50,32,46,27,35,36,39,42,30,17,8,35,45,47,85,83,36,61,30,50,66,55,43,49,64,36,48,50,58,52,42,37,65,29,61,58,65,54,93,60,50,44,70,44,79,75,24,51,7,20,32,73,57,5,56,9,31,34,40,39,25,34,53,54,47,58,63,36,46,60,41,81,39,73,62,33,62,51,83,63,37,36,40,34,43,21,30,17,26,68,53,60,63,61,46,22,52,42,19,49,53,32,20,45,68,58,47,52,77,77,46,79,56,62,52,68,45,76,46,72,32,55,73,90,47,23,31,66,24,40,38,38,37,41,38,40,34,37,32,23,73,58,72,21,39,38,57,27,64,43,47,49,51,38,69,93,41,82,69,89,67,53,42,46,55,50,17,38,52,31,40,51,45,31,52,47,44,57,32,35,33,41,39,41,27,85,90,45,45,52,58,52,51,49,52,45,44,43,4,33,75,37,70,25,36,38,23,26,21,68,77,49,72,67,40,55,54,47,50,52,48,44,25,69,76,65,71,50,72,69,50,77,41,79,40,72,49,61,95,64,94,74,44,43,50,29,32,38,39,33,38,63,13,72,45,46,43,41,63,69,54,67,86,123,113,53,71,69,55,49,50,51,50,52,50,39,54,52,44,51,34,69,39,80,54,55,70,50,52,49,41,46,52,54,50,50,48,67,34,24,47,79,45,43,79,45,66,42,93,83,64,42,36,36,36,54,42,78,28,46,55,32,39,34,82,49,74,45,77,49,39,50,88,40,26,46,23,43,55,45,58,54,44,69,73,45,33,38,51,21,50,33,45,27,35,35,38,41,31,18,8,36,46,48,84,81,34,62,30,50,67,55,42,50,65,38,49,50,58,53,42,38,66,30,60,58,6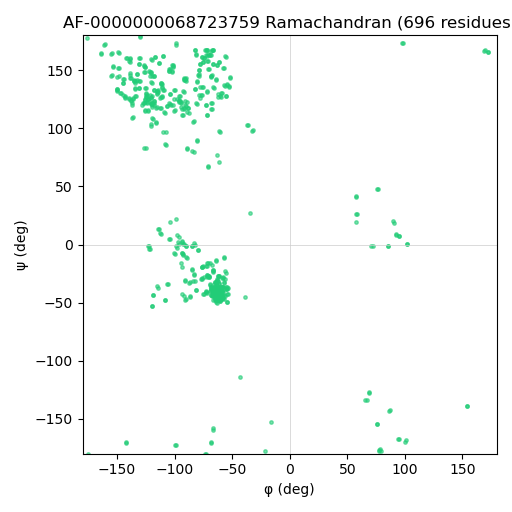8,54,92,60,51,45,72,42,80,74,23,52,7,18,31,70,57,4,56,9,29,34,39,40,26,33,49,53,46,59,65,36,46,59,40,82,39,72,62,34,62,50,82,64,38,36,39,33,42,21,29,19,26,70,54,60,63,62,48,23,52,42,19,50,52,31,21,43,68,57,46,51,75,77,45,78,58,62,51,65,44,74,48,70,32,54,73,88,47,23,29,66,25,40,40,39,36,39,38,40,35,37,33,23,72,60,73,21,40,38,58,26,65,43,47,49,52,39,68,95,40,82,70,89,68,53,42,46,55,50,17,38,51,31,39,51,46,31,53,49,43,57,32,34,31,41,38,42,26,84,89,43,45,52,58,51,53,49,50,45,44,42,5,35,75,39,70,25,37,40,24,26,19,68,78,48,74,67,40,54,55,45,49,52,47,43,26,69,75,66,70,50,71,70,49,77,41,78,41,70,55,65,91,84,94,78,47,44,50,30,32,39,40,34,37,61,13,71,44,45,42,42,65,68,56,66,84,124

Organism: Papio anubis (NCBI:txid9555)

pLDDT: mean 90.51, std 11.51, range [27.5, 98.81]